Protein AF-A0A1Y5K3E8-F1 (afdb_monomer)

Structure (mmCIF, N/CA/C/O backbone):
data_AF-A0A1Y5K3E8-F1
#
_entry.id   AF-A0A1Y5K3E8-F1
#
loop_
_atom_site.group_PDB
_atom_site.id
_atom_site.type_symbol
_atom_site.label_atom_id
_atom_site.label_alt_id
_atom_site.label_comp_id
_atom_site.label_asym_id
_atom_site.label_entity_id
_atom_site.label_seq_id
_atom_site.pdbx_PDB_ins_code
_atom_site.Cartn_x
_atom_site.Cartn_y
_atom_site.Cartn_z
_atom_site.occupancy
_atom_site.B_iso_or_equiv
_atom_site.auth_seq_id
_atom_site.auth_comp_id
_atom_site.auth_asym_id
_atom_site.auth_atom_id
_atom_site.pdbx_PDB_model_num
ATOM 1 N N . MET A 1 1 ? -40.765 46.492 47.954 1.00 37.69 1 MET A N 1
ATOM 2 C CA . MET A 1 1 ? -40.757 45.145 48.561 1.00 37.69 1 MET A CA 1
ATOM 3 C C . MET A 1 1 ? -41.260 44.180 47.494 1.00 37.69 1 MET A C 1
ATOM 5 O O . MET A 1 1 ? -42.459 44.077 47.292 1.00 37.69 1 MET A O 1
ATOM 9 N N . VAL A 1 2 ? -40.356 43.614 46.690 1.00 34.16 2 VAL A N 1
ATOM 10 C CA . VAL A 1 2 ? -40.727 42.699 45.598 1.00 34.16 2 VAL A CA 1
ATOM 11 C C . VAL A 1 2 ? -40.592 41.285 46.138 1.00 34.16 2 VAL A C 1
ATOM 13 O O . VAL A 1 2 ? -39.485 40.794 46.350 1.00 34.16 2 VAL A O 1
ATOM 16 N N . VAL A 1 3 ? -41.734 40.668 46.421 1.00 37.94 3 VAL A N 1
ATOM 17 C CA . VAL A 1 3 ? -41.838 39.259 46.794 1.00 37.94 3 VAL A CA 1
ATOM 18 C C . VAL A 1 3 ? -41.462 38.435 45.562 1.00 37.94 3 VAL A C 1
ATOM 20 O O . VAL A 1 3 ? -42.241 38.327 44.619 1.00 37.94 3 VAL A O 1
ATOM 23 N N . LYS A 1 4 ? -40.246 37.876 45.537 1.00 36.44 4 LYS A N 1
ATOM 24 C CA . LYS A 1 4 ? -39.907 36.786 44.614 1.00 36.44 4 LYS A CA 1
ATOM 25 C C . LYS A 1 4 ? -40.567 35.519 45.148 1.00 36.44 4 LYS A C 1
ATOM 27 O O . LYS A 1 4 ? -40.094 34.930 46.116 1.00 36.44 4 LYS A O 1
ATOM 32 N N . VAL A 1 5 ? -41.667 35.134 44.514 1.00 37.00 5 VAL A N 1
ATOM 33 C CA . VAL A 1 5 ? -42.285 33.815 44.648 1.00 37.00 5 VAL A CA 1
ATOM 34 C C . VAL A 1 5 ? -41.225 32.772 44.272 1.00 37.00 5 VAL A C 1
ATOM 36 O O . VAL A 1 5 ? -40.807 32.704 43.117 1.00 37.00 5 VAL A O 1
ATOM 39 N N . LYS A 1 6 ? -40.732 31.998 45.248 1.00 40.69 6 LYS A N 1
ATOM 40 C CA . LYS A 1 6 ? -40.032 30.739 44.968 1.00 40.69 6 LYS A CA 1
ATOM 41 C C . LYS A 1 6 ? -41.089 29.783 44.424 1.00 40.69 6 LYS A C 1
ATOM 43 O O . LYS A 1 6 ? -42.036 29.464 45.131 1.00 40.69 6 LYS A O 1
ATOM 48 N N . SER A 1 7 ? -40.968 29.380 43.166 1.00 42.69 7 SER A N 1
ATOM 49 C CA . SER A 1 7 ? -41.754 28.271 42.642 1.00 42.69 7 SER A CA 1
ATOM 50 C C . SER A 1 7 ? -41.248 26.977 43.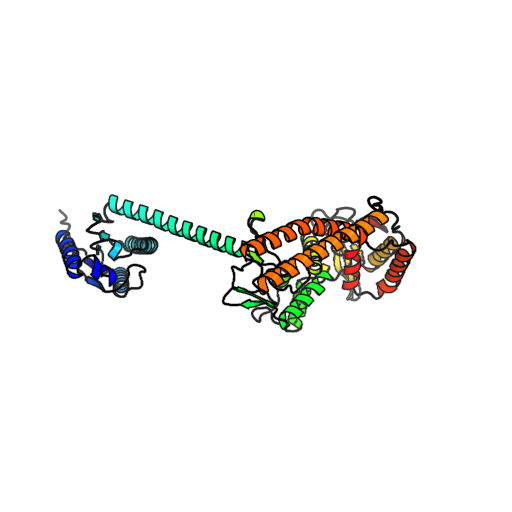282 1.00 42.69 7 SER A C 1
ATOM 52 O O . SER A 1 7 ? -40.109 26.585 43.018 1.00 42.69 7 SER A O 1
ATOM 54 N N . ASP A 1 8 ? -42.078 26.321 44.090 1.00 50.56 8 ASP A N 1
ATOM 55 C CA . ASP A 1 8 ? -41.865 24.965 44.619 1.00 50.56 8 ASP A CA 1
ATOM 56 C C . ASP A 1 8 ? -41.996 23.907 43.503 1.00 50.56 8 ASP A C 1
ATOM 58 O O . ASP A 1 8 ? -42.818 22.996 43.553 1.00 50.56 8 ASP A O 1
ATOM 62 N N . LEU A 1 9 ? -41.212 24.047 42.433 1.00 60.44 9 LEU A N 1
ATOM 63 C CA . LEU A 1 9 ? -41.118 23.048 41.373 1.00 60.44 9 LEU A CA 1
ATOM 64 C C . LEU A 1 9 ? -40.098 21.994 41.810 1.00 60.44 9 LEU A C 1
ATOM 66 O O . LEU A 1 9 ? -38.889 22.216 41.732 1.00 60.44 9 LEU A O 1
ATOM 70 N N . GLN A 1 10 ? -40.599 20.857 42.300 1.00 78.19 10 GLN A N 1
ATOM 71 C CA . GLN A 1 10 ? -39.777 19.676 42.561 1.00 78.19 10 GLN A CA 1
ATOM 72 C C . GLN A 1 10 ? -39.054 19.261 41.271 1.00 78.19 10 GLN A C 1
ATOM 74 O O . GLN A 1 10 ? -39.660 19.206 40.199 1.00 78.19 10 GLN A O 1
ATOM 79 N N . LEU A 1 11 ? -37.750 18.991 41.367 1.00 89.00 11 LEU A N 1
ATOM 80 C CA . LEU A 1 11 ? -36.952 18.542 40.225 1.00 89.00 11 LEU A CA 1
ATOM 81 C C . LEU A 1 11 ? -37.389 17.124 39.819 1.00 89.00 11 LEU A C 1
ATOM 83 O O . LEU A 1 11 ? -37.352 16.243 40.678 1.00 89.00 11 LEU A O 1
ATOM 87 N N . PRO A 1 12 ? -37.750 16.876 38.546 1.00 94.44 12 PRO A N 1
ATOM 88 C CA . PRO A 1 12 ? -38.147 15.548 38.100 1.00 94.44 12 PRO A CA 1
ATOM 89 C C . PRO A 1 12 ? -36.935 14.611 38.038 1.00 94.44 12 PRO A C 1
ATOM 91 O O . PRO A 1 12 ? -35.933 14.896 37.370 1.00 94.44 12 PRO A O 1
ATOM 94 N N . ALA A 1 13 ? -37.030 13.490 38.742 1.00 95.75 13 ALA A N 1
ATOM 95 C CA . ALA A 1 13 ? -35.973 12.513 38.935 1.00 95.75 13 ALA A CA 1
ATOM 96 C C . ALA A 1 13 ? -36.372 11.135 38.394 1.00 95.75 13 ALA A C 1
ATOM 98 O O . ALA A 1 13 ? -37.467 10.644 38.652 1.00 95.75 13 ALA A O 1
ATOM 99 N N . ALA A 1 14 ? -35.462 10.487 37.680 1.00 96.81 14 ALA A N 1
ATOM 100 C CA . ALA A 1 14 ? -35.585 9.108 37.241 1.00 96.81 14 ALA A CA 1
ATOM 101 C C . ALA A 1 14 ? -34.864 8.171 38.214 1.00 96.81 14 ALA A C 1
ATOM 103 O O . ALA A 1 14 ? -33.723 8.434 38.599 1.00 96.81 14 ALA A O 1
ATOM 104 N N . SER A 1 15 ? -35.501 7.054 38.564 1.00 96.19 15 SER A N 1
ATOM 105 C CA . SER A 1 15 ? -34.829 5.930 39.223 1.00 96.19 15 SER A CA 1
ATOM 106 C C . SER A 1 15 ? -34.422 4.913 38.167 1.00 96.19 15 SER A C 1
ATOM 108 O O . SER A 1 15 ? -35.266 4.503 37.377 1.00 96.19 15 SER A O 1
ATOM 110 N N . TYR A 1 16 ? -33.156 4.500 38.138 1.00 94.50 16 TYR A N 1
ATOM 111 C CA . TYR A 1 16 ? -32.702 3.460 37.215 1.00 94.50 16 TYR A CA 1
ATOM 112 C C . TYR A 1 16 ? -32.189 2.234 37.980 1.00 94.50 16 TYR A C 1
ATOM 114 O O . TYR A 1 16 ? -31.285 2.327 38.820 1.00 94.50 16 TYR A O 1
ATOM 122 N N . GLU A 1 17 ? -32.763 1.070 37.679 1.00 92.00 17 GLU A N 1
ATOM 123 C CA . GLU A 1 17 ? -32.473 -0.206 38.324 1.00 92.00 17 GLU A CA 1
ATOM 124 C C . GLU A 1 17 ? -32.063 -1.280 37.309 1.00 92.00 17 GLU A C 1
ATOM 126 O O . GLU A 1 17 ? -32.563 -1.365 36.184 1.00 92.00 17 GLU A O 1
ATOM 131 N N . ARG A 1 18 ? -31.134 -2.152 37.715 1.00 86.56 18 ARG A N 1
ATOM 132 C CA . ARG A 1 18 ? -30.652 -3.240 36.855 1.00 86.56 18 ARG A CA 1
ATOM 133 C C . ARG A 1 18 ? -30.214 -4.449 37.663 1.00 86.56 18 ARG A C 1
ATOM 135 O O . ARG A 1 18 ? -29.525 -4.319 38.677 1.00 86.56 18 ARG A O 1
ATOM 142 N N . VAL A 1 19 ? -30.498 -5.631 37.124 1.00 79.12 19 VAL A N 1
ATOM 143 C CA . VAL A 1 19 ? -29.889 -6.899 37.542 1.00 79.12 19 VAL A CA 1
ATOM 144 C C . VAL A 1 19 ? -29.551 -7.736 36.312 1.00 79.12 19 VAL A C 1
ATOM 146 O O . VAL A 1 19 ? -30.322 -7.784 35.358 1.00 79.12 19 VAL A O 1
ATOM 149 N N . SER A 1 20 ? -28.391 -8.390 36.307 1.00 68.00 20 SER A N 1
ATOM 150 C CA . SER A 1 20 ? -28.105 -9.477 35.360 1.00 68.00 20 SER A CA 1
ATOM 151 C C . SER A 1 20 ? -28.459 -10.830 35.977 1.00 68.00 20 SER A C 1
ATOM 153 O O . SER A 1 20 ? -28.486 -10.958 37.200 1.00 68.00 20 SER A O 1
ATOM 155 N N . SER A 1 21 ? -28.694 -11.843 35.144 1.00 62.44 21 SER A N 1
ATOM 156 C CA . SER A 1 21 ? -28.963 -13.221 35.583 1.00 62.44 21 SER A CA 1
ATOM 157 C C . SER A 1 21 ? -27.865 -13.780 36.505 1.00 62.44 21 SER A C 1
ATOM 159 O O . SER A 1 21 ? -28.167 -14.474 37.470 1.00 62.44 21 SER A O 1
ATOM 161 N N . ASP A 1 22 ? -26.603 -13.397 36.279 1.00 59.41 22 ASP A N 1
ATOM 162 C CA . ASP A 1 22 ? -25.467 -13.789 37.128 1.00 59.41 22 ASP A CA 1
ATOM 163 C C . ASP A 1 22 ? -25.396 -13.003 38.452 1.00 59.41 22 ASP A C 1
ATOM 165 O O . ASP A 1 22 ? -24.939 -13.531 39.465 1.00 59.41 22 ASP A O 1
ATOM 169 N N . GLU A 1 23 ? -25.836 -11.739 38.475 1.00 56.66 23 GLU A N 1
ATOM 170 C CA . GLU A 1 23 ? -25.902 -10.923 39.702 1.00 56.66 23 GLU A CA 1
ATOM 171 C C . GLU A 1 23 ? -27.074 -11.318 40.600 1.00 56.66 23 GLU A C 1
ATOM 173 O O . GLU A 1 23 ? -26.921 -11.288 41.820 1.00 56.66 23 GLU A O 1
ATOM 178 N N . GLN A 1 24 ? -28.208 -11.733 40.019 1.00 57.53 24 GLN A N 1
ATOM 179 C CA . GLN A 1 24 ? -29.341 -12.278 40.778 1.00 57.53 24 GLN A CA 1
ATOM 180 C C . GLN A 1 24 ? -28.921 -13.497 41.611 1.00 57.53 24 GLN A C 1
ATOM 182 O O . GLN A 1 24 ? -29.402 -13.662 42.728 1.00 57.53 24 GLN A O 1
ATOM 187 N N . ALA A 1 25 ? -27.984 -14.305 41.101 1.00 50.94 25 ALA A N 1
ATOM 188 C CA . ALA A 1 25 ? -27.457 -15.477 41.793 1.00 50.94 25 ALA A CA 1
ATOM 189 C C . ALA A 1 25 ? -26.379 -15.161 42.853 1.00 50.94 25 ALA A C 1
ATOM 191 O O . ALA A 1 25 ? -26.172 -15.973 43.751 1.00 50.94 25 ALA A O 1
ATOM 192 N N . ARG A 1 26 ? -25.672 -14.018 42.762 1.00 54.75 26 ARG A N 1
ATOM 193 C CA . ARG A 1 26 ? -24.516 -13.697 43.632 1.00 54.75 26 ARG A CA 1
ATOM 194 C C . ARG A 1 26 ? -24.771 -12.640 44.702 1.00 54.75 26 ARG A C 1
ATOM 196 O O . ARG A 1 26 ? -24.245 -12.780 45.798 1.00 54.75 26 ARG A O 1
ATOM 203 N N . GLU A 1 27 ? -25.488 -11.560 44.387 1.00 56.66 27 GLU A N 1
ATOM 204 C CA . GLU A 1 27 ? -25.507 -10.359 45.245 1.00 56.66 27 GLU A CA 1
ATOM 205 C C . GLU A 1 27 ? -26.792 -10.187 46.067 1.00 56.66 27 GLU A C 1
ATOM 207 O O . GLU A 1 27 ? -26.819 -9.342 46.958 1.00 56.66 27 GLU A O 1
ATOM 212 N N . GLY A 1 28 ? -27.856 -10.958 45.801 1.00 52.34 28 GLY A N 1
ATOM 213 C CA . GLY A 1 28 ? -29.088 -10.970 46.612 1.00 52.34 28 GLY A CA 1
ATOM 214 C C . GLY A 1 28 ? -29.852 -9.637 46.713 1.00 52.34 28 GLY A C 1
ATOM 215 O O . GLY A 1 28 ? -30.882 -9.571 47.376 1.00 52.34 28 GLY A O 1
ATOM 216 N N . PHE A 1 29 ? -29.379 -8.569 46.064 1.00 59.03 29 PHE A N 1
ATOM 217 C CA . PHE A 1 29 ? -30.013 -7.254 46.060 1.00 59.03 29 PHE A CA 1
ATOM 218 C C . PHE A 1 29 ? -31.051 -7.190 44.942 1.00 59.03 29 PHE A C 1
ATOM 220 O O . PHE A 1 29 ? -30.725 -6.954 43.774 1.00 59.03 29 PHE A O 1
ATOM 227 N N . SER A 1 30 ? -32.306 -7.438 45.305 1.00 75.25 30 SER A N 1
ATOM 228 C CA . SER A 1 30 ? -33.413 -7.430 44.356 1.00 75.25 30 SER A CA 1
ATOM 229 C C . SER A 1 30 ? -33.620 -6.033 43.746 1.00 75.25 30 SER A C 1
ATOM 231 O O . SER A 1 30 ? -33.169 -5.015 44.288 1.00 75.25 30 SER A O 1
ATOM 233 N N . LEU A 1 31 ? -34.274 -5.975 42.582 1.00 82.19 31 LEU A N 1
ATOM 234 C CA . LEU A 1 31 ? -34.606 -4.712 41.908 1.00 82.19 31 LEU A CA 1
ATOM 235 C C . LEU A 1 31 ? -35.443 -3.799 42.816 1.00 82.19 31 LEU A C 1
ATOM 237 O O . LEU A 1 31 ? -35.317 -2.579 42.756 1.00 82.19 31 LEU A O 1
ATOM 241 N N . GLU A 1 32 ? -36.251 -4.396 43.688 1.00 82.44 32 GLU A N 1
ATOM 242 C CA . GLU A 1 32 ? -37.104 -3.719 44.659 1.00 82.44 32 GLU A CA 1
ATOM 243 C C . GLU A 1 32 ? -36.273 -2.977 45.706 1.00 82.44 32 GLU A C 1
ATOM 245 O O . GLU A 1 32 ? -36.523 -1.801 45.946 1.00 82.44 32 GLU A O 1
ATOM 250 N N . VAL A 1 33 ? -35.219 -3.593 46.253 1.00 84.62 33 VAL A N 1
ATOM 251 C CA . VAL A 1 33 ? -34.357 -2.921 47.242 1.00 84.62 33 VAL A CA 1
ATOM 252 C C . VAL A 1 33 ? -33.579 -1.759 46.609 1.00 84.62 33 VAL A C 1
ATOM 254 O O . VAL A 1 33 ? -33.347 -0.732 47.251 1.00 84.62 33 VAL A O 1
ATOM 257 N N . GLN A 1 34 ? -33.171 -1.889 45.341 1.00 87.19 34 GLN A N 1
ATOM 258 C CA . GLN A 1 34 ? -32.552 -0.778 44.604 1.00 87.19 34 GLN A CA 1
ATOM 259 C C . GLN A 1 34 ? -33.539 0.383 44.438 1.00 87.19 34 GLN A C 1
ATOM 261 O O . GLN A 1 34 ? -33.197 1.526 44.740 1.00 87.19 34 GLN A O 1
ATOM 266 N N . ALA A 1 35 ? -34.765 0.074 44.015 1.00 89.38 35 ALA A N 1
ATOM 267 C CA . ALA A 1 35 ? -35.819 1.058 43.825 1.00 89.38 35 ALA A CA 1
ATOM 268 C C . ALA A 1 35 ? -36.191 1.761 45.133 1.00 89.38 35 ALA A C 1
ATOM 270 O O . ALA A 1 35 ? -36.260 2.984 45.165 1.00 89.38 35 ALA A O 1
ATOM 271 N N . GLU A 1 36 ? -36.361 1.020 46.230 1.00 90.81 36 GLU A N 1
ATOM 272 C CA . GLU A 1 36 ? -36.651 1.591 47.549 1.00 90.81 36 GLU A CA 1
ATOM 273 C C . GLU A 1 36 ? -35.586 2.603 47.972 1.00 90.81 36 GLU A C 1
ATOM 275 O O . GLU A 1 36 ? -35.917 3.704 48.410 1.00 90.81 36 GLU A O 1
ATOM 280 N N . LYS A 1 37 ? -34.301 2.270 47.794 1.00 91.56 37 LYS A N 1
ATOM 281 C CA . LYS A 1 37 ? -33.199 3.187 48.113 1.00 91.56 37 LYS A CA 1
ATOM 282 C C . LYS A 1 37 ? -33.200 4.424 47.219 1.00 91.56 37 LYS A C 1
ATOM 284 O O . LYS A 1 37 ? -33.048 5.530 47.735 1.00 91.56 37 LYS A O 1
ATOM 289 N N . ASN A 1 38 ? -33.376 4.246 45.910 1.00 93.56 38 ASN A N 1
ATOM 290 C CA . ASN A 1 38 ? -33.413 5.350 44.953 1.00 93.56 38 ASN A CA 1
ATOM 291 C C . ASN A 1 38 ? -34.582 6.298 45.240 1.00 93.56 38 ASN A C 1
ATOM 293 O O . ASN A 1 38 ? -34.377 7.500 45.376 1.00 93.56 38 ASN A O 1
ATOM 297 N N . ILE A 1 39 ? -35.791 5.758 45.391 1.00 93.44 39 ILE A N 1
ATOM 298 C CA . ILE A 1 39 ? -37.015 6.526 45.644 1.00 93.44 39 ILE A CA 1
ATOM 299 C C . ILE A 1 39 ? -36.940 7.223 47.001 1.00 93.44 39 ILE A C 1
ATOM 301 O O . ILE A 1 39 ? -37.286 8.398 47.101 1.00 93.44 39 ILE A O 1
ATOM 305 N N . LYS A 1 40 ? -36.436 6.542 48.038 1.00 93.88 40 LYS A N 1
ATOM 306 C CA . LYS A 1 40 ? -36.195 7.173 49.338 1.00 93.88 40 LYS A CA 1
ATOM 307 C C . LYS A 1 40 ? -35.255 8.368 49.199 1.00 93.88 40 LYS A C 1
ATOM 309 O O . LYS A 1 40 ? -35.580 9.440 49.689 1.00 93.88 40 LYS A O 1
ATOM 314 N N . HIS A 1 41 ? -34.140 8.213 48.485 1.00 92.94 41 HIS A N 1
ATOM 315 C CA . HIS A 1 41 ? -33.201 9.310 48.268 1.00 92.94 41 HIS A CA 1
ATOM 316 C C . HIS A 1 41 ? -33.824 10.472 47.474 1.00 92.94 41 HIS A C 1
ATOM 318 O O . HIS A 1 41 ? -33.635 11.625 47.843 1.00 92.94 41 HIS A O 1
ATOM 324 N N . ILE A 1 42 ? -34.606 10.181 46.426 1.00 93.38 42 ILE A N 1
ATOM 325 C CA . ILE A 1 42 ? -35.360 11.184 45.651 1.00 93.38 42 ILE A CA 1
ATOM 326 C C . ILE A 1 42 ? -36.278 11.997 46.576 1.00 93.38 42 ILE A C 1
ATOM 328 O O . ILE A 1 42 ? -36.249 13.228 46.544 1.00 93.38 42 ILE A O 1
ATOM 332 N N . ASN A 1 43 ? -37.031 11.315 47.442 1.00 92.00 43 ASN A N 1
ATOM 333 C CA . ASN A 1 43 ? -37.936 11.954 48.395 1.00 92.00 43 ASN A CA 1
ATOM 334 C C . ASN A 1 43 ? -37.180 12.776 49.451 1.00 92.00 43 ASN A C 1
ATOM 336 O O . ASN A 1 43 ? -37.559 13.914 49.720 1.00 92.00 43 ASN A O 1
ATOM 340 N N . ASP A 1 44 ? -36.091 12.236 50.009 1.00 91.44 44 ASP A N 1
ATOM 341 C CA . ASP A 1 44 ? -35.258 12.907 51.017 1.00 91.44 44 ASP A CA 1
ATOM 342 C C . ASP A 1 44 ? -34.629 14.207 50.471 1.00 91.44 44 ASP A C 1
ATOM 344 O O . ASP A 1 44 ? -34.392 15.150 51.225 1.00 91.44 44 ASP A O 1
ATOM 348 N N . GLN A 1 45 ? -34.384 14.285 49.156 1.00 90.50 45 GLN A N 1
ATOM 349 C CA . GLN A 1 45 ? -33.878 15.480 48.467 1.00 90.50 45 GLN A CA 1
ATOM 350 C C . GLN A 1 45 ? -34.983 16.453 48.008 1.00 90.50 45 GLN A C 1
ATOM 352 O O . GLN A 1 45 ? -34.680 17.508 47.442 1.00 90.50 45 GLN A O 1
ATOM 357 N N . GLY A 1 46 ? -36.261 16.127 48.236 1.00 91.06 46 GLY A N 1
ATOM 358 C CA . GLY A 1 46 ? -37.402 16.940 47.803 1.00 91.06 46 GLY A CA 1
ATOM 359 C C . GLY A 1 46 ? -37.617 16.957 46.284 1.00 91.06 46 GLY A C 1
ATOM 360 O O . GLY A 1 46 ? -38.153 17.928 45.747 1.00 91.06 46 GLY A O 1
ATOM 361 N N . TRP A 1 47 ? -37.163 15.922 45.575 1.00 94.75 47 TRP A N 1
ATOM 362 C CA . TRP A 1 47 ? -37.377 15.739 44.137 1.00 94.75 47 TRP A CA 1
ATOM 363 C C . TRP A 1 47 ? -38.666 14.952 43.868 1.00 94.75 47 TRP A C 1
ATOM 365 O O . TRP A 1 47 ? -39.164 14.247 44.744 1.00 94.75 47 TRP A O 1
ATOM 375 N N . SER A 1 48 ? -39.202 15.055 42.651 1.00 93.75 48 SER A N 1
ATOM 376 C CA . SER A 1 48 ? -40.381 14.298 42.219 1.00 93.75 48 SER A CA 1
ATOM 377 C C . SER A 1 48 ? -39.951 13.106 41.373 1.00 93.75 48 SER A C 1
ATOM 379 O O . SER A 1 48 ? -39.211 13.263 40.406 1.00 93.75 48 SER A O 1
ATOM 381 N N . LEU A 1 49 ? -40.404 11.897 41.706 1.00 95.75 49 LEU A N 1
ATOM 382 C CA . LEU A 1 49 ? -40.160 10.733 40.853 1.00 95.75 49 LEU A CA 1
ATOM 383 C C . LEU A 1 49 ? -40.939 10.897 39.536 1.00 95.75 49 LEU A C 1
ATOM 385 O O . LEU A 1 49 ? -42.167 10.928 39.553 1.00 95.75 49 LEU A O 1
ATOM 389 N N . TYR A 1 50 ? -40.224 10.992 38.414 1.00 95.88 50 TYR A N 1
ATOM 390 C CA . TYR A 1 50 ? -40.803 10.986 37.072 1.00 95.88 50 TYR A CA 1
ATOM 391 C C . TYR A 1 50 ? -41.218 9.569 36.679 1.00 95.88 50 TYR A C 1
ATOM 393 O O . TYR A 1 50 ? -42.391 9.315 36.428 1.00 95.88 50 TYR A O 1
ATOM 401 N N . ASP A 1 51 ? -40.253 8.645 36.664 1.00 96.06 51 ASP A N 1
ATOM 402 C CA . ASP A 1 51 ? -40.497 7.238 36.366 1.00 96.06 51 ASP A CA 1
ATOM 403 C C . ASP A 1 51 ? -39.340 6.346 36.857 1.00 96.06 51 ASP A C 1
ATOM 405 O O . ASP A 1 51 ? -38.261 6.823 37.239 1.00 96.06 51 ASP A O 1
ATOM 409 N N . ARG A 1 52 ? -39.579 5.035 36.841 1.00 95.06 52 ARG A N 1
ATOM 410 C CA . ARG A 1 52 ? -38.594 3.980 37.084 1.00 95.06 52 ARG A CA 1
ATOM 411 C C . ARG A 1 52 ? -38.192 3.329 35.769 1.00 95.06 52 ARG A C 1
ATOM 413 O O . ARG A 1 52 ? -39.041 3.056 34.926 1.00 95.06 52 ARG A O 1
ATOM 420 N N . TYR A 1 53 ? -36.907 3.038 35.623 1.00 94.38 53 TYR A N 1
ATOM 421 C CA . TYR A 1 53 ? -36.307 2.469 34.421 1.00 94.38 53 TYR A CA 1
ATOM 422 C C . TYR A 1 53 ? -35.595 1.172 34.787 1.00 94.38 53 TYR A C 1
ATOM 424 O O . TYR A 1 53 ? -34.581 1.188 35.484 1.00 94.38 53 TYR A O 1
ATOM 432 N N . ILE A 1 54 ? -36.132 0.048 34.321 1.00 91.44 54 ILE A N 1
ATOM 433 C CA . ILE A 1 54 ? -35.783 -1.287 34.794 1.00 91.44 54 ILE A CA 1
ATOM 434 C C . ILE A 1 54 ? -35.281 -2.142 33.631 1.00 91.44 54 ILE A C 1
ATOM 436 O O . ILE A 1 54 ? -36.039 -2.559 32.758 1.00 91.44 54 ILE A O 1
ATOM 440 N N . ASP A 1 55 ? -34.001 -2.510 33.677 1.00 87.50 55 ASP A N 1
ATOM 441 C CA . ASP A 1 55 ? -33.411 -3.480 32.750 1.00 87.50 55 ASP A CA 1
ATOM 442 C C . ASP A 1 55 ? -33.087 -4.802 33.480 1.00 87.50 55 ASP A C 1
ATOM 444 O O . ASP A 1 55 ? -31.994 -5.004 34.020 1.00 87.50 55 ASP A O 1
ATOM 448 N N . ALA A 1 56 ? -34.052 -5.730 33.500 1.00 78.69 56 ALA A N 1
ATOM 449 C CA . ALA A 1 56 ? -33.909 -7.055 34.113 1.00 78.69 56 ALA A CA 1
ATOM 450 C C . ALA A 1 56 ? -33.217 -8.070 33.177 1.00 78.69 56 ALA A C 1
ATOM 452 O O . ALA A 1 56 ? -33.505 -8.140 31.983 1.00 78.69 56 ALA A O 1
ATOM 453 N N . GLY A 1 57 ? -32.300 -8.877 33.719 1.00 65.62 57 GLY A N 1
ATOM 454 C CA . GLY A 1 57 ? -31.604 -9.948 32.994 1.00 65.62 57 GLY A CA 1
ATOM 455 C C . GLY A 1 57 ? -30.571 -9.471 31.964 1.00 65.62 57 GLY A C 1
ATOM 456 O O . GLY A 1 57 ? -30.069 -10.281 31.187 1.00 65.62 57 GLY A O 1
ATOM 457 N N . LYS A 1 58 ? -30.225 -8.175 31.933 1.00 63.62 58 LYS A N 1
ATOM 458 C CA . LYS A 1 58 ? -29.307 -7.593 30.936 1.00 63.62 58 LYS A CA 1
ATOM 459 C C . LYS A 1 58 ? -27.960 -7.199 31.535 1.00 63.62 58 LYS A C 1
ATOM 461 O O . LYS A 1 58 ? -27.860 -6.638 32.629 1.00 63.62 58 LYS A O 1
ATOM 466 N N . SER A 1 59 ? -26.897 -7.490 30.786 1.00 61.09 59 SER A N 1
ATOM 467 C CA . SER A 1 59 ? -25.523 -7.144 31.156 1.00 61.09 59 SER A CA 1
ATOM 468 C C . SER A 1 59 ? -25.247 -5.647 30.964 1.00 61.09 59 SER A C 1
ATOM 470 O O . SER A 1 59 ? -25.684 -5.057 29.981 1.00 61.09 59 SER A O 1
ATOM 472 N N . ALA A 1 60 ? -24.465 -5.040 31.861 1.00 59.03 60 ALA A N 1
ATOM 473 C CA . ALA A 1 60 ? -23.991 -3.650 31.778 1.00 59.03 60 ALA A CA 1
ATOM 474 C C . ALA A 1 60 ? -22.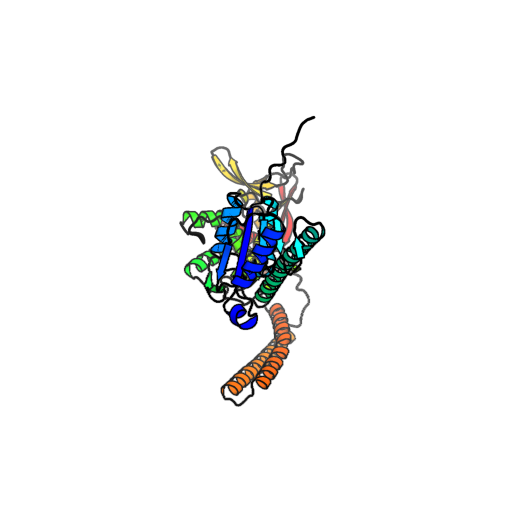773 -3.459 30.844 1.00 59.03 60 ALA A C 1
ATOM 476 O O . ALA A 1 60 ? -21.929 -2.604 31.099 1.00 59.03 60 ALA A O 1
ATOM 477 N N . LYS A 1 61 ? -22.635 -4.302 29.811 1.00 65.38 61 LYS A N 1
ATOM 478 C CA . LYS A 1 61 ? -21.504 -4.274 28.863 1.00 65.38 61 LYS A CA 1
ATOM 479 C C . LYS A 1 61 ? -21.678 -3.263 27.724 1.00 65.38 61 LYS A C 1
ATOM 481 O O . LYS A 1 61 ? -20.690 -2.955 27.069 1.00 65.38 61 LYS A O 1
ATOM 486 N N . ASN A 1 62 ? -22.911 -2.832 27.454 1.00 74.44 62 ASN A N 1
ATOM 487 C CA . ASN A 1 62 ? -23.233 -1.806 26.466 1.00 74.44 62 ASN A CA 1
ATOM 488 C C . ASN A 1 62 ? -24.506 -1.036 26.863 1.00 74.44 62 ASN A C 1
ATOM 490 O O . ASN A 1 62 ? -25.290 -1.485 27.707 1.00 74.44 62 ASN A O 1
ATOM 494 N N . LEU A 1 63 ? -24.736 0.108 26.217 1.00 80.88 63 LEU A N 1
ATOM 495 C CA . LEU A 1 63 ? -25.918 0.951 26.431 1.00 80.88 63 LEU A CA 1
ATOM 496 C C . LEU A 1 63 ? -27.172 0.491 25.661 1.00 80.88 63 LEU A C 1
ATOM 498 O O . LEU A 1 63 ? -28.239 1.074 25.838 1.00 80.88 63 LEU A O 1
ATOM 502 N N . ASN A 1 64 ? -27.089 -0.561 24.836 1.00 82.88 64 ASN A N 1
ATOM 503 C CA . ASN A 1 64 ? -28.176 -1.009 23.958 1.00 82.88 64 ASN A CA 1
ATOM 504 C C . ASN A 1 64 ? -29.249 -1.814 24.717 1.00 82.88 64 ASN A C 1
ATOM 506 O O . ASN A 1 64 ? -29.437 -3.013 24.497 1.00 82.88 64 ASN A O 1
ATOM 510 N N . ARG A 1 65 ? -29.957 -1.148 25.634 1.00 87.44 65 ARG A N 1
ATOM 511 C CA . ARG A 1 65 ? -30.984 -1.742 26.497 1.00 87.44 65 ARG A CA 1
ATOM 512 C C . ARG A 1 65 ? -32.293 -0.928 26.434 1.00 87.44 65 ARG A C 1
ATOM 514 O O . ARG A 1 65 ? -32.211 0.285 26.259 1.00 87.44 65 ARG A O 1
ATOM 521 N N . PRO A 1 66 ? -33.479 -1.566 26.499 1.00 89.19 66 PRO A N 1
ATOM 522 C CA . PRO A 1 66 ? -34.773 -0.908 26.313 1.00 89.19 66 PRO A CA 1
ATOM 523 C C . PRO A 1 66 ? -35.004 0.276 27.245 1.00 89.19 66 PRO A C 1
ATOM 525 O O . PRO A 1 66 ? -35.278 1.369 26.753 1.00 89.19 66 PRO A O 1
ATOM 528 N N . ASP A 1 67 ? -34.829 0.090 28.553 1.00 92.69 67 ASP A N 1
ATOM 529 C CA . ASP A 1 67 ? -35.148 1.143 29.516 1.00 92.69 67 ASP A CA 1
ATOM 530 C C . ASP A 1 67 ? -34.024 2.172 29.641 1.00 92.69 67 ASP A C 1
ATOM 532 O O . ASP A 1 67 ? -34.307 3.350 29.835 1.00 92.69 67 ASP A O 1
ATOM 536 N N . MET A 1 68 ? -32.769 1.799 29.364 1.00 92.38 68 MET A N 1
ATOM 537 C CA . MET A 1 68 ? -31.708 2.786 29.115 1.00 92.38 68 MET A CA 1
ATOM 538 C C . MET A 1 68 ? -32.026 3.701 27.919 1.00 92.38 68 MET A C 1
ATOM 540 O O . MET A 1 68 ? -31.843 4.914 27.995 1.00 92.38 68 MET A O 1
ATOM 544 N N . LYS A 1 69 ? -32.525 3.153 26.803 1.00 92.56 69 LYS A N 1
ATOM 545 C CA . LYS A 1 69 ? -32.924 3.967 25.642 1.00 92.56 69 LYS A CA 1
ATOM 546 C C . LYS A 1 69 ? -34.118 4.860 25.957 1.00 92.56 69 LYS A C 1
ATOM 548 O O . LYS A 1 69 ? -34.133 6.012 25.531 1.00 92.56 69 LYS A O 1
ATOM 553 N N . ARG A 1 70 ? -35.096 4.338 26.702 1.00 95.31 70 ARG A N 1
ATOM 554 C CA . ARG A 1 70 ? -36.257 5.106 27.161 1.00 95.31 70 ARG A CA 1
ATOM 555 C C . ARG A 1 70 ? -35.825 6.269 28.056 1.00 95.31 70 ARG A C 1
ATOM 557 O O . ARG A 1 70 ? -36.209 7.399 27.786 1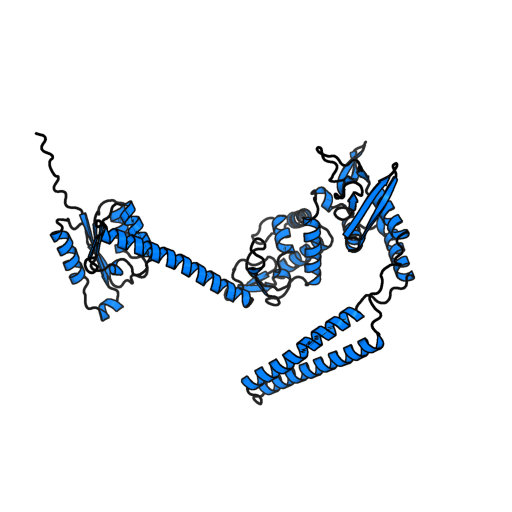.00 95.31 70 ARG A O 1
ATOM 564 N N . LEU A 1 71 ? -34.928 6.015 29.012 1.00 95.38 71 LEU A N 1
ATOM 565 C CA . LEU A 1 71 ? -34.342 7.040 29.879 1.00 95.38 71 LEU A CA 1
ATOM 566 C C . LEU A 1 71 ? -33.687 8.164 29.070 1.00 95.38 71 LEU A C 1
ATOM 568 O O . LEU A 1 71 ? -33.950 9.338 29.315 1.00 95.38 71 LEU A O 1
ATOM 572 N N . LEU A 1 72 ? -32.847 7.813 28.093 1.00 93.44 72 LEU A N 1
ATOM 573 C CA . LEU A 1 72 ? -32.178 8.800 27.244 1.00 93.44 72 LEU A CA 1
ATOM 574 C C . LEU A 1 72 ? -33.174 9.602 26.394 1.00 93.44 72 LEU A C 1
ATOM 576 O O . LEU A 1 72 ? -33.012 10.811 26.264 1.00 93.44 72 LEU A O 1
ATOM 580 N N . SER A 1 73 ? -34.227 8.960 25.883 1.00 94.44 73 SER A N 1
ATOM 581 C CA . SER A 1 73 ? -35.303 9.638 25.150 1.00 94.44 73 SER A CA 1
ATOM 582 C C . SER A 1 73 ? -36.068 10.635 26.029 1.00 94.44 73 SER A C 1
ATOM 584 O O . SER A 1 73 ? -36.365 11.743 25.585 1.00 94.44 73 SER A O 1
ATOM 586 N N . ASP A 1 74 ? -36.366 10.273 27.277 1.00 95.38 74 ASP A N 1
ATOM 587 C CA . ASP A 1 74 ? -37.081 11.145 28.218 1.00 95.38 74 ASP A CA 1
ATOM 588 C C . ASP A 1 74 ? -36.201 12.312 28.703 1.00 95.38 74 ASP A C 1
ATOM 590 O O . ASP A 1 74 ? -36.684 13.433 28.894 1.00 95.38 74 ASP A O 1
ATOM 594 N N . ILE A 1 75 ? -34.888 12.084 28.826 1.00 94.75 75 ILE A N 1
ATOM 595 C CA . ILE A 1 75 ? -33.885 13.139 29.030 1.00 94.75 75 ILE A CA 1
ATOM 596 C C . ILE A 1 75 ? -33.843 14.083 27.825 1.00 94.75 75 ILE A C 1
ATOM 598 O O . ILE A 1 75 ? -33.822 15.304 27.998 1.00 94.75 75 ILE A O 1
ATOM 602 N N . ASP A 1 76 ? -33.858 13.546 26.604 1.00 92.75 76 ASP A N 1
ATOM 603 C CA . ASP A 1 76 ? -33.844 14.348 25.382 1.00 92.75 76 ASP A CA 1
ATOM 604 C C . ASP A 1 76 ? -35.099 15.211 25.231 1.00 92.75 76 ASP A C 1
ATOM 606 O O . ASP A 1 76 ? -34.985 16.362 24.800 1.00 92.75 76 ASP A O 1
ATOM 610 N N . ALA A 1 77 ? -36.255 14.696 25.657 1.00 92.62 77 ALA A N 1
ATOM 611 C CA . ALA A 1 77 ? -37.520 15.425 25.732 1.00 92.62 77 ALA A CA 1
ATOM 612 C C . ALA A 1 77 ? -37.556 16.489 26.850 1.00 92.62 77 ALA A C 1
ATOM 614 O O . ALA A 1 77 ? -38.471 17.309 26.886 1.00 92.62 77 ALA A O 1
ATOM 615 N N . GLY A 1 78 ? -36.565 16.507 27.750 1.00 91.69 78 GLY A N 1
ATOM 616 C CA . GLY A 1 78 ? -36.471 17.463 28.857 1.00 91.69 78 GLY A CA 1
ATOM 617 C C . GLY A 1 78 ? -37.341 17.120 30.070 1.00 91.69 78 GLY A C 1
ATOM 618 O O . GLY A 1 78 ? -37.491 17.963 30.955 1.00 91.69 78 GLY A O 1
ATOM 619 N N . ASN A 1 79 ? -37.882 15.899 30.134 1.00 93.00 79 ASN A N 1
ATOM 620 C CA . ASN A 1 79 ? -38.788 15.452 31.196 1.00 93.00 79 ASN A CA 1
ATOM 621 C C . ASN A 1 79 ? -38.067 15.133 32.512 1.00 93.00 79 ASN A C 1
ATOM 623 O O . ASN A 1 79 ? -38.694 15.075 33.566 1.00 93.00 79 ASN A O 1
ATOM 627 N N . ILE A 1 80 ? -36.751 14.926 32.456 1.00 95.75 80 ILE A N 1
ATOM 628 C CA . ILE A 1 80 ? -35.919 14.505 33.585 1.00 95.75 80 ILE A CA 1
ATOM 629 C C . ILE A 1 80 ? -34.831 15.545 33.821 1.00 95.75 80 ILE A C 1
ATOM 631 O O . ILE A 1 80 ? -34.274 16.107 32.879 1.00 95.75 80 ILE A O 1
ATOM 635 N N . LYS A 1 81 ? -34.508 15.790 35.093 1.00 94.88 81 LYS A N 1
ATOM 636 C CA . LYS A 1 81 ? -33.393 16.645 35.528 1.00 94.88 81 LYS A CA 1
ATOM 637 C C . LYS A 1 81 ? -32.428 15.950 36.479 1.00 94.88 81 LYS A C 1
ATOM 639 O O . LYS A 1 81 ? -31.318 16.440 36.679 1.00 94.88 81 LYS A O 1
ATOM 644 N N . VAL A 1 82 ? -32.817 14.805 37.033 1.00 94.44 82 VAL A N 1
ATOM 645 C CA . VAL A 1 82 ? -31.969 14.001 37.913 1.00 94.44 82 VAL A CA 1
ATOM 646 C C . VAL A 1 82 ? -32.085 12.526 37.546 1.00 94.44 82 VAL A C 1
ATOM 648 O O . VAL A 1 82 ? -33.181 12.034 37.315 1.00 94.44 82 VAL A O 1
ATOM 651 N N . VAL A 1 83 ? -30.969 11.809 37.516 1.00 95.81 83 VAL A N 1
ATOM 652 C CA . VAL A 1 83 ? -30.922 10.351 37.383 1.00 95.81 83 VAL A CA 1
ATOM 653 C C . VAL A 1 83 ? -30.300 9.789 38.651 1.00 95.81 83 VAL A C 1
ATOM 655 O O . VAL A 1 83 ? -29.179 10.154 39.007 1.00 95.81 83 VAL A O 1
ATOM 658 N N . VAL A 1 84 ? -31.026 8.904 39.331 1.00 94.94 84 VAL A N 1
ATOM 659 C CA . VAL A 1 84 ? -30.605 8.274 40.584 1.00 94.94 84 VAL A CA 1
ATOM 660 C C . VAL A 1 84 ? -30.393 6.784 40.364 1.00 94.94 84 VAL A C 1
ATOM 662 O O . VAL A 1 84 ? -31.265 6.081 39.848 1.00 94.94 84 VAL A O 1
ATOM 665 N N . VAL A 1 85 ? -29.227 6.299 40.785 1.00 92.81 85 VAL A N 1
ATOM 666 C CA . VAL A 1 85 ? -28.872 4.879 40.777 1.00 92.81 85 VAL A CA 1
ATOM 667 C C . VAL A 1 85 ? -28.319 4.436 42.122 1.00 92.81 85 VAL A C 1
ATOM 669 O O . VAL A 1 85 ? -27.671 5.195 42.844 1.00 92.81 85 VAL A O 1
ATOM 672 N N . HIS A 1 86 ? -28.527 3.161 42.453 1.00 88.19 86 HIS A N 1
ATOM 673 C CA . HIS A 1 86 ? -28.005 2.620 43.703 1.00 88.19 86 HIS A CA 1
ATOM 674 C C . HIS A 1 86 ? -26.470 2.504 43.679 1.00 88.19 86 HIS A C 1
ATOM 676 O O . HIS A 1 86 ? -25.816 2.773 44.690 1.00 88.19 86 HIS A O 1
ATOM 682 N N . LYS A 1 87 ? -25.919 2.091 42.532 1.00 85.44 87 LYS A N 1
ATOM 683 C CA . LYS A 1 87 ? -24.486 1.965 42.233 1.00 85.44 87 LYS A CA 1
ATOM 684 C C . LYS A 1 87 ? -24.226 2.381 40.786 1.00 85.44 87 LYS A C 1
ATOM 686 O O . LYS A 1 87 ? -25.090 2.167 39.930 1.00 85.44 87 LYS A O 1
ATOM 691 N N . LEU A 1 88 ? -23.037 2.897 40.480 1.00 81.94 88 LEU A N 1
ATOM 692 C CA . LEU A 1 88 ? -22.703 3.347 39.119 1.00 81.94 88 LEU A CA 1
ATOM 693 C C . LEU A 1 88 ? -22.690 2.201 38.100 1.00 81.94 88 LEU A C 1
ATOM 695 O O . LEU A 1 88 ? -23.071 2.385 36.944 1.00 81.94 88 LEU A O 1
ATOM 699 N N . ASP A 1 89 ? -22.331 0.994 38.537 1.00 79.56 89 ASP A N 1
ATOM 700 C CA . ASP A 1 89 ? -22.294 -0.207 37.697 1.00 79.56 89 ASP A CA 1
ATOM 701 C C . ASP A 1 89 ? -23.686 -0.679 37.220 1.00 79.56 89 ASP A C 1
ATOM 703 O O . ASP A 1 89 ? -23.807 -1.580 36.375 1.00 79.56 89 ASP A O 1
ATOM 707 N N . ARG A 1 90 ? -24.759 -0.063 37.736 1.00 86.25 90 ARG A N 1
ATOM 708 C CA . ARG A 1 90 ? -26.121 -0.225 37.217 1.00 86.25 90 ARG A CA 1
ATOM 709 C C . ARG A 1 90 ? -26.264 0.472 35.872 1.00 86.25 90 ARG A C 1
ATOM 711 O O . ARG A 1 90 ? -26.793 -0.152 34.949 1.00 86.25 90 ARG A O 1
ATOM 718 N N . LEU A 1 91 ? -25.697 1.671 35.718 1.00 85.62 91 LEU A N 1
ATOM 719 C CA . LEU A 1 91 ? -25.652 2.373 34.435 1.00 85.62 91 LEU A CA 1
ATOM 720 C C . LEU A 1 91 ? -24.767 1.626 33.448 1.00 85.62 91 LEU A C 1
ATOM 722 O O . LEU A 1 91 ? -25.261 1.186 32.416 1.00 85.62 91 LEU A O 1
ATOM 726 N N . THR A 1 92 ? -23.488 1.427 33.751 1.00 83.31 92 THR A N 1
ATOM 727 C CA . THR A 1 92 ? -22.570 0.699 32.865 1.00 83.31 92 THR A CA 1
ATOM 728 C C . THR A 1 92 ? -21.306 0.276 33.608 1.00 83.31 92 THR A C 1
ATOM 730 O O . THR A 1 92 ? -20.902 0.909 34.580 1.00 83.31 92 THR A O 1
ATOM 733 N N . ARG A 1 93 ? -20.678 -0.812 33.151 1.00 75.38 93 ARG A N 1
ATOM 734 C CA . ARG A 1 93 ? -19.349 -1.259 33.608 1.00 75.38 93 ARG A CA 1
ATOM 735 C C . ARG A 1 93 ? -18.233 -0.863 32.638 1.00 75.38 93 ARG A C 1
ATOM 737 O O . ARG A 1 93 ? -17.063 -1.068 32.947 1.00 75.38 93 ARG A O 1
ATOM 744 N N . ASN A 1 94 ? -18.584 -0.335 31.465 1.00 76.56 94 ASN A N 1
ATOM 745 C CA . ASN A 1 94 ? -17.635 0.146 30.471 1.00 76.56 94 ASN A CA 1
ATOM 746 C C . ASN A 1 94 ? -17.348 1.635 30.721 1.00 76.56 94 ASN A C 1
ATOM 748 O O . ASN A 1 94 ? -18.260 2.459 30.745 1.00 76.56 94 ASN A O 1
ATOM 752 N N . VAL A 1 95 ? -16.073 1.976 30.904 1.00 72.69 95 VAL A N 1
ATOM 753 C CA . VAL A 1 95 ? -15.634 3.350 31.198 1.00 72.69 95 VAL A CA 1
ATOM 754 C C . VAL A 1 95 ? -15.934 4.306 30.029 1.00 72.69 95 VAL A C 1
ATOM 756 O O . VAL A 1 95 ? -16.281 5.462 30.258 1.00 72.69 95 VAL A O 1
ATOM 759 N N . GLY A 1 96 ? -15.860 3.826 28.784 1.00 72.19 96 GLY A N 1
ATOM 760 C CA . GLY A 1 96 ? -16.216 4.589 27.586 1.00 72.19 96 GLY A CA 1
ATOM 761 C C . GLY A 1 96 ? -17.706 4.925 27.522 1.00 72.19 96 GLY A C 1
ATOM 762 O O . GLY A 1 96 ? -18.054 6.089 27.346 1.00 72.19 96 GLY A O 1
ATOM 763 N N . ASP A 1 97 ? -18.573 3.937 27.757 1.00 81.06 97 ASP A N 1
ATOM 764 C CA . ASP A 1 97 ? -20.027 4.148 27.836 1.00 81.06 97 ASP A CA 1
ATOM 765 C C . ASP A 1 97 ? -20.393 5.116 28.973 1.00 81.06 97 ASP A C 1
ATOM 767 O O . ASP A 1 97 ? -21.299 5.937 28.838 1.00 81.06 97 ASP A O 1
ATOM 771 N N . LEU A 1 98 ? -19.697 5.020 30.114 1.00 81.25 98 LEU A N 1
ATOM 772 C CA . LEU A 1 98 ? -19.938 5.900 31.258 1.00 81.25 98 LEU A CA 1
ATOM 773 C C . LEU A 1 98 ? -19.587 7.343 30.904 1.00 81.25 98 LEU A C 1
ATOM 775 O O . LEU A 1 98 ? -20.345 8.255 31.221 1.00 81.25 98 LEU A O 1
ATOM 779 N N . HIS A 1 99 ? -18.461 7.544 30.220 1.00 77.44 99 HIS A N 1
ATOM 780 C CA . HIS A 1 99 ? -18.063 8.851 29.718 1.00 77.44 99 HIS A CA 1
ATOM 781 C C . HIS A 1 99 ? -19.092 9.420 28.732 1.00 77.44 99 HIS A C 1
ATOM 783 O O . HIS A 1 99 ? -19.479 10.576 28.874 1.00 77.44 99 HIS A O 1
ATOM 789 N N . GLU A 1 100 ? -19.588 8.613 27.791 1.00 82.25 100 GLU A N 1
ATOM 790 C CA . GLU A 1 100 ? -20.616 9.044 26.837 1.00 82.25 100 GLU A CA 1
ATOM 791 C C . GLU A 1 100 ? -21.907 9.486 27.547 1.00 82.25 100 GLU A C 1
ATOM 793 O O . GLU A 1 100 ? -22.418 10.576 27.277 1.00 82.25 100 GLU A O 1
ATOM 798 N N . LEU A 1 101 ? -22.390 8.694 28.513 1.00 86.62 101 LEU A N 1
ATOM 799 C CA . LEU A 1 101 ? -23.546 9.053 29.341 1.00 86.62 101 LEU A CA 1
ATOM 800 C C . LEU A 1 101 ? -23.319 10.364 30.099 1.00 86.62 101 LEU A C 1
ATOM 802 O O . LEU A 1 101 ? -24.183 11.237 30.090 1.00 86.62 101 LEU A O 1
ATOM 806 N N . LEU A 1 102 ? -22.150 10.528 30.721 1.00 83.88 102 LEU A N 1
ATOM 807 C CA . LEU A 1 102 ? -21.807 11.739 31.466 1.00 83.88 102 LEU A CA 1
ATOM 808 C C . LEU A 1 102 ? -21.745 12.971 30.555 1.00 83.88 102 LEU A C 1
ATOM 810 O O . LEU A 1 102 ? -22.251 14.021 30.939 1.00 83.88 102 LEU A O 1
ATOM 814 N N . SER A 1 103 ? -21.223 12.847 29.331 1.00 82.56 103 SER A N 1
ATOM 815 C CA . SER A 1 103 ? -21.238 13.931 28.338 1.00 82.56 103 SER A CA 1
ATOM 816 C C . SER A 1 103 ? -22.649 14.281 27.853 1.00 82.56 103 SER A C 1
ATOM 818 O O . SER A 1 103 ? -22.934 15.441 27.547 1.00 82.56 103 SER A O 1
ATOM 820 N N . VAL A 1 104 ? -23.557 13.305 27.753 1.00 87.81 104 VAL A N 1
ATOM 821 C CA . VAL A 1 104 ? -24.979 13.576 27.477 1.00 87.81 104 VAL A CA 1
ATOM 822 C C . VAL A 1 104 ? -25.611 14.311 28.656 1.00 87.81 104 VAL A C 1
ATOM 824 O O . VAL A 1 104 ? -26.255 15.339 28.452 1.00 87.81 104 VAL A O 1
ATOM 827 N N . PHE A 1 105 ? -25.389 13.825 29.876 1.00 90.12 105 PHE A N 1
ATOM 828 C CA . PHE A 1 105 ? -25.945 14.413 31.090 1.00 90.12 105 PHE A CA 1
ATOM 829 C C . PHE A 1 105 ? -25.450 15.841 31.311 1.00 90.12 105 PHE A C 1
ATOM 831 O O . PHE A 1 105 ? -26.261 16.714 31.589 1.00 90.12 105 PHE A O 1
ATOM 838 N N . GLU A 1 106 ? -24.167 16.118 31.093 1.00 83.75 106 GLU A N 1
ATOM 839 C CA . GLU A 1 106 ? -23.610 17.469 31.189 1.00 83.75 106 GLU A CA 1
ATOM 840 C C . GLU A 1 106 ? -24.244 18.423 30.165 1.00 83.75 106 GLU A C 1
ATOM 842 O O . GLU A 1 106 ? -24.752 19.476 30.544 1.00 83.75 106 GLU A O 1
ATOM 847 N N . ARG A 1 107 ? -24.316 18.031 28.883 1.00 87.25 107 ARG A N 1
ATOM 848 C CA . ARG A 1 107 ? -24.941 18.854 27.825 1.00 87.25 107 ARG A CA 1
ATOM 849 C C . ARG A 1 107 ? -26.424 19.136 28.065 1.00 87.25 107 ARG A C 1
ATOM 851 O O . ARG A 1 107 ? -26.932 20.148 27.589 1.00 87.25 107 ARG A O 1
ATOM 858 N N . LYS A 1 108 ? -27.124 18.221 28.735 1.00 90.69 108 LYS A N 1
ATOM 859 C CA . LYS A 1 108 ? -28.561 18.311 29.038 1.00 90.69 108 LYS A CA 1
ATOM 860 C C . LYS A 1 108 ? -28.846 18.822 30.455 1.00 90.69 108 LYS A C 1
ATOM 862 O O . LYS A 1 108 ? -30.012 18.884 30.848 1.00 90.69 108 LYS A O 1
ATOM 867 N N . GLU A 1 109 ? -27.801 19.191 31.198 1.00 89.06 109 GLU A N 1
ATOM 868 C CA . GLU A 1 109 ? -27.863 19.659 32.587 1.00 89.06 109 GLU A CA 1
ATOM 869 C C . GLU A 1 109 ? -28.573 18.669 33.534 1.00 89.06 109 GLU A C 1
ATOM 871 O O . GLU A 1 109 ? -29.318 19.052 34.439 1.00 89.06 109 GLU A O 1
ATOM 876 N N . ILE A 1 110 ? -28.351 17.372 33.315 1.00 93.12 110 ILE A N 1
ATOM 877 C CA . ILE A 1 110 ? -28.864 16.278 34.140 1.00 93.12 110 ILE A CA 1
ATOM 878 C C . ILE A 1 110 ? -27.907 16.021 35.301 1.00 93.12 110 ILE A C 1
ATOM 880 O O . ILE A 1 110 ? -26.707 15.805 35.112 1.00 93.12 110 ILE A O 1
ATOM 884 N N . LYS A 1 111 ? -28.444 15.986 36.521 1.00 90.25 111 LYS A N 1
ATOM 885 C CA . LYS A 1 111 ? -27.692 15.569 37.709 1.00 90.25 111 LYS A CA 1
ATOM 886 C C . LYS A 1 111 ? -27.648 14.048 37.781 1.00 90.25 111 LYS A C 1
ATOM 888 O O . LYS A 1 111 ? -28.695 13.410 37.724 1.00 90.25 111 LYS A O 1
ATOM 893 N N . LEU A 1 112 ? -26.462 13.474 37.950 1.00 91.00 112 LEU A N 1
ATOM 894 C CA . LEU A 1 112 ? -26.302 12.048 38.218 1.00 91.00 112 LEU A CA 1
ATOM 895 C C . LEU A 1 112 ? -25.985 11.846 39.697 1.00 91.00 112 LEU A C 1
ATOM 897 O O . LEU A 1 112 ? -25.038 12.441 40.219 1.00 91.00 112 LEU A O 1
ATOM 901 N N . VAL A 1 113 ? -26.757 10.969 40.334 1.00 90.06 113 VAL A N 1
ATOM 902 C CA . VAL A 1 113 ? -26.588 10.580 41.731 1.00 90.06 113 VAL A CA 1
ATOM 903 C C . VAL A 1 113 ? -26.365 9.078 41.829 1.00 90.06 113 VAL A C 1
ATOM 905 O O . VAL A 1 113 ? -27.201 8.292 41.383 1.00 90.06 113 VAL A O 1
ATOM 908 N N . SER A 1 114 ? -25.256 8.688 42.456 1.00 89.12 114 SER A N 1
ATOM 909 C CA . SER A 1 114 ? -24.992 7.304 42.847 1.00 89.12 114 SER A CA 1
ATOM 910 C C . SER A 1 114 ? -24.931 7.181 44.362 1.00 89.12 114 SER A C 1
ATOM 912 O O . SER A 1 114 ? -24.061 7.772 45.004 1.00 89.12 114 SER A O 1
ATOM 914 N N . ILE A 1 115 ? -25.857 6.408 44.932 1.00 87.38 115 ILE A N 1
ATOM 915 C CA . ILE A 1 115 ? -26.067 6.356 46.386 1.00 87.38 115 ILE A CA 1
ATOM 916 C C . ILE A 1 115 ? -24.899 5.673 47.103 1.00 87.38 115 ILE A C 1
ATOM 918 O O . ILE A 1 115 ? -24.417 6.183 48.108 1.00 87.38 115 ILE A O 1
ATOM 922 N N . SER A 1 116 ? -24.439 4.514 46.623 1.00 82.50 116 SER A N 1
ATOM 923 C CA . SER A 1 116 ? -23.422 3.730 47.347 1.00 82.50 116 SER A CA 1
ATOM 924 C C . SER A 1 116 ? -22.045 4.388 47.327 1.00 82.50 116 SER A C 1
ATOM 926 O O . SER A 1 116 ? -21.309 4.313 48.306 1.00 82.50 116 SER A O 1
ATOM 928 N N . GLU A 1 117 ? -21.691 5.020 46.212 1.00 76.25 117 GLU A N 1
ATOM 929 C CA . GLU A 1 117 ? -20.418 5.707 46.014 1.00 76.25 117 GLU A CA 1
ATOM 930 C C . GLU A 1 117 ? -20.454 7.164 46.519 1.00 76.25 117 GLU A C 1
ATOM 932 O O . GLU A 1 117 ? -19.430 7.840 46.465 1.00 76.25 117 GLU A O 1
ATOM 937 N N . ASN A 1 118 ? -21.603 7.650 47.020 1.00 77.50 118 ASN A N 1
ATOM 938 C CA . ASN A 1 118 ? -21.838 9.049 47.411 1.00 77.50 118 ASN A CA 1
ATOM 939 C C . ASN A 1 118 ? -21.435 10.055 46.319 1.00 77.50 118 ASN A C 1
ATOM 941 O O . ASN A 1 118 ? -20.851 11.106 46.593 1.00 77.50 118 ASN A O 1
ATOM 945 N N . ILE A 1 119 ? -21.727 9.722 45.062 1.00 77.12 119 ILE A N 1
ATOM 946 C CA . ILE A 1 119 ? -21.392 10.574 43.922 1.00 77.12 119 ILE A CA 1
ATOM 947 C C . ILE A 1 119 ? -22.595 11.442 43.599 1.00 77.12 119 ILE A C 1
ATOM 949 O O . ILE A 1 119 ? -23.650 10.933 43.236 1.00 77.12 119 ILE A O 1
ATOM 953 N N . ASP A 1 120 ? -22.394 12.752 43.672 1.00 78.00 120 ASP A N 1
ATOM 954 C CA . ASP A 1 120 ? -23.325 13.764 43.183 1.00 78.00 120 ASP A CA 1
ATOM 955 C C . ASP A 1 120 ? -22.565 14.695 42.236 1.00 78.00 120 ASP A C 1
ATOM 957 O O . ASP A 1 120 ? -21.679 15.444 42.667 1.00 78.00 120 ASP A O 1
ATOM 961 N N . THR A 1 121 ? -22.896 14.661 40.943 1.00 75.12 121 THR A N 1
ATOM 962 C CA . THR A 1 121 ? -22.221 15.476 39.917 1.00 75.12 121 THR A CA 1
ATOM 963 C C . THR A 1 121 ? -22.487 16.981 40.048 1.00 75.12 121 THR A C 1
ATOM 965 O O . THR A 1 121 ? -21.812 17.788 39.408 1.00 75.12 121 THR A O 1
ATOM 968 N N . SER A 1 122 ? -23.400 17.401 40.927 1.00 73.19 122 SER A N 1
ATOM 969 C CA . SER A 1 122 ? -23.575 18.806 41.303 1.00 73.19 122 SER A CA 1
ATOM 970 C C . SER A 1 122 ? -22.585 19.277 42.383 1.00 73.19 122 SER A C 1
ATOM 972 O O . SER A 1 122 ? -22.371 20.484 42.544 1.00 73.19 122 SER A O 1
ATOM 974 N N . SER A 1 123 ? -21.880 18.354 43.044 1.00 75.56 123 SER A N 1
ATOM 975 C CA . SER A 1 123 ? -20.803 18.648 43.997 1.00 75.56 123 SER A CA 1
ATOM 976 C C . SER A 1 123 ? -19.431 18.783 43.316 1.00 75.56 123 SER A C 1
ATOM 978 O O . SER A 1 123 ? -19.187 18.240 42.238 1.00 75.56 123 SER A O 1
ATOM 980 N N . ALA A 1 124 ? -18.492 19.493 43.952 1.00 68.62 124 ALA A N 1
ATOM 981 C CA . ALA A 1 124 ? -17.124 19.618 43.437 1.00 68.62 124 ALA A CA 1
ATOM 982 C C . ALA A 1 124 ? -16.387 18.264 43.381 1.00 68.62 124 ALA A C 1
ATOM 984 O O . ALA A 1 124 ? -15.715 17.980 42.391 1.00 68.62 124 ALA A O 1
ATOM 985 N N . MET A 1 125 ? -16.561 17.409 44.398 1.00 67.06 125 MET A N 1
ATOM 986 C CA . MET A 1 125 ? -15.958 16.069 44.426 1.00 67.06 125 MET A CA 1
ATOM 987 C C . MET A 1 125 ? -16.563 15.135 43.373 1.00 67.06 125 MET A C 1
ATOM 989 O O . MET A 1 125 ? -15.824 14.418 42.704 1.00 67.06 125 MET A O 1
ATOM 993 N N . GLY A 1 126 ? -17.882 15.178 43.160 1.00 67.62 126 GLY A N 1
ATOM 994 C CA . GLY A 1 126 ? -18.523 14.381 42.112 1.00 67.62 126 GLY A CA 1
ATOM 995 C C . GLY A 1 126 ? -18.091 14.798 40.706 1.00 67.62 126 GLY A C 1
ATOM 996 O O . GLY A 1 126 ? -17.811 13.933 39.879 1.00 67.62 126 GLY A O 1
ATOM 997 N N . ARG A 1 127 ? -17.927 16.105 40.445 1.00 68.50 127 ARG A N 1
ATOM 998 C CA . ARG A 1 127 ? -17.332 16.583 39.181 1.00 68.50 127 ARG A CA 1
ATOM 999 C C . ARG A 1 127 ? -15.885 16.118 39.004 1.00 68.50 127 ARG A C 1
ATOM 1001 O O . ARG A 1 127 ? -15.529 15.667 37.922 1.00 68.50 127 ARG A O 1
ATOM 1008 N N . MET A 1 128 ? -15.062 16.177 40.055 1.00 68.38 128 MET A N 1
ATOM 1009 C CA . MET A 1 128 ? -13.680 15.675 40.015 1.00 68.38 128 MET A CA 1
ATOM 1010 C C . MET A 1 128 ? -13.620 14.178 39.674 1.00 68.38 128 MET A C 1
ATOM 1012 O O . MET A 1 128 ? -12.825 13.775 38.826 1.00 68.38 128 MET A O 1
ATOM 1016 N N . PHE A 1 129 ? -14.484 13.364 40.284 1.00 70.44 129 PHE A N 1
ATOM 1017 C CA . PHE A 1 129 ? -14.572 11.931 40.002 1.00 70.44 129 PHE A CA 1
ATOM 1018 C C . PHE A 1 129 ? -14.947 11.647 38.537 1.00 70.44 129 PHE A C 1
ATOM 1020 O O . PHE A 1 129 ? -14.336 10.797 37.889 1.00 70.44 129 PHE A O 1
ATOM 1027 N N . VAL A 1 130 ? -15.895 12.409 37.982 1.00 66.31 130 VAL A N 1
ATOM 1028 C CA . VAL A 1 130 ? -16.269 12.342 36.559 1.00 66.31 130 VAL A CA 1
ATOM 1029 C C . VAL A 1 130 ? -15.094 12.698 35.642 1.00 66.31 130 VAL A C 1
ATOM 1031 O O . VAL A 1 130 ? -14.833 11.969 34.684 1.00 66.31 130 VAL A O 1
ATOM 1034 N N . TYR A 1 131 ? -14.341 13.761 35.943 1.00 66.19 131 TYR A N 1
ATOM 1035 C CA . TYR A 1 131 ? -13.159 14.126 35.154 1.00 66.19 131 TYR A CA 1
ATOM 1036 C C . TYR A 1 131 ? -12.079 13.042 35.184 1.00 66.19 131 TYR A C 1
ATOM 1038 O O . TYR A 1 131 ? -11.530 12.697 34.138 1.00 66.19 131 TYR A O 1
ATOM 1046 N N . MET A 1 132 ? -11.811 12.452 36.352 1.00 65.75 132 MET A N 1
ATOM 1047 C CA . MET A 1 132 ? -10.879 11.328 36.476 1.00 65.75 132 MET A CA 1
ATOM 1048 C C . MET A 1 132 ? -11.309 10.129 35.625 1.00 65.75 132 MET A C 1
ATOM 1050 O O . MET A 1 132 ? -10.486 9.555 34.916 1.00 65.75 132 MET A O 1
ATOM 1054 N N . LEU A 1 133 ? -12.596 9.771 35.642 1.00 64.44 133 LEU A N 1
ATOM 1055 C CA . LEU A 1 133 ? -13.122 8.709 34.782 1.00 64.44 133 LEU A CA 1
ATOM 1056 C C . LEU A 1 133 ? -12.957 9.031 33.295 1.00 64.44 133 LEU A C 1
ATOM 1058 O O . LEU A 1 133 ? -12.602 8.143 32.527 1.00 64.44 133 LEU A O 1
ATOM 1062 N N . GLY A 1 134 ? -13.161 10.288 32.893 1.00 61.94 134 GLY A N 1
ATOM 1063 C CA . GLY A 1 134 ? -12.900 10.741 31.526 1.00 61.94 134 GLY A CA 1
ATOM 1064 C C . GLY A 1 134 ? -11.439 10.545 31.106 1.00 61.94 134 GLY A C 1
ATOM 1065 O O . GLY A 1 134 ? -11.182 10.050 30.010 1.00 61.94 134 GLY A O 1
ATOM 1066 N N . ILE A 1 135 ? -10.489 10.850 31.997 1.00 67.00 135 ILE A N 1
ATOM 1067 C CA . ILE A 1 135 ? -9.053 10.621 31.769 1.00 67.00 135 ILE A CA 1
ATOM 1068 C C . ILE A 1 135 ? -8.764 9.123 31.603 1.00 67.00 135 ILE A C 1
ATOM 1070 O O . ILE A 1 135 ? -8.100 8.734 30.645 1.00 67.00 135 ILE A O 1
ATOM 1074 N N . PHE A 1 136 ? -9.304 8.264 32.474 1.00 62.25 136 PHE A N 1
ATOM 1075 C CA . PHE A 1 136 ? -9.130 6.812 32.348 1.00 62.25 136 PHE A CA 1
ATOM 1076 C C . PHE A 1 136 ? -9.795 6.240 31.089 1.00 62.25 136 PHE A C 1
ATOM 1078 O O . PHE A 1 136 ? -9.243 5.331 30.470 1.00 62.25 136 PHE A O 1
ATOM 1085 N N . ALA A 1 137 ? -10.950 6.777 30.677 1.00 58.91 137 ALA A N 1
ATOM 1086 C CA . ALA A 1 137 ? -11.621 6.399 29.432 1.00 58.91 137 ALA A CA 1
ATOM 1087 C C . ALA A 1 137 ? -10.742 6.711 28.217 1.00 58.91 137 ALA A C 1
ATOM 1089 O O . ALA A 1 137 ? -10.587 5.880 27.321 1.00 58.91 137 ALA A O 1
ATOM 1090 N N . GLN A 1 138 ? -10.172 7.917 2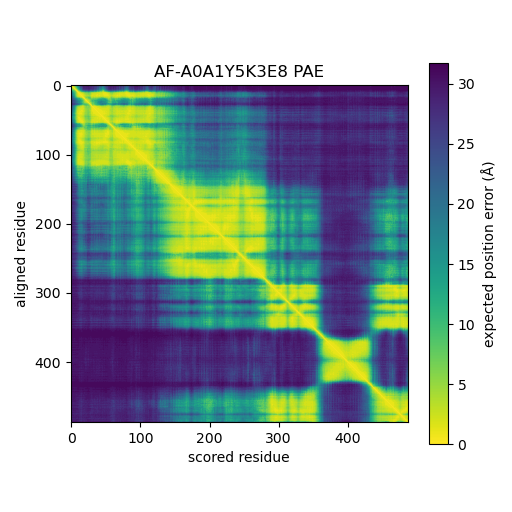8.198 1.00 65.31 138 GLN A N 1
ATOM 1091 C CA . GLN A 1 138 ? -9.282 8.372 27.140 1.00 65.31 138 GLN A CA 1
ATOM 1092 C C . GLN A 1 138 ? -8.020 7.511 27.081 1.00 65.31 138 GLN A C 1
ATOM 1094 O O . GLN A 1 138 ? -7.708 6.970 26.023 1.00 65.31 138 GLN A O 1
ATOM 1099 N N . TRP A 1 139 ? -7.378 7.294 28.230 1.00 74.50 139 TRP A N 1
ATOM 1100 C CA . TRP A 1 139 ? -6.217 6.419 28.346 1.00 74.50 139 TRP A CA 1
ATOM 1101 C C . TRP A 1 139 ? -6.513 4.997 27.849 1.00 74.50 139 TRP A C 1
ATOM 1103 O O . TRP A 1 139 ? -5.732 4.427 27.094 1.00 74.50 139 TRP A O 1
ATOM 1113 N N . TYR A 1 140 ? -7.669 4.425 28.202 1.00 65.88 140 TYR A N 1
ATOM 1114 C CA . TYR A 1 140 ? -8.050 3.090 27.739 1.00 65.88 140 TYR A CA 1
ATOM 1115 C C . TYR A 1 140 ? -8.230 3.025 26.214 1.00 65.88 140 TYR A C 1
ATOM 1117 O O . TYR A 1 140 ? -7.824 2.043 25.593 1.00 65.88 140 TYR A O 1
ATOM 1125 N N . ARG A 1 141 ? -8.810 4.064 25.592 1.00 68.19 141 ARG A N 1
ATOM 1126 C CA . ARG A 1 141 ? -8.934 4.155 24.124 1.00 68.19 141 ARG A CA 1
ATOM 1127 C C . ARG A 1 141 ? -7.570 4.217 23.442 1.00 68.19 141 ARG A C 1
ATOM 1129 O O . ARG A 1 141 ? -7.362 3.527 22.446 1.00 68.19 141 ARG A O 1
ATOM 1136 N N . GLU A 1 142 ? -6.657 5.014 23.986 1.00 75.06 142 GLU A N 1
ATOM 1137 C CA . GLU A 1 142 ? -5.286 5.138 23.485 1.00 75.06 142 GLU A CA 1
ATOM 1138 C C . GLU A 1 142 ? -4.540 3.805 23.614 1.00 75.06 142 GLU A C 1
ATOM 1140 O O . GLU A 1 142 ? -4.039 3.283 22.619 1.00 75.06 142 GLU A O 1
ATOM 1145 N N . ASN A 1 143 ? -4.593 3.174 24.788 1.00 77.25 143 ASN A N 1
ATOM 1146 C CA . ASN A 1 143 ? -3.965 1.878 25.031 1.00 77.25 143 ASN A CA 1
ATOM 1147 C C . ASN A 1 143 ? -4.552 0.764 24.142 1.00 77.25 143 ASN A C 1
ATOM 1149 O O . ASN A 1 143 ? -3.819 -0.080 23.634 1.00 77.25 143 ASN A O 1
ATOM 1153 N N . LEU A 1 144 ? -5.869 0.756 23.900 1.00 73.12 144 LEU A N 1
ATOM 1154 C CA . LEU A 1 144 ? -6.488 -0.191 22.967 1.00 73.12 144 LEU A CA 1
ATOM 1155 C C . LEU A 1 144 ? -5.985 0.019 21.533 1.00 73.12 144 LEU A C 1
ATOM 1157 O O . LEU A 1 144 ? -5.705 -0.956 20.837 1.00 73.12 144 LEU A O 1
ATOM 1161 N N . SER A 1 145 ? -5.851 1.273 21.092 1.00 75.50 145 SER A N 1
ATOM 1162 C CA . SER A 1 145 ? -5.281 1.591 19.781 1.00 75.50 145 SER A CA 1
ATOM 1163 C C . SER A 1 145 ? -3.840 1.088 19.665 1.00 75.50 145 SER A C 1
ATOM 1165 O O . SER A 1 145 ? -3.482 0.482 18.655 1.00 75.50 145 SER A O 1
ATOM 1167 N N . GLU A 1 146 ? -3.024 1.278 20.703 1.00 81.44 146 GLU A N 1
ATOM 1168 C CA . GLU A 1 146 ? -1.651 0.764 20.744 1.00 81.44 146 GLU A CA 1
ATOM 1169 C C . GLU A 1 146 ? -1.601 -0.764 20.653 1.00 81.44 146 GLU A C 1
ATOM 1171 O O . GLU A 1 146 ? -0.838 -1.306 19.855 1.00 81.44 146 GLU A O 1
ATOM 1176 N N . GLU A 1 147 ? -2.436 -1.474 21.412 1.00 81.94 147 GLU A N 1
ATOM 1177 C CA . GLU A 1 147 ? -2.504 -2.939 21.371 1.00 81.94 147 GLU A CA 1
ATOM 1178 C C . GLU A 1 147 ? -2.968 -3.462 20.004 1.00 81.94 147 GLU A C 1
ATOM 1180 O O . GLU A 1 147 ? -2.418 -4.436 19.486 1.00 81.94 147 GLU A O 1
ATOM 1185 N N . VAL A 1 148 ? -3.921 -2.781 19.359 1.00 83.19 148 VAL A N 1
ATOM 1186 C CA . VAL A 1 148 ? -4.345 -3.107 17.989 1.00 83.19 148 VAL A CA 1
ATOM 1187 C C . VAL A 1 148 ? -3.191 -2.916 17.002 1.00 83.19 148 VAL A C 1
ATOM 1189 O O . VAL A 1 148 ? -2.965 -3.786 16.159 1.00 83.19 148 VAL A O 1
ATOM 1192 N N . ILE A 1 149 ? -2.430 -1.822 17.109 1.00 85.56 149 ILE A N 1
ATOM 1193 C CA . ILE A 1 149 ? -1.261 -1.568 16.255 1.00 85.56 149 ILE A CA 1
ATOM 1194 C C . ILE A 1 149 ? -0.171 -2.619 16.499 1.00 85.56 149 ILE A C 1
ATOM 1196 O O . ILE A 1 149 ? 0.377 -3.147 15.532 1.00 85.56 149 ILE A O 1
ATOM 1200 N N . LYS A 1 150 ? 0.109 -2.988 17.757 1.00 86.25 150 LYS A N 1
ATOM 1201 C CA . LYS A 1 150 ? 1.049 -4.074 18.097 1.00 86.25 150 LYS A CA 1
ATOM 1202 C C . LYS A 1 150 ? 0.604 -5.408 17.495 1.00 86.25 150 LYS A C 1
ATOM 1204 O O . LYS A 1 150 ? 1.422 -6.124 16.919 1.00 86.25 150 LYS A O 1
ATOM 1209 N N . GLY A 1 151 ? -0.688 -5.725 17.578 1.00 88.94 151 GLY A N 1
ATOM 1210 C CA . GLY A 1 151 ? -1.267 -6.924 16.974 1.00 88.94 151 GLY A CA 1
ATOM 1211 C C . GLY A 1 151 ? -1.122 -6.943 15.451 1.00 88.94 151 GLY A C 1
ATOM 1212 O O . GLY A 1 151 ? -0.672 -7.941 14.887 1.00 88.94 151 GLY A O 1
ATOM 1213 N N . GLN A 1 152 ? -1.433 -5.825 14.787 1.00 89.81 152 GLN A N 1
ATOM 1214 C CA . GLN A 1 152 ? -1.232 -5.664 13.344 1.00 89.81 152 GLN A CA 1
ATOM 1215 C C . GLN A 1 152 ? 0.243 -5.803 12.958 1.00 89.81 152 GLN A C 1
ATOM 1217 O O . GLN A 1 152 ? 0.558 -6.507 11.999 1.00 89.81 152 GLN A O 1
ATOM 1222 N N . ARG A 1 153 ? 1.149 -5.181 13.716 1.00 89.81 153 ARG A N 1
ATOM 1223 C CA . ARG A 1 153 ? 2.592 -5.271 13.488 1.00 89.81 153 ARG A CA 1
ATOM 1224 C C . ARG A 1 153 ? 3.071 -6.719 13.543 1.00 89.81 153 ARG A C 1
ATOM 1226 O O . ARG A 1 153 ? 3.642 -7.197 12.571 1.00 89.81 153 ARG A O 1
ATOM 1233 N N . LYS A 1 154 ? 2.750 -7.441 14.620 1.00 90.38 154 LYS A N 1
ATOM 1234 C CA . LYS A 1 154 ? 3.127 -8.853 14.792 1.00 90.38 154 LYS A CA 1
ATOM 1235 C C . LYS A 1 154 ? 2.589 -9.736 13.664 1.00 90.38 154 LYS A C 1
ATOM 1237 O O . LYS A 1 154 ? 3.278 -10.634 13.192 1.00 90.38 154 LYS A O 1
ATOM 1242 N N . ARG A 1 155 ? 1.357 -9.471 13.220 1.00 91.19 155 ARG A N 1
ATOM 1243 C CA . ARG A 1 155 ? 0.732 -10.175 12.095 1.00 91.19 155 ARG A CA 1
ATOM 1244 C C . ARG A 1 155 ? 1.460 -9.886 10.772 1.00 91.19 155 ARG A C 1
ATOM 1246 O O . ARG A 1 155 ? 1.707 -10.810 10.006 1.00 91.19 155 ARG A O 1
ATOM 1253 N N . ALA A 1 156 ? 1.858 -8.638 10.526 1.00 90.94 156 ALA A N 1
ATOM 1254 C CA . ALA A 1 156 ? 2.653 -8.277 9.353 1.00 90.94 156 ALA A CA 1
ATOM 1255 C C . ALA A 1 156 ? 4.056 -8.906 9.380 1.00 90.94 156 ALA A C 1
ATOM 1257 O O . ALA A 1 156 ? 4.502 -9.427 8.363 1.00 90.94 156 ALA A O 1
ATOM 1258 N N . GLU A 1 157 ? 4.723 -8.909 10.539 1.00 90.12 157 GLU A N 1
ATOM 1259 C CA . GLU A 1 157 ? 6.036 -9.546 10.747 1.00 90.12 157 GLU A CA 1
ATOM 1260 C C . GLU A 1 157 ? 5.989 -11.061 10.499 1.00 90.12 157 GLU A C 1
ATOM 1262 O O . GLU A 1 157 ? 6.960 -11.632 10.013 1.00 90.12 157 GLU A O 1
ATOM 1267 N N . SER A 1 158 ? 4.848 -11.714 10.752 1.00 90.38 158 SER A N 1
ATOM 1268 C CA . SER A 1 158 ? 4.634 -13.128 10.417 1.00 90.38 158 SER A CA 1
ATOM 1269 C C . SER A 1 158 ? 4.187 -13.363 8.965 1.00 90.38 158 SER A C 1
ATOM 1271 O O . SER A 1 158 ? 3.685 -14.440 8.652 1.00 90.38 158 SER A O 1
ATOM 1273 N N . GLY A 1 159 ? 4.275 -12.357 8.088 1.00 89.56 159 GLY A N 1
ATOM 1274 C CA . GLY A 1 159 ? 3.899 -12.455 6.673 1.00 89.56 159 GLY A CA 1
ATOM 1275 C C . GLY A 1 159 ? 2.393 -12.432 6.387 1.00 89.56 159 GLY A C 1
ATOM 1276 O O . GLY A 1 159 ? 1.984 -12.563 5.231 1.00 89.56 159 GLY A O 1
ATOM 1277 N N . LEU A 1 160 ? 1.553 -12.231 7.409 1.00 90.12 160 LEU A N 1
ATOM 1278 C CA . LEU A 1 160 ? 0.098 -12.206 7.280 1.00 90.12 160 LEU A CA 1
ATOM 1279 C C . LEU A 1 160 ? -0.413 -10.788 6.998 1.00 90.12 160 LEU A C 1
ATOM 1281 O O . LEU A 1 160 ? 0.068 -9.788 7.529 1.00 90.12 160 LEU A O 1
ATOM 1285 N N . ARG A 1 161 ? -1.460 -10.691 6.176 1.00 91.12 161 ARG A N 1
ATOM 1286 C CA . ARG A 1 161 ? -2.005 -9.403 5.725 1.00 91.12 161 ARG A CA 1
ATOM 1287 C C . ARG A 1 161 ? -2.971 -8.809 6.744 1.00 91.12 161 ARG A C 1
ATOM 1289 O O . ARG A 1 161 ? -3.813 -9.519 7.286 1.00 91.12 161 ARG A O 1
ATOM 1296 N N . ASN A 1 162 ? -2.909 -7.495 6.951 1.00 89.44 162 ASN A N 1
ATOM 1297 C CA . ASN A 1 162 ? -3.830 -6.757 7.833 1.00 89.44 162 ASN A CA 1
ATOM 1298 C C . ASN A 1 162 ? -5.039 -6.151 7.101 1.00 89.44 162 ASN A C 1
ATOM 1300 O O . ASN A 1 162 ? -5.881 -5.517 7.729 1.00 89.44 162 ASN A O 1
ATOM 1304 N N . SER A 1 163 ? -5.125 -6.312 5.776 1.00 85.19 163 SER A N 1
ATOM 1305 C CA . SER A 1 163 ? -6.159 -5.689 4.948 1.00 85.19 163 SER A CA 1
ATOM 1306 C C . SER A 1 163 ? -6.859 -6.705 4.054 1.00 85.19 163 SER A C 1
ATOM 1308 O O . SER A 1 163 ? -6.218 -7.512 3.379 1.00 85.19 163 SER A O 1
ATOM 1310 N N . SER A 1 164 ? -8.187 -6.616 4.007 1.00 84.62 164 SER A N 1
ATOM 1311 C CA . SER A 1 164 ? -9.031 -7.378 3.085 1.00 84.62 164 SER A CA 1
ATOM 1312 C C . SER A 1 164 ? -8.983 -6.843 1.652 1.00 84.62 164 SER A C 1
ATOM 1314 O O . SER A 1 164 ? -9.338 -7.559 0.718 1.00 84.62 164 SER A O 1
ATOM 1316 N N . LYS A 1 165 ? -8.512 -5.605 1.443 1.00 87.12 165 LYS A N 1
ATOM 1317 C CA . LYS A 1 165 ? -8.344 -5.035 0.102 1.00 87.12 165 LYS A CA 1
ATOM 1318 C C . LYS A 1 165 ? -7.238 -5.795 -0.626 1.00 87.12 165 LYS A C 1
ATOM 1320 O O . LYS A 1 165 ? -6.085 -5.742 -0.207 1.00 87.12 165 LYS A O 1
ATOM 1325 N N . ARG A 1 166 ? -7.577 -6.520 -1.690 1.00 91.31 166 ARG A N 1
ATOM 1326 C CA . ARG A 1 166 ? -6.620 -7.273 -2.520 1.00 91.31 166 ARG A CA 1
ATOM 1327 C C . ARG A 1 166 ? -5.895 -6.349 -3.511 1.00 91.31 166 ARG A C 1
ATOM 1329 O O . ARG A 1 166 ? -6.491 -5.347 -3.898 1.00 91.31 166 ARG A O 1
ATOM 1336 N N . PRO A 1 167 ? -4.655 -6.641 -3.933 1.00 93.88 167 PRO A N 1
ATOM 1337 C CA . PRO A 1 167 ? -4.077 -6.068 -5.149 1.00 93.88 167 PRO A CA 1
ATOM 1338 C C . PRO A 1 167 ? -4.765 -6.638 -6.404 1.00 93.88 167 PRO A C 1
ATOM 1340 O O . PRO A 1 167 ? -5.324 -7.734 -6.367 1.00 93.88 167 PRO A O 1
ATOM 1343 N N . TYR A 1 168 ? -4.754 -5.893 -7.512 1.00 95.94 168 TYR A N 1
ATOM 1344 C CA . TYR A 1 168 ? -5.296 -6.378 -8.791 1.00 95.94 168 TYR A CA 1
ATOM 1345 C C . TYR A 1 168 ? -4.449 -7.564 -9.271 1.00 95.94 168 TYR A C 1
ATOM 1347 O O . TYR A 1 168 ? -3.255 -7.567 -9.016 1.00 95.94 168 TYR A O 1
ATOM 1355 N N . GLY A 1 169 ? -5.017 -8.584 -9.908 1.00 96.31 169 GLY A N 1
ATOM 1356 C CA . GLY A 1 169 ? -4.281 -9.817 -10.235 1.00 96.31 169 GLY A CA 1
ATOM 1357 C C . GLY A 1 169 ? -4.327 -10.893 -9.150 1.00 96.31 169 GLY A C 1
ATOM 1358 O O . GLY A 1 169 ? -3.990 -12.040 -9.425 1.00 96.31 169 GLY A O 1
ATOM 1359 N N . TYR A 1 170 ? -4.789 -10.563 -7.942 1.00 96.56 170 TYR A N 1
ATOM 1360 C CA . TYR A 1 170 ? -4.918 -11.512 -6.836 1.00 96.56 170 TYR A CA 1
ATOM 1361 C C . TYR A 1 170 ? -6.333 -11.552 -6.294 1.00 96.56 170 TYR A C 1
ATOM 1363 O O . TYR A 1 170 ? -6.941 -10.506 -6.102 1.00 96.56 170 TYR A O 1
ATOM 1371 N N . ASN A 1 171 ? -6.817 -12.731 -5.932 1.00 94.88 171 ASN A N 1
ATOM 1372 C CA . ASN A 1 171 ? -7.958 -12.904 -5.044 1.00 94.88 171 ASN A CA 1
ATOM 1373 C C . ASN A 1 171 ? -7.500 -12.987 -3.580 1.00 94.88 171 ASN A C 1
ATOM 1375 O O . ASN A 1 171 ? -6.321 -13.188 -3.298 1.00 94.88 171 ASN A O 1
ATOM 1379 N N . VAL A 1 172 ? -8.437 -12.806 -2.645 1.00 94.75 172 VAL A N 1
ATOM 1380 C CA . VAL A 1 172 ? -8.172 -12.875 -1.200 1.00 94.75 172 VAL A CA 1
ATOM 1381 C C . VAL A 1 172 ? -9.015 -13.969 -0.556 1.00 94.75 172 VAL A C 1
ATOM 1383 O O . VAL A 1 172 ? -10.222 -14.051 -0.797 1.00 94.75 172 VAL A O 1
ATOM 1386 N N . ASN A 1 173 ? -8.393 -14.805 0.270 1.00 91.69 173 ASN A N 1
ATOM 1387 C CA . ASN A 1 173 ? -9.110 -15.742 1.124 1.00 91.69 173 ASN A CA 1
ATOM 1388 C C . ASN A 1 173 ? -9.728 -14.981 2.313 1.00 91.69 173 ASN A C 1
ATOM 1390 O O . ASN A 1 173 ? -9.064 -14.188 2.976 1.00 91.69 173 ASN A O 1
ATOM 1394 N N . LYS A 1 174 ? -11.024 -15.179 2.571 1.00 88.88 174 LYS A N 1
ATOM 1395 C CA . LYS A 1 174 ? -11.760 -14.434 3.606 1.00 88.88 174 LYS A CA 1
ATOM 1396 C C . LYS A 1 174 ? -11.403 -14.855 5.031 1.00 88.88 174 LYS A C 1
ATOM 1398 O O . LYS A 1 174 ? -11.650 -14.074 5.945 1.00 88.88 174 LYS A O 1
ATOM 1403 N N . GLU A 1 175 ? -10.859 -16.054 5.218 1.00 86.56 175 GLU A N 1
ATOM 1404 C CA . GLU A 1 175 ? -10.549 -16.591 6.546 1.00 86.56 175 GLU A CA 1
ATOM 1405 C C . GLU A 1 175 ? -9.208 -16.070 7.071 1.00 86.56 175 GLU A C 1
ATOM 1407 O O . GLU A 1 175 ? -9.128 -15.576 8.194 1.00 86.56 175 GLU A O 1
ATOM 1412 N N . ASP A 1 176 ? -8.162 -16.125 6.245 1.00 86.94 176 ASP A N 1
ATOM 1413 C CA . ASP A 1 176 ? -6.788 -15.801 6.650 1.00 86.94 176 ASP A CA 1
ATOM 1414 C C . ASP A 1 176 ? -6.210 -14.547 5.968 1.00 86.94 176 ASP A C 1
ATOM 1416 O O . ASP A 1 176 ? -5.161 -14.048 6.388 1.00 86.94 176 ASP A O 1
ATOM 1420 N N . LEU A 1 177 ? -6.921 -13.976 4.988 1.00 91.31 177 LEU A N 1
ATOM 1421 C CA . LEU A 1 177 ? -6.508 -12.844 4.147 1.00 91.31 177 LEU A CA 1
ATOM 1422 C C . LEU A 1 177 ? -5.319 -13.128 3.216 1.00 91.31 177 LEU A C 1
ATOM 1424 O O . LEU A 1 177 ? -4.751 -12.175 2.664 1.00 91.31 177 LEU A O 1
ATOM 1428 N N . SER A 1 178 ? -4.961 -14.401 3.014 1.00 91.44 178 SER A N 1
ATOM 1429 C CA . SER A 1 178 ? -3.937 -14.827 2.055 1.00 91.44 178 SER A CA 1
ATOM 1430 C C . SER A 1 178 ? -4.333 -14.479 0.618 1.00 91.44 178 SER A C 1
ATOM 1432 O O . SER A 1 178 ? -5.518 -14.351 0.287 1.00 91.44 178 SER A O 1
ATOM 1434 N N . LEU A 1 179 ? -3.325 -14.266 -0.230 1.00 95.56 179 LEU A N 1
ATOM 1435 C CA . LEU A 1 179 ? -3.508 -13.952 -1.644 1.00 95.56 179 LEU A CA 1
ATOM 1436 C C . LEU A 1 179 ? -3.266 -15.192 -2.498 1.00 95.56 179 LEU A C 1
ATOM 1438 O O . LEU A 1 179 ? -2.326 -15.943 -2.256 1.00 95.56 179 LEU A O 1
ATOM 1442 N N . TYR A 1 180 ? -4.086 -15.361 -3.529 1.00 95.69 180 TYR A N 1
ATOM 1443 C CA . TYR A 1 180 ? -3.885 -16.361 -4.576 1.00 95.69 180 TYR A CA 1
ATOM 1444 C C . TYR A 1 180 ? -4.150 -15.734 -5.941 1.00 95.69 180 TYR A C 1
ATOM 1446 O O . TYR A 1 180 ? -4.931 -14.784 -6.049 1.00 95.69 180 TYR A O 1
ATOM 1454 N N . ILE A 1 181 ? -3.463 -16.213 -6.975 1.00 97.81 181 ILE A N 1
ATOM 1455 C CA . ILE A 1 181 ? -3.483 -15.576 -8.292 1.00 97.81 181 ILE A CA 1
ATOM 1456 C C . ILE A 1 181 ? -4.879 -15.676 -8.919 1.00 97.81 181 ILE A C 1
ATOM 1458 O O . ILE A 1 181 ? -5.526 -16.723 -8.910 1.00 97.81 181 ILE A O 1
ATOM 1462 N N . ASN A 1 182 ? -5.345 -14.557 -9.469 1.00 96.94 182 ASN A N 1
ATOM 1463 C CA . ASN A 1 182 ? -6.431 -14.522 -10.435 1.00 96.94 182 ASN A CA 1
ATOM 1464 C C . ASN A 1 182 ? -5.803 -14.433 -11.828 1.00 96.94 182 ASN A C 1
ATOM 1466 O O . ASN A 1 182 ? -5.329 -13.366 -12.211 1.00 96.94 182 ASN A O 1
ATOM 1470 N N . GLU A 1 183 ? -5.790 -15.537 -12.577 1.00 96.38 183 GLU A N 1
ATOM 1471 C CA . GLU A 1 183 ? -5.052 -15.608 -13.843 1.00 96.38 183 GLU A CA 1
ATOM 1472 C C . GLU A 1 183 ? -5.526 -14.606 -14.901 1.00 96.38 183 GLU A C 1
ATOM 1474 O O . GLU A 1 183 ? -4.698 -14.034 -15.610 1.00 96.38 183 GLU A O 1
ATOM 1479 N N . GLU A 1 184 ? -6.830 -14.327 -14.975 1.00 94.62 184 GLU A N 1
ATOM 1480 C CA . GLU A 1 184 ? -7.379 -13.364 -15.939 1.00 94.62 184 GLU A CA 1
ATOM 1481 C C . GLU A 1 184 ? -6.817 -11.957 -15.694 1.00 94.62 184 GLU A C 1
ATOM 1483 O O . GLU A 1 184 ? -6.333 -11.291 -16.611 1.00 94.62 184 GLU A O 1
ATOM 1488 N N . GLU A 1 185 ? -6.808 -11.522 -14.433 1.00 96.56 185 GLU A N 1
ATOM 1489 C CA . GLU A 1 185 ? -6.248 -10.227 -14.047 1.00 96.56 185 GLU A CA 1
ATOM 1490 C C . GLU A 1 185 ? -4.706 -10.241 -14.057 1.00 96.56 185 GLU A C 1
ATOM 1492 O O . GLU A 1 185 ? -4.073 -9.237 -14.395 1.00 96.56 185 GLU A O 1
ATOM 1497 N N . ALA A 1 186 ? -4.073 -11.368 -13.721 1.00 97.31 186 ALA A N 1
ATOM 1498 C CA . ALA A 1 186 ? -2.619 -11.499 -13.653 1.00 97.31 186 ALA A CA 1
ATOM 1499 C C . ALA A 1 186 ? -1.950 -11.361 -15.025 1.00 97.31 186 ALA A C 1
ATOM 1501 O O . ALA A 1 186 ? -0.855 -10.803 -15.120 1.00 97.31 186 ALA A O 1
ATOM 1502 N N . VAL A 1 187 ? -2.611 -11.788 -16.108 1.00 97.56 187 VAL A N 1
ATOM 1503 C CA . VAL A 1 187 ? -2.154 -11.509 -17.481 1.00 97.56 187 VAL A CA 1
ATOM 1504 C C . VAL A 1 187 ? -2.031 -10.002 -17.723 1.00 97.56 187 VAL A C 1
ATOM 1506 O O . VAL A 1 187 ? -1.032 -9.545 -18.283 1.00 97.56 187 VAL A O 1
ATOM 1509 N N . ILE A 1 188 ? -2.995 -9.213 -17.244 1.00 97.69 188 ILE A N 1
ATOM 1510 C CA . ILE A 1 188 ? -2.973 -7.752 -17.376 1.00 97.69 188 ILE A CA 1
ATOM 1511 C C . ILE A 1 188 ? -1.867 -7.143 -16.513 1.00 97.69 188 ILE A C 1
ATOM 1513 O O . ILE A 1 188 ? -1.159 -6.252 -16.976 1.00 97.69 188 ILE A O 1
ATOM 1517 N N . VAL A 1 189 ? -1.653 -7.651 -15.296 1.00 97.88 189 VAL A N 1
ATOM 1518 C CA . VAL A 1 189 ? -0.526 -7.231 -14.447 1.00 97.88 189 VAL A CA 1
ATOM 1519 C C . VAL A 1 189 ? 0.807 -7.466 -15.160 1.00 97.88 189 VAL A C 1
ATOM 1521 O O . VAL A 1 189 ? 1.600 -6.533 -15.281 1.00 97.88 189 VAL A O 1
ATOM 1524 N N . ARG A 1 190 ? 1.046 -8.675 -15.684 1.00 97.94 190 ARG A N 1
ATOM 1525 C CA . ARG A 1 190 ? 2.276 -9.011 -16.423 1.00 97.94 190 ARG A CA 1
ATOM 1526 C C . ARG A 1 190 ? 2.481 -8.079 -17.619 1.00 97.94 190 ARG A C 1
ATOM 1528 O O . ARG A 1 190 ? 3.572 -7.541 -17.792 1.00 97.94 190 ARG A O 1
ATOM 1535 N N . ARG A 1 191 ? 1.414 -7.804 -18.377 1.00 97.06 191 ARG A N 1
ATOM 1536 C CA . ARG A 1 191 ? 1.424 -6.837 -19.486 1.00 97.06 191 ARG A CA 1
ATOM 1537 C C . ARG A 1 191 ? 1.763 -5.417 -19.027 1.00 97.06 191 ARG A C 1
ATOM 1539 O O . ARG A 1 191 ? 2.551 -4.747 -19.686 1.00 97.06 191 ARG A O 1
ATOM 1546 N N . ILE A 1 192 ? 1.191 -4.947 -17.917 1.00 96.94 192 ILE A N 1
ATOM 1547 C CA . ILE A 1 192 ? 1.478 -3.614 -17.363 1.00 96.94 192 ILE A CA 1
ATOM 1548 C C . ILE A 1 192 ? 2.961 -3.495 -17.012 1.00 96.94 192 ILE A C 1
ATOM 1550 O O . ILE A 1 192 ? 3.585 -2.494 -17.366 1.00 96.94 192 ILE A O 1
ATOM 1554 N N . PHE A 1 193 ? 3.525 -4.497 -16.332 1.00 97.00 193 PHE A N 1
ATOM 1555 C CA . PHE A 1 193 ? 4.942 -4.495 -15.971 1.00 97.00 193 PHE A CA 1
ATOM 1556 C C . PHE A 1 193 ? 5.837 -4.498 -17.215 1.00 97.00 193 PHE A C 1
ATOM 1558 O O . PHE A 1 193 ? 6.716 -3.646 -17.302 1.00 97.00 193 PHE A O 1
ATOM 1565 N N . ASP A 1 194 ? 5.563 -5.356 -18.201 1.00 94.00 194 ASP A N 1
ATOM 1566 C CA . ASP A 1 194 ? 6.303 -5.408 -19.471 1.00 94.00 194 ASP A CA 1
ATOM 1567 C C . ASP A 1 194 ? 6.250 -4.078 -20.251 1.00 94.00 194 ASP A C 1
ATOM 1569 O O . ASP A 1 194 ? 7.275 -3.501 -20.621 1.00 94.00 194 ASP A O 1
ATOM 1573 N N . GLN A 1 195 ? 5.061 -3.498 -20.430 1.00 90.00 195 GLN A N 1
ATOM 1574 C CA . GLN A 1 195 ? 4.918 -2.194 -21.086 1.00 90.00 195 GLN A CA 1
ATOM 1575 C C . GLN A 1 195 ? 5.659 -1.090 -20.317 1.00 90.00 195 GLN A C 1
ATOM 1577 O O . GLN A 1 195 ? 6.279 -0.193 -20.900 1.00 90.00 195 GLN A O 1
ATOM 1582 N N . TYR A 1 196 ? 5.607 -1.132 -18.985 1.00 89.75 196 TYR A N 1
ATOM 1583 C CA . TYR A 1 196 ? 6.257 -0.134 -18.149 1.00 89.75 196 TYR A CA 1
ATOM 1584 C C . TYR A 1 196 ? 7.787 -0.203 -18.239 1.00 89.75 196 TYR A C 1
ATOM 1586 O O . TYR A 1 196 ? 8.422 0.848 -18.412 1.00 89.75 196 TYR A O 1
ATOM 1594 N N . THR A 1 197 ? 8.368 -1.406 -18.164 1.00 86.06 197 THR A N 1
ATOM 1595 C CA . THR A 1 197 ? 9.821 -1.644 -18.254 1.00 86.06 197 THR A CA 1
ATOM 1596 C C . THR A 1 197 ? 10.360 -1.398 -19.663 1.00 86.06 197 THR A C 1
ATOM 1598 O O . THR A 1 197 ? 11.448 -0.849 -19.810 1.00 86.06 197 THR A O 1
ATOM 1601 N N . THR A 1 198 ? 9.564 -1.642 -20.707 1.00 80.12 198 THR A N 1
ATOM 1602 C CA . THR A 1 198 ? 9.892 -1.270 -22.101 1.00 80.12 198 THR A CA 1
ATOM 1603 C C . THR A 1 198 ? 9.757 0.234 -22.389 1.00 80.12 198 THR A C 1
ATOM 1605 O O . THR A 1 198 ? 10.022 0.702 -23.498 1.00 80.12 198 THR A O 1
ATOM 1608 N N . GLY A 1 199 ? 9.389 1.039 -21.386 1.00 72.25 199 GLY A N 1
ATOM 1609 C CA . GLY A 1 199 ? 9.498 2.496 -21.432 1.00 72.25 199 GLY A CA 1
ATOM 1610 C C . GLY A 1 199 ? 8.183 3.252 -21.634 1.00 72.25 199 GLY A C 1
ATOM 1611 O O . GLY A 1 199 ? 8.222 4.490 -21.746 1.00 72.25 199 GLY A O 1
ATOM 1612 N N . TRP A 1 200 ? 7.030 2.570 -21.624 1.00 81.44 200 TRP A N 1
ATOM 1613 C CA . TRP A 1 200 ? 5.718 3.219 -21.716 1.00 81.44 200 TRP A CA 1
ATOM 1614 C C . TRP A 1 200 ? 5.396 4.037 -20.460 1.00 81.44 200 TRP A C 1
ATOM 1616 O O . TRP A 1 200 ? 5.718 3.675 -19.325 1.00 81.44 200 TRP A O 1
ATOM 1626 N N . GLY A 1 201 ? 4.753 5.188 -20.661 1.00 75.94 201 GLY A N 1
ATOM 1627 C CA . GLY A 1 201 ? 4.280 6.052 -19.578 1.00 75.94 201 GLY A CA 1
ATOM 1628 C C . GLY A 1 201 ? 3.032 5.500 -18.888 1.00 75.94 201 GLY A C 1
ATOM 1629 O O . GLY A 1 201 ? 2.196 4.888 -19.543 1.00 75.94 201 GLY A O 1
ATOM 1630 N N . LYS A 1 202 ? 2.850 5.807 -17.594 1.00 87.25 202 LYS A N 1
ATOM 1631 C CA . LYS A 1 202 ? 1.665 5.398 -16.805 1.00 87.25 202 LYS A CA 1
ATOM 1632 C C . LYS A 1 202 ? 0.341 5.803 -17.475 1.00 87.25 202 LYS A C 1
ATOM 1634 O O . LYS A 1 202 ? -0.594 5.019 -17.501 1.00 87.25 202 LYS A O 1
ATOM 1639 N N . ILE A 1 203 ? 0.308 7.002 -18.068 1.00 81.50 203 ILE A N 1
ATOM 1640 C CA . ILE A 1 203 ? -0.846 7.547 -18.808 1.00 81.50 203 ILE A CA 1
ATOM 1641 C C . ILE A 1 203 ? -1.132 6.742 -20.077 1.00 81.50 203 ILE A C 1
ATOM 1643 O O . ILE A 1 203 ? -2.283 6.488 -20.399 1.00 81.50 203 ILE A O 1
ATOM 1647 N N . LYS A 1 204 ? -0.083 6.362 -20.813 1.00 82.88 204 LYS A N 1
ATOM 1648 C CA . LYS A 1 204 ? -0.233 5.604 -22.057 1.00 82.88 204 LYS A CA 1
ATOM 1649 C C . LYS A 1 204 ? -0.803 4.220 -21.761 1.00 82.88 204 LYS A C 1
ATOM 1651 O O . LYS A 1 204 ? -1.748 3.808 -22.414 1.00 82.88 204 LYS A O 1
ATOM 1656 N N . ILE A 1 205 ? -0.264 3.556 -20.737 1.00 90.50 205 ILE A N 1
ATOM 1657 C CA . ILE A 1 205 ? -0.741 2.248 -20.277 1.00 90.50 205 ILE A CA 1
ATOM 1658 C C . ILE A 1 205 ? -2.210 2.339 -19.843 1.00 90.50 205 ILE A C 1
ATOM 1660 O O . ILE A 1 205 ? -3.026 1.549 -20.300 1.00 90.50 205 ILE A O 1
ATOM 1664 N N . SER A 1 206 ? -2.579 3.328 -19.018 1.00 91.19 206 SER A N 1
ATOM 1665 C CA . SER A 1 206 ? -3.968 3.460 -18.564 1.00 91.19 206 SER A CA 1
ATOM 1666 C C . SER A 1 206 ? -4.943 3.774 -19.703 1.00 91.19 206 SER A C 1
ATOM 1668 O O . SER A 1 206 ? -6.033 3.214 -19.742 1.00 91.19 206 SER A O 1
ATOM 1670 N N . GLN A 1 207 ? -4.560 4.636 -20.650 1.00 85.06 207 GLN A N 1
ATOM 1671 C CA . GLN A 1 207 ? -5.370 4.930 -21.836 1.00 85.06 207 GLN A CA 1
ATOM 1672 C C . GLN A 1 207 ? -5.562 3.701 -22.721 1.00 85.06 207 GLN A C 1
ATOM 1674 O O . GLN A 1 207 ? -6.678 3.469 -23.168 1.00 85.06 207 GLN A O 1
ATOM 1679 N N . GLU A 1 208 ? -4.508 2.915 -22.936 1.00 92.19 208 GLU A N 1
ATOM 1680 C CA . GLU A 1 208 ? -4.581 1.692 -23.736 1.00 92.19 208 GLU A CA 1
ATOM 1681 C C . GLU A 1 208 ? -5.572 0.693 -23.133 1.00 92.19 208 GLU A C 1
ATOM 1683 O O . GLU A 1 208 ? -6.509 0.271 -23.806 1.00 92.19 208 GLU A O 1
ATOM 1688 N N . LEU A 1 209 ? -5.442 0.400 -21.834 1.00 94.25 209 LEU A N 1
ATOM 1689 C CA . LEU A 1 209 ? -6.351 -0.513 -21.132 1.00 94.25 209 LEU A CA 1
ATOM 1690 C C . LEU A 1 209 ? -7.809 -0.029 -21.185 1.00 94.25 209 LEU A C 1
ATOM 1692 O O . LEU A 1 209 ? -8.723 -0.826 -21.382 1.00 94.25 209 LEU A O 1
ATOM 1696 N N . ASN A 1 210 ? -8.033 1.283 -21.056 1.00 92.12 210 ASN A N 1
ATOM 1697 C CA . ASN A 1 210 ? -9.368 1.875 -21.159 1.00 92.12 210 ASN A CA 1
ATOM 1698 C C . ASN A 1 210 ? -9.944 1.800 -22.579 1.00 92.12 210 ASN A C 1
ATOM 1700 O O . ASN A 1 210 ? -11.135 1.542 -22.733 1.00 92.12 210 ASN A O 1
ATOM 1704 N N . ASN A 1 211 ? -9.122 2.023 -23.608 1.00 90.56 211 ASN A N 1
ATOM 1705 C CA . ASN A 1 211 ? -9.545 1.941 -25.008 1.00 90.56 211 ASN A CA 1
ATOM 1706 C C . ASN A 1 211 ? -9.946 0.513 -25.396 1.00 90.56 211 ASN A C 1
ATOM 1708 O O . ASN A 1 211 ? -10.850 0.325 -26.204 1.00 90.56 211 ASN A O 1
ATOM 1712 N N . GLU A 1 212 ? -9.297 -0.483 -24.796 1.00 93.50 212 GLU A N 1
ATOM 1713 C CA . GLU A 1 212 ? -9.631 -1.901 -24.953 1.00 93.50 212 GLU A CA 1
ATOM 1714 C C . GLU A 1 212 ? -10.839 -2.338 -24.109 1.00 93.50 212 GLU A C 1
ATOM 1716 O O . GLU A 1 212 ? -11.290 -3.476 -24.219 1.00 93.50 212 GLU A O 1
ATOM 1721 N N . GLY A 1 213 ? -11.378 -1.452 -23.267 1.00 91.38 213 GLY A N 1
ATOM 1722 C CA . GLY A 1 213 ? -12.511 -1.755 -22.395 1.00 91.38 213 GLY A CA 1
ATOM 1723 C C . GLY A 1 213 ? -12.168 -2.681 -21.225 1.00 91.38 213 GLY A C 1
ATOM 1724 O O . GLY A 1 213 ? -13.071 -3.297 -20.663 1.00 91.38 213 GLY A O 1
ATOM 1725 N N . ILE A 1 214 ? -10.889 -2.788 -20.842 1.00 93.38 214 ILE A N 1
ATOM 1726 C CA . ILE A 1 214 ? -10.453 -3.622 -19.717 1.00 93.38 214 ILE A CA 1
ATOM 1727 C C . ILE A 1 214 ? -10.796 -2.905 -18.402 1.00 93.38 214 ILE A C 1
ATOM 1729 O O . ILE A 1 214 ? -10.241 -1.834 -18.134 1.00 93.38 214 ILE A O 1
ATOM 1733 N N . PRO A 1 215 ? -11.660 -3.472 -17.542 1.00 90.81 215 PRO A N 1
ATOM 1734 C CA . PRO A 1 215 ? -12.040 -2.829 -16.292 1.00 90.81 215 PRO A CA 1
ATOM 1735 C C . PRO A 1 215 ? -10.908 -2.877 -15.257 1.00 90.81 215 PRO A C 1
ATOM 1737 O O . PRO A 1 215 ? -10.192 -3.873 -15.122 1.00 90.81 215 PRO A O 1
ATOM 1740 N N . SER A 1 216 ? -10.774 -1.804 -14.477 1.00 90.38 216 SER A N 1
ATOM 1741 C CA . SER A 1 216 ? -9.953 -1.801 -13.262 1.00 90.38 216 SER A CA 1
ATOM 1742 C C . SER A 1 216 ? -10.646 -2.575 -12.128 1.00 90.38 216 SER A C 1
ATOM 1744 O O . SER A 1 216 ? -11.791 -3.003 -12.261 1.00 90.38 216 SER A O 1
ATOM 1746 N N . MET A 1 217 ? -9.973 -2.749 -10.983 1.00 83.94 217 MET A N 1
ATOM 1747 C CA . MET A 1 217 ? -10.415 -3.603 -9.861 1.00 83.94 217 MET A CA 1
ATOM 1748 C C . MET A 1 217 ? -11.893 -3.476 -9.450 1.00 83.94 217 MET A C 1
ATOM 1750 O O . MET A 1 217 ? -12.502 -4.466 -9.058 1.00 83.94 217 MET A O 1
ATOM 1754 N N . LEU A 1 218 ? -12.461 -2.267 -9.485 1.00 79.50 218 LEU A N 1
ATOM 1755 C CA . LEU A 1 218 ? -13.844 -2.001 -9.065 1.00 79.50 218 LEU A CA 1
ATOM 1756 C C . LEU A 1 218 ? -14.812 -1.849 -10.251 1.00 79.50 218 LEU A C 1
ATOM 1758 O O . LEU A 1 218 ? -15.885 -1.274 -10.093 1.00 79.50 218 LEU A O 1
ATOM 1762 N N . GLY A 1 219 ? -14.434 -2.318 -11.444 1.00 78.62 219 GLY A N 1
ATOM 1763 C CA . GLY A 1 219 ? -15.244 -2.194 -12.660 1.00 78.62 219 GLY A CA 1
ATOM 1764 C C . GLY A 1 219 ? -15.175 -0.818 -13.333 1.00 78.62 219 GLY A C 1
ATOM 1765 O O . GLY A 1 219 ? -15.997 -0.523 -14.195 1.00 78.62 219 GLY A O 1
ATOM 1766 N N . GLY A 1 220 ? -14.233 0.042 -12.929 1.00 86.19 220 GLY A N 1
ATOM 1767 C CA . GLY A 1 220 ? -14.073 1.404 -13.447 1.00 86.19 220 GLY A CA 1
ATOM 1768 C C . GLY A 1 220 ? -12.935 1.553 -14.461 1.00 86.19 220 GLY A C 1
ATOM 1769 O O . GLY A 1 220 ? -12.322 0.576 -14.887 1.00 86.19 220 GLY A O 1
ATOM 1770 N N . LEU A 1 221 ? -12.609 2.802 -14.804 1.00 90.69 221 LEU A N 1
ATOM 1771 C CA . LEU A 1 221 ? -11.471 3.131 -15.667 1.00 90.69 221 LEU A CA 1
ATOM 1772 C C . LEU A 1 221 ? -10.129 2.988 -14.931 1.00 90.69 221 LEU A C 1
ATOM 1774 O O . LEU A 1 221 ? -10.041 3.080 -13.703 1.00 90.69 221 LEU A O 1
ATOM 1778 N N . TRP A 1 222 ? -9.068 2.801 -15.707 1.00 92.81 222 TRP A N 1
ATOM 1779 C CA . TRP A 1 222 ? -7.678 2.884 -15.287 1.00 92.81 222 TRP A CA 1
ATOM 1780 C C . TRP A 1 222 ? -7.212 4.338 -15.213 1.00 92.81 222 TRP A C 1
ATOM 1782 O O . TRP A 1 222 ? -7.341 5.096 -16.177 1.00 92.81 222 TRP A O 1
ATOM 1792 N N . TYR A 1 223 ? -6.595 4.703 -14.090 1.00 88.62 223 TYR A N 1
ATOM 1793 C CA . TYR A 1 223 ? -5.937 5.996 -13.884 1.00 88.62 223 TYR A CA 1
ATOM 1794 C C . TYR A 1 223 ? -4.419 5.817 -13.796 1.00 88.62 223 TYR A C 1
ATOM 1796 O O . TYR A 1 223 ? -3.931 4.766 -13.375 1.00 88.62 223 TYR A O 1
ATOM 1804 N N . GLU A 1 224 ? -3.644 6.844 -14.157 1.00 85.25 224 GLU A N 1
ATOM 1805 C CA . GLU A 1 224 ? -2.179 6.764 -14.121 1.00 85.25 224 GLU A CA 1
ATOM 1806 C C . GLU A 1 224 ? -1.614 6.569 -12.706 1.00 85.25 224 GLU A C 1
ATOM 1808 O O . GLU A 1 224 ? -0.523 6.013 -12.556 1.00 85.25 224 GLU A O 1
ATOM 1813 N N . SER A 1 225 ? -2.348 7.012 -11.679 1.00 87.50 225 SER A N 1
ATOM 1814 C CA . SER A 1 225 ? -2.015 6.789 -10.270 1.00 87.50 225 SER A CA 1
ATOM 1815 C C . SER A 1 225 ? -2.040 5.302 -9.934 1.00 87.50 225 SER A C 1
ATOM 1817 O O . SER A 1 225 ? -1.064 4.799 -9.394 1.00 87.50 225 SER A O 1
ATOM 1819 N N . VAL A 1 226 ? -3.077 4.581 -10.375 1.00 91.75 226 VAL A N 1
ATOM 1820 C CA . VAL A 1 226 ? -3.230 3.135 -10.148 1.00 91.75 226 VAL A CA 1
ATOM 1821 C C . VAL A 1 226 ? -2.064 2.363 -10.759 1.00 91.75 226 VAL A C 1
ATOM 1823 O O . VAL A 1 226 ? -1.443 1.554 -10.078 1.00 91.75 226 VAL A O 1
ATOM 1826 N N . ILE A 1 227 ? -1.696 2.663 -12.010 1.00 93.94 227 ILE A N 1
ATOM 1827 C CA . ILE A 1 227 ? -0.510 2.058 -12.642 1.00 93.94 227 ILE A CA 1
ATOM 1828 C C . ILE A 1 227 ? 0.753 2.387 -11.839 1.00 93.94 227 ILE A C 1
ATOM 1830 O O . ILE A 1 227 ? 1.630 1.546 -11.665 1.00 93.94 227 ILE A O 1
ATOM 1834 N N . GLY A 1 228 ? 0.849 3.619 -11.335 1.00 90.62 228 GLY A N 1
ATOM 1835 C CA . GLY A 1 228 ? 1.956 4.066 -10.504 1.00 90.62 228 GLY A CA 1
ATOM 1836 C C . GLY A 1 228 ? 2.101 3.316 -9.188 1.00 90.62 228 GLY A C 1
ATOM 1837 O O . GLY A 1 228 ? 3.233 3.000 -8.831 1.00 90.62 228 G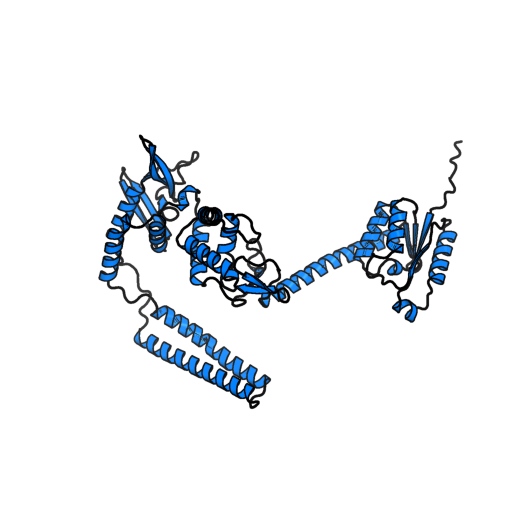LY A O 1
ATOM 1838 N N . ASP A 1 229 ? 0.990 3.032 -8.520 1.00 91.25 229 ASP A N 1
ATOM 1839 C CA . ASP A 1 229 ? 0.951 2.282 -7.268 1.00 91.25 229 ASP A CA 1
ATOM 1840 C C . ASP A 1 229 ? 1.243 0.800 -7.514 1.00 91.25 229 ASP A C 1
ATOM 1842 O O . ASP A 1 229 ? 1.940 0.165 -6.728 1.00 91.25 229 ASP A O 1
ATOM 1846 N N . MET A 1 230 ? 0.776 0.249 -8.640 1.00 94.88 230 MET A N 1
ATOM 1847 C CA . MET A 1 230 ? 1.012 -1.152 -8.985 1.00 94.88 230 MET A CA 1
ATOM 1848 C C . MET A 1 230 ? 2.490 -1.468 -9.195 1.00 94.88 230 MET A C 1
ATOM 1850 O O . MET A 1 230 ? 3.001 -2.408 -8.595 1.00 94.88 230 MET A O 1
ATOM 1854 N N . VAL A 1 231 ? 3.196 -0.673 -10.005 1.00 94.12 231 VAL A N 1
ATOM 1855 C CA . VAL A 1 231 ? 4.595 -0.968 -10.374 1.00 94.12 231 VAL A CA 1
ATOM 1856 C C . VAL A 1 231 ? 5.580 -0.853 -9.210 1.00 94.12 231 VAL A C 1
ATOM 1858 O O . VAL A 1 231 ? 6.725 -1.262 -9.350 1.00 94.12 231 VAL A O 1
ATOM 1861 N N . ILE A 1 232 ? 5.171 -0.288 -8.071 1.00 91.50 232 ILE A N 1
ATOM 1862 C CA . ILE A 1 232 ? 5.986 -0.203 -6.847 1.00 91.50 232 ILE A CA 1
ATOM 1863 C C . ILE A 1 232 ? 5.489 -1.131 -5.735 1.00 91.50 232 ILE A C 1
ATOM 1865 O O . ILE A 1 232 ? 6.119 -1.201 -4.684 1.00 91.50 232 ILE A O 1
ATOM 1869 N N . ASN A 1 233 ? 4.362 -1.816 -5.933 1.00 93.19 233 ASN A N 1
ATOM 1870 C CA . ASN A 1 233 ? 3.768 -2.659 -4.908 1.00 93.19 233 ASN A CA 1
ATOM 1871 C C . ASN A 1 233 ? 4.537 -3.995 -4.816 1.00 93.19 233 ASN A C 1
ATOM 1873 O O . ASN A 1 233 ? 4.574 -4.735 -5.803 1.00 93.19 233 ASN A O 1
ATOM 1877 N N . PRO A 1 234 ? 5.135 -4.328 -3.658 1.00 93.25 234 PRO A N 1
ATOM 1878 C CA . PRO A 1 234 ? 5.903 -5.558 -3.486 1.00 93.25 234 PRO A CA 1
ATOM 1879 C C . PRO A 1 234 ? 5.028 -6.826 -3.454 1.00 93.25 234 PRO A C 1
ATOM 1881 O O . PRO A 1 234 ? 5.546 -7.926 -3.602 1.00 93.25 234 PRO A O 1
ATOM 1884 N N . SER A 1 235 ? 3.698 -6.724 -3.353 1.00 95.19 235 SER A N 1
ATOM 1885 C CA . SER A 1 235 ? 2.828 -7.905 -3.476 1.00 95.19 235 SER A CA 1
ATOM 1886 C C . SER A 1 235 ? 2.960 -8.606 -4.825 1.00 95.19 235 SER A C 1
ATOM 1888 O O . SER A 1 235 ? 2.835 -9.817 -4.889 1.00 95.19 235 SER A O 1
ATOM 1890 N N . TYR A 1 236 ? 3.320 -7.904 -5.900 1.00 97.19 236 TYR A N 1
ATOM 1891 C CA . TYR A 1 236 ? 3.499 -8.562 -7.198 1.00 97.19 236 TYR A CA 1
ATOM 1892 C C . TYR A 1 236 ? 4.704 -9.511 -7.263 1.00 97.19 236 TYR A C 1
ATOM 1894 O O . TYR A 1 236 ? 4.710 -10.393 -8.120 1.00 97.19 236 TYR A O 1
ATOM 1902 N N . ILE A 1 237 ? 5.667 -9.374 -6.342 1.00 96.75 237 ILE A N 1
ATOM 1903 C CA . ILE A 1 237 ? 6.813 -10.284 -6.166 1.00 96.75 237 ILE A CA 1
ATOM 1904 C C . ILE A 1 237 ? 6.606 -11.269 -5.000 1.00 96.75 237 ILE A C 1
ATOM 1906 O O . ILE A 1 237 ? 7.573 -11.784 -4.447 1.00 96.75 237 ILE A O 1
ATOM 1910 N N . GLY A 1 238 ? 5.357 -11.508 -4.581 1.00 95.12 238 GLY A N 1
ATOM 1911 C CA . GLY A 1 238 ? 5.036 -12.476 -3.526 1.00 95.12 238 GLY A CA 1
ATOM 1912 C C . GLY A 1 238 ? 5.291 -11.979 -2.098 1.00 95.12 238 GLY A C 1
ATOM 1913 O O . GLY A 1 238 ? 5.345 -12.779 -1.159 1.00 95.12 238 GLY A O 1
ATOM 1914 N N . ALA A 1 239 ? 5.442 -10.665 -1.899 1.00 93.81 239 ALA A N 1
ATOM 1915 C CA . ALA A 1 239 ? 5.734 -10.087 -0.590 1.00 93.81 239 ALA A CA 1
ATOM 1916 C C . ALA A 1 239 ? 4.526 -9.381 0.052 1.00 93.81 239 ALA A C 1
ATOM 1918 O O . ALA A 1 239 ? 3.840 -8.553 -0.558 1.00 93.81 239 ALA A O 1
ATOM 1919 N N . THR A 1 240 ? 4.277 -9.666 1.328 1.00 91.69 240 THR A N 1
ATOM 1920 C CA . THR A 1 240 ? 3.326 -8.904 2.143 1.00 91.69 240 THR A CA 1
ATOM 1921 C C . THR A 1 240 ? 4.020 -7.647 2.641 1.00 91.69 240 THR A C 1
ATOM 1923 O O . THR A 1 240 ? 5.155 -7.709 3.109 1.00 91.69 240 THR A O 1
ATOM 1926 N N . HIS A 1 241 ? 3.326 -6.511 2.580 1.00 90.31 241 HIS A N 1
ATOM 1927 C CA . HIS A 1 241 ? 3.801 -5.272 3.180 1.00 90.31 241 HIS A CA 1
ATOM 1928 C C . HIS A 1 241 ? 2.768 -4.669 4.137 1.00 90.31 241 HIS A C 1
ATOM 1930 O O . HIS A 1 241 ? 1.557 -4.823 3.952 1.00 90.31 241 HIS A O 1
ATOM 1936 N N . TRP A 1 242 ? 3.247 -3.957 5.153 1.00 88.25 242 TRP A N 1
ATOM 1937 C CA . TRP A 1 242 ? 2.429 -3.159 6.064 1.00 88.25 242 TRP A CA 1
ATOM 1938 C C . TRP A 1 242 ? 3.064 -1.785 6.256 1.00 88.25 242 TRP A C 1
ATOM 1940 O O . TRP A 1 242 ? 4.291 -1.675 6.238 1.00 88.25 242 TRP A O 1
ATOM 1950 N N . LYS A 1 243 ? 2.199 -0.775 6.437 1.00 81.12 243 LYS A N 1
ATOM 1951 C CA . LYS A 1 243 ? 2.489 0.663 6.310 1.00 81.12 243 LYS A CA 1
ATOM 1952 C C . LYS A 1 243 ? 2.702 1.126 4.864 1.00 81.12 243 LYS A C 1
ATOM 1954 O O . LYS A 1 243 ? 3.011 0.339 3.964 1.00 81.12 243 LYS A O 1
ATOM 1959 N N . GLU A 1 244 ? 2.409 2.397 4.625 1.00 70.81 244 GLU A N 1
ATOM 1960 C CA . GLU A 1 244 ? 2.520 3.040 3.321 1.00 70.81 244 GLU A CA 1
ATOM 1961 C C . GLU A 1 244 ? 3.959 3.473 3.033 1.00 70.81 244 GLU A C 1
ATOM 1963 O O . GLU A 1 244 ? 4.797 3.630 3.918 1.00 70.81 244 GLU A O 1
ATOM 1968 N N . LYS A 1 245 ? 4.248 3.761 1.760 1.00 66.00 245 LYS A N 1
ATOM 1969 C CA . LYS A 1 245 ? 5.524 4.372 1.363 1.00 66.00 245 LYS A CA 1
ATOM 1970 C C . LYS A 1 245 ? 5.691 5.813 1.890 1.00 66.00 245 LYS A C 1
ATOM 1972 O O . LYS A 1 245 ? 6.748 6.411 1.714 1.00 66.00 245 LYS A O 1
ATOM 1977 N N . SER A 1 246 ? 4.657 6.411 2.463 1.00 70.69 246 SER A N 1
ATOM 1978 C CA . SER A 1 246 ? 4.717 7.714 3.134 1.00 70.69 246 SER A CA 1
ATOM 1979 C C . SER A 1 246 ? 5.196 7.596 4.586 1.00 70.69 246 SER A C 1
ATOM 1981 O O . SER A 1 246 ? 5.770 8.554 5.095 1.00 70.69 246 SER A O 1
ATOM 1983 N N . ASP A 1 247 ? 5.012 6.431 5.217 1.00 78.00 247 ASP A N 1
ATOM 1984 C CA . ASP A 1 247 ? 5.401 6.166 6.605 1.00 78.00 247 ASP A CA 1
ATOM 1985 C C . ASP A 1 247 ? 6.922 6.027 6.755 1.00 78.00 247 ASP A C 1
ATOM 1987 O O . ASP A 1 247 ? 7.629 5.781 5.774 1.00 78.00 247 ASP A O 1
ATOM 1991 N N . ASP A 1 248 ? 7.440 6.156 7.976 1.00 75.62 248 ASP A N 1
ATOM 1992 C CA . ASP A 1 248 ? 8.872 6.014 8.254 1.00 75.62 248 ASP A CA 1
ATOM 1993 C C . ASP A 1 248 ? 9.405 4.642 7.806 1.00 75.62 248 ASP A C 1
ATOM 1995 O O . ASP A 1 248 ? 8.757 3.613 7.996 1.00 75.62 248 ASP A O 1
ATOM 1999 N N . GLU A 1 249 ? 10.587 4.616 7.185 1.00 73.94 249 GLU A N 1
ATOM 2000 C CA . GLU A 1 249 ? 11.170 3.387 6.636 1.00 73.94 249 GLU A CA 1
ATOM 2001 C C . GLU A 1 249 ? 11.418 2.323 7.714 1.00 73.94 249 GLU A C 1
ATOM 2003 O O . GLU A 1 249 ? 11.237 1.139 7.441 1.00 73.94 249 GLU A O 1
ATOM 2008 N N . SER A 1 250 ? 11.730 2.730 8.950 1.00 75.81 250 SER A N 1
ATOM 2009 C CA . SER A 1 250 ? 11.926 1.817 10.086 1.00 75.81 250 SER A CA 1
ATOM 2010 C C . SER A 1 250 ? 10.633 1.156 10.585 1.00 75.81 250 SER A C 1
ATOM 2012 O O . SER A 1 250 ? 10.681 0.144 11.289 1.00 75.81 250 SER A O 1
ATOM 2014 N N . GLU A 1 251 ? 9.471 1.697 10.210 1.00 77.00 251 GLU A N 1
ATOM 2015 C CA . GLU A 1 251 ? 8.162 1.128 10.541 1.00 77.00 251 GLU A CA 1
ATOM 2016 C C . GLU A 1 251 ? 7.596 0.230 9.440 1.00 77.00 251 GLU A C 1
ATOM 2018 O O . GLU A 1 251 ? 6.629 -0.503 9.678 1.00 77.00 251 GLU A O 1
ATOM 2023 N N . ARG A 1 252 ? 8.174 0.271 8.236 1.00 84.56 252 ARG A N 1
ATOM 2024 C CA . ARG A 1 252 ? 7.705 -0.542 7.117 1.00 84.56 252 ARG A CA 1
ATOM 2025 C C . ARG A 1 252 ? 8.164 -1.972 7.289 1.00 84.56 252 ARG A C 1
ATOM 2027 O O . ARG A 1 252 ? 9.342 -2.262 7.470 1.00 84.56 252 ARG A O 1
ATOM 2034 N N . ILE A 1 253 ? 7.209 -2.877 7.158 1.00 87.69 253 ILE A N 1
ATOM 2035 C CA . ILE A 1 253 ? 7.467 -4.310 7.204 1.00 87.69 253 ILE A CA 1
ATOM 2036 C C . ILE A 1 253 ? 7.194 -4.855 5.816 1.00 87.69 253 ILE A C 1
ATOM 2038 O O . ILE A 1 253 ? 6.095 -4.673 5.296 1.00 87.69 253 ILE A O 1
ATOM 2042 N N . ILE A 1 254 ? 8.197 -5.503 5.229 1.00 90.62 254 ILE A N 1
ATOM 2043 C CA . ILE A 1 254 ? 8.086 -6.256 3.982 1.00 90.62 254 ILE A CA 1
ATOM 2044 C C . ILE A 1 254 ? 8.584 -7.666 4.278 1.00 90.62 254 ILE A C 1
ATOM 2046 O O . ILE A 1 254 ? 9.726 -7.848 4.695 1.00 90.62 254 ILE A O 1
ATOM 2050 N N . VAL A 1 255 ? 7.718 -8.654 4.078 1.00 92.31 255 VAL A N 1
ATOM 2051 C CA . VAL A 1 255 ? 8.035 -10.073 4.258 1.00 92.31 255 VAL A CA 1
ATOM 2052 C C . VAL A 1 255 ? 7.861 -10.759 2.912 1.00 92.31 255 VAL A C 1
ATOM 2054 O O . VAL A 1 255 ? 6.784 -10.689 2.321 1.00 92.31 255 VAL A O 1
ATOM 2057 N N . HIS A 1 256 ? 8.932 -11.377 2.419 1.00 92.56 256 HIS A N 1
ATOM 2058 C CA . HIS A 1 256 ? 8.960 -12.095 1.144 1.00 92.56 256 HIS A CA 1
ATOM 2059 C C . HIS A 1 256 ? 8.368 -13.505 1.270 1.00 92.56 256 HIS A C 1
ATOM 2061 O O . HIS A 1 256 ? 8.133 -13.986 2.377 1.00 92.56 256 HIS A O 1
ATOM 2067 N N . ASP A 1 257 ? 8.113 -14.146 0.126 1.00 93.62 257 ASP A N 1
ATOM 2068 C CA . ASP A 1 257 ? 7.664 -15.544 0.026 1.00 93.62 257 ASP A CA 1
ATOM 2069 C C . ASP A 1 257 ? 6.367 -15.849 0.797 1.00 93.62 257 ASP A C 1
ATOM 2071 O O . ASP A 1 257 ? 6.174 -16.923 1.363 1.00 93.62 257 ASP A O 1
ATOM 2075 N N . THR A 1 258 ? 5.449 -14.882 0.815 1.00 92.81 258 THR A N 1
ATOM 2076 C CA . THR A 1 258 ? 4.164 -14.984 1.535 1.00 92.81 258 THR A CA 1
ATOM 2077 C C . THR A 1 258 ? 3.019 -15.493 0.665 1.00 92.81 258 THR A C 1
ATOM 2079 O O . THR A 1 258 ? 2.007 -15.960 1.184 1.00 92.81 258 THR A O 1
ATOM 2082 N N . HIS A 1 259 ? 3.148 -15.360 -0.653 1.00 94.81 259 HIS A N 1
ATOM 2083 C CA . HIS A 1 259 ? 2.192 -15.826 -1.653 1.00 94.81 259 HIS A CA 1
ATOM 2084 C C . HIS A 1 259 ? 2.879 -15.926 -3.018 1.00 94.81 259 HIS A C 1
ATOM 2086 O O . HIS A 1 259 ? 3.998 -15.446 -3.200 1.00 94.81 259 HIS A O 1
ATOM 2092 N N . GLU A 1 260 ? 2.209 -16.546 -3.986 1.00 96.31 260 GLU A N 1
ATOM 2093 C CA . GLU A 1 260 ? 2.752 -16.722 -5.332 1.00 96.31 260 GLU A CA 1
ATOM 2094 C C . GLU A 1 260 ? 2.944 -15.374 -6.048 1.00 96.31 260 GLU A C 1
ATOM 2096 O O . GLU A 1 260 ? 2.061 -14.511 -6.052 1.00 96.31 260 GLU A O 1
ATOM 2101 N N . ALA A 1 261 ? 4.116 -15.177 -6.650 1.00 97.31 261 ALA A N 1
ATOM 2102 C CA . ALA A 1 261 ? 4.460 -13.954 -7.361 1.00 97.31 261 ALA A CA 1
ATOM 2103 C C . ALA A 1 261 ? 3.857 -13.938 -8.777 1.00 97.31 261 ALA A C 1
ATOM 2105 O O . ALA A 1 261 ? 3.963 -14.914 -9.515 1.00 97.31 261 ALA A O 1
ATOM 2106 N N . ILE A 1 262 ? 3.273 -12.808 -9.190 1.00 98.06 262 ILE A N 1
ATOM 2107 C CA . ILE A 1 262 ? 2.811 -12.609 -10.577 1.00 98.06 262 ILE A CA 1
ATOM 2108 C C . ILE A 1 262 ? 3.964 -12.167 -11.489 1.00 98.06 262 ILE A C 1
ATOM 2110 O O . ILE A 1 262 ? 3.966 -12.491 -12.680 1.00 98.06 262 ILE A O 1
ATOM 2114 N N . VAL A 1 263 ? 4.926 -11.415 -10.946 1.00 96.56 263 VAL A N 1
ATOM 2115 C CA . VAL A 1 263 ? 6.120 -10.950 -11.665 1.00 96.56 263 VAL A CA 1
ATOM 2116 C C . VAL A 1 263 ? 7.380 -11.406 -10.948 1.00 96.56 263 VAL A C 1
ATOM 2118 O O . VAL A 1 263 ? 7.399 -11.548 -9.727 1.00 96.56 263 VAL A O 1
ATOM 2121 N N . THR A 1 264 ? 8.448 -11.621 -11.709 1.00 95.81 264 THR A N 1
ATOM 2122 C CA . THR A 1 264 ? 9.734 -12.005 -11.129 1.00 95.81 264 THR A CA 1
ATOM 2123 C C . THR A 1 264 ? 10.416 -10.807 -10.467 1.00 95.81 264 THR A C 1
ATOM 2125 O O . THR A 1 264 ? 10.111 -9.646 -10.775 1.00 95.81 264 THR A O 1
ATOM 2128 N N . MET A 1 265 ? 11.363 -11.088 -9.569 1.00 92.62 265 MET A N 1
ATOM 2129 C CA . MET A 1 265 ? 12.145 -10.051 -8.894 1.00 92.62 265 MET A CA 1
ATOM 2130 C C . MET A 1 265 ? 12.871 -9.153 -9.905 1.00 92.62 265 MET A C 1
ATOM 2132 O O . MET A 1 265 ? 12.859 -7.934 -9.766 1.00 92.62 265 MET A O 1
ATOM 2136 N N . GLU A 1 266 ? 13.408 -9.728 -10.982 1.00 92.25 266 GLU A N 1
ATOM 2137 C CA . GLU A 1 266 ? 14.160 -9.002 -12.010 1.00 92.25 266 GLU A CA 1
ATOM 2138 C C . GLU A 1 266 ? 13.287 -7.971 -12.743 1.00 92.25 266 GLU A C 1
ATOM 2140 O O . GLU A 1 266 ? 13.699 -6.827 -12.946 1.00 92.25 266 GLU A O 1
ATOM 2145 N N . ILE A 1 267 ? 12.056 -8.347 -13.111 1.00 92.94 267 ILE A N 1
ATOM 2146 C CA . ILE A 1 267 ? 11.104 -7.436 -13.767 1.00 92.94 267 ILE A CA 1
ATOM 2147 C C . ILE A 1 267 ? 10.716 -6.298 -12.818 1.00 92.94 267 ILE A C 1
ATOM 2149 O O . ILE A 1 267 ? 10.610 -5.138 -13.230 1.00 92.94 267 ILE A O 1
ATOM 2153 N N . TRP A 1 268 ? 10.501 -6.616 -11.543 1.00 94.81 268 TRP A N 1
ATOM 2154 C CA . TRP A 1 268 ? 10.124 -5.627 -10.542 1.00 94.81 268 TRP A CA 1
ATOM 2155 C C . TRP A 1 268 ? 11.256 -4.640 -10.240 1.00 94.81 268 TRP A C 1
ATOM 2157 O O . TRP A 1 268 ? 11.007 -3.435 -10.155 1.00 94.81 268 TRP A O 1
ATOM 2167 N N . GLU A 1 269 ? 12.497 -5.116 -10.139 1.00 91.44 269 GLU A N 1
ATOM 2168 C CA . GLU A 1 269 ? 13.685 -4.274 -9.981 1.00 91.44 269 GLU A CA 1
ATOM 2169 C C . GLU A 1 269 ? 13.875 -3.336 -11.175 1.00 91.44 269 GLU A C 1
ATOM 2171 O O . GLU A 1 269 ? 14.136 -2.143 -10.992 1.00 91.44 269 GLU A O 1
ATOM 2176 N N . GLU A 1 270 ? 13.676 -3.828 -12.400 1.00 87.56 270 GLU A N 1
ATOM 2177 C CA . GLU A 1 270 ? 13.714 -2.986 -13.596 1.00 87.56 270 GLU A CA 1
ATOM 2178 C C . GLU A 1 270 ? 12.614 -1.912 -13.553 1.00 87.56 270 GLU A C 1
ATOM 2180 O O . GLU A 1 270 ? 12.864 -0.731 -13.818 1.00 87.56 270 GLU A O 1
ATOM 2185 N N . ALA A 1 271 ? 11.406 -2.272 -13.109 1.00 90.50 271 ALA A N 1
ATOM 2186 C CA . ALA A 1 271 ? 10.337 -1.306 -12.888 1.00 90.50 271 ALA A CA 1
ATOM 2187 C C . ALA A 1 271 ? 10.709 -0.262 -11.813 1.00 90.50 271 ALA A C 1
ATOM 2189 O O . ALA A 1 271 ? 10.414 0.927 -11.998 1.00 90.50 271 ALA A O 1
ATOM 2190 N N . GLN A 1 272 ? 11.414 -0.646 -10.737 1.00 89.88 272 GLN A N 1
ATOM 2191 C CA . GLN A 1 272 ? 11.914 0.296 -9.726 1.00 89.88 272 GLN A CA 1
ATOM 2192 C C . GLN A 1 272 ? 12.948 1.263 -10.310 1.00 89.88 272 GLN A C 1
ATOM 2194 O O . GLN A 1 272 ? 12.851 2.471 -10.066 1.00 89.88 272 GLN A O 1
ATOM 2199 N N . LYS A 1 273 ? 13.890 0.779 -11.132 1.00 85.25 273 LYS A N 1
ATOM 2200 C CA . LYS A 1 273 ? 14.874 1.630 -11.830 1.00 85.25 273 LYS A CA 1
ATOM 2201 C C . LYS A 1 273 ? 14.180 2.649 -12.728 1.00 85.25 273 LYS A C 1
ATOM 2203 O O . LYS A 1 273 ? 14.454 3.850 -12.637 1.00 85.25 273 LYS A O 1
ATOM 2208 N N . VAL A 1 274 ? 13.219 2.200 -13.538 1.00 82.69 274 VAL A N 1
ATOM 2209 C CA . VAL A 1 274 ? 12.413 3.076 -14.401 1.00 82.69 274 VAL A CA 1
ATOM 2210 C C . VAL A 1 274 ? 11.627 4.095 -13.569 1.00 82.69 274 VAL A C 1
ATOM 2212 O O . VAL A 1 274 ? 11.572 5.273 -13.930 1.00 82.69 274 VAL A O 1
ATOM 2215 N N . SER A 1 275 ? 11.040 3.681 -12.443 1.00 84.25 275 SER A N 1
ATOM 2216 C CA . SER A 1 275 ? 10.299 4.558 -11.527 1.00 84.25 275 SER A CA 1
ATOM 2217 C C . SER A 1 275 ? 11.192 5.643 -10.912 1.00 84.25 275 SER A C 1
ATOM 2219 O O . SER A 1 275 ? 10.859 6.828 -10.990 1.00 84.25 275 SER A O 1
ATOM 2221 N N . LYS A 1 276 ? 12.367 5.266 -10.391 1.00 80.00 276 LYS A N 1
ATOM 2222 C CA . LYS A 1 276 ? 13.357 6.189 -9.816 1.00 80.00 276 LYS A CA 1
ATOM 2223 C C . LYS A 1 276 ? 13.856 7.199 -10.851 1.00 80.00 276 LYS A C 1
ATOM 2225 O O . LYS A 1 276 ? 13.792 8.404 -10.614 1.00 80.00 276 LYS A O 1
ATOM 2230 N N . ARG A 1 277 ? 14.231 6.728 -12.046 1.00 72.62 277 ARG A N 1
ATOM 2231 C CA . ARG A 1 277 ? 14.662 7.587 -13.164 1.00 72.62 277 ARG A CA 1
ATOM 2232 C C . ARG A 1 277 ? 13.582 8.602 -13.562 1.00 72.62 277 ARG A C 1
ATOM 2234 O O . ARG A 1 277 ? 13.893 9.742 -13.905 1.00 72.62 277 ARG A O 1
ATOM 2241 N N . ARG A 1 278 ? 12.304 8.205 -13.517 1.00 73.38 278 ARG A N 1
ATOM 2242 C CA . ARG A 1 278 ? 11.166 9.096 -13.802 1.00 73.38 278 ARG A CA 1
ATOM 2243 C C . ARG A 1 278 ? 10.908 10.116 -12.689 1.00 73.38 278 ARG A C 1
ATOM 2245 O O . ARG A 1 278 ? 10.463 11.209 -13.016 1.00 73.38 278 ARG A O 1
ATOM 2252 N N . LEU A 1 279 ? 11.187 9.790 -11.424 1.00 70.12 279 LEU A N 1
ATOM 2253 C CA . LEU A 1 279 ? 11.058 10.713 -10.286 1.00 70.12 279 LEU A CA 1
ATOM 2254 C C . LEU A 1 279 ? 12.121 11.825 -10.333 1.00 70.12 279 LEU A C 1
ATOM 2256 O O . LEU A 1 279 ? 11.819 12.991 -10.098 1.00 70.12 279 LEU A O 1
ATOM 2260 N N . GLU A 1 280 ? 13.358 11.468 -10.681 1.00 66.62 280 GLU A N 1
ATOM 2261 C CA . GLU A 1 280 ? 14.500 12.392 -10.752 1.00 66.62 280 GLU A CA 1
ATOM 2262 C C . GLU A 1 280 ? 14.465 13.299 -12.006 1.00 66.62 280 GLU A C 1
ATOM 2264 O O . GLU A 1 280 ? 15.215 14.275 -12.117 1.00 66.62 280 GLU A O 1
ATOM 2269 N N . GLY A 1 281 ? 13.591 13.001 -12.976 1.00 56.19 281 GLY A N 1
ATOM 2270 C CA . GLY A 1 281 ? 13.445 13.739 -14.231 1.00 56.19 281 GLY A CA 1
ATOM 2271 C C . GLY A 1 281 ? 12.186 14.610 -14.289 1.00 56.19 281 GLY A C 1
ATOM 2272 O O . GLY A 1 281 ? 11.074 14.137 -14.096 1.00 56.19 281 GLY A O 1
ATOM 2273 N N . TYR A 1 282 ? 12.323 15.884 -14.677 1.00 49.88 282 TYR A N 1
ATOM 2274 C CA . TYR A 1 282 ? 11.166 16.712 -15.049 1.00 49.88 282 TYR A CA 1
ATOM 2275 C C . TYR A 1 282 ? 10.595 16.206 -16.388 1.00 49.88 282 TYR A C 1
ATOM 2277 O O . TYR A 1 282 ? 11.154 16.491 -17.453 1.00 49.88 282 TYR A O 1
ATOM 2285 N N . LEU A 1 283 ? 9.514 15.422 -16.343 1.00 54.06 283 LEU A N 1
ATOM 2286 C CA . LEU A 1 283 ? 8.900 14.796 -17.518 1.00 54.06 283 LEU A CA 1
ATOM 2287 C C . LEU A 1 283 ? 7.580 15.473 -17.900 1.00 54.06 283 LEU A C 1
ATOM 2289 O O . LEU A 1 283 ? 6.608 15.448 -17.153 1.00 54.06 283 LEU A O 1
ATOM 2293 N N . SER A 1 284 ? 7.514 16.036 -19.108 1.00 48.47 284 SER A N 1
ATOM 2294 C CA . SER A 1 284 ? 6.240 16.399 -19.740 1.00 48.47 284 SER A CA 1
ATOM 2295 C C . SER A 1 284 ? 5.535 15.151 -20.290 1.00 48.47 284 SER A C 1
ATOM 2297 O O . SER A 1 284 ? 6.197 14.198 -20.700 1.00 48.47 284 SER A O 1
ATOM 2299 N N . LYS A 1 285 ? 4.193 15.170 -20.388 1.00 45.91 285 LYS A N 1
ATOM 2300 C CA . LYS A 1 285 ? 3.407 14.091 -21.035 1.00 45.91 285 LYS A CA 1
ATOM 2301 C C . LYS A 1 285 ? 3.893 13.778 -22.456 1.00 45.91 285 LYS A C 1
ATOM 2303 O O . LYS A 1 285 ? 3.848 12.635 -22.886 1.00 45.91 285 LYS A O 1
ATOM 2308 N N . SER A 1 286 ? 4.413 14.778 -23.167 1.00 55.59 286 SER A N 1
ATOM 2309 C CA . SER A 1 286 ? 4.993 14.585 -24.494 1.00 55.59 286 SER A CA 1
ATOM 2310 C C . SER A 1 286 ? 6.262 13.737 -24.484 1.00 55.59 286 SER A C 1
ATOM 2312 O O . SER A 1 286 ? 6.519 13.096 -25.483 1.00 55.59 286 SER A O 1
ATOM 2314 N N . SER A 1 287 ? 7.038 13.682 -23.398 1.00 53.59 287 SER A N 1
ATOM 2315 C CA . SER A 1 287 ? 8.327 12.972 -23.347 1.00 53.59 287 SER A CA 1
ATOM 2316 C C . SER A 1 287 ? 8.224 11.445 -23.325 1.00 53.59 287 SER A C 1
ATOM 2318 O O . SER A 1 287 ? 9.248 10.773 -23.441 1.00 53.59 287 SER A O 1
ATOM 2320 N N . TYR A 1 288 ? 7.029 10.872 -23.161 1.00 56.78 288 TYR A N 1
ATOM 2321 C CA . TYR A 1 288 ? 6.881 9.420 -23.047 1.00 56.78 288 TYR A CA 1
ATOM 2322 C C . TYR A 1 288 ? 7.203 8.677 -24.352 1.00 56.78 288 TYR A C 1
ATOM 2324 O O . TYR A 1 288 ? 7.818 7.616 -24.273 1.00 56.78 288 TYR A O 1
ATOM 2332 N N . ASP A 1 289 ? 6.930 9.269 -25.519 1.00 68.50 289 ASP A N 1
ATOM 2333 C CA . ASP A 1 289 ? 7.196 8.663 -26.836 1.00 68.50 289 ASP A CA 1
ATOM 2334 C C . ASP A 1 289 ? 8.524 9.116 -27.473 1.00 68.50 289 ASP A C 1
ATOM 2336 O O . ASP A 1 289 ? 8.700 9.002 -28.682 1.00 68.50 289 ASP A O 1
ATOM 2340 N N . PHE A 1 290 ? 9.453 9.682 -26.696 1.00 83.94 290 PHE A N 1
ATOM 2341 C CA . PHE A 1 290 ? 10.709 10.246 -27.203 1.00 83.94 290 PHE A CA 1
ATOM 2342 C C . PHE A 1 290 ? 11.911 9.409 -26.726 1.00 83.94 290 PHE A C 1
ATOM 2344 O O . PHE A 1 290 ? 12.204 9.437 -25.527 1.00 83.94 290 PHE A O 1
ATOM 2351 N N . PRO A 1 291 ? 12.616 8.693 -27.631 1.00 86.06 291 PRO A N 1
ATOM 2352 C CA . PRO A 1 291 ? 13.714 7.781 -27.297 1.00 86.06 291 PRO A CA 1
ATOM 2353 C C . PRO A 1 291 ? 14.803 8.344 -26.380 1.00 86.06 291 PRO A C 1
ATOM 2355 O O . PRO A 1 291 ? 15.282 7.651 -25.490 1.00 86.06 291 PRO A O 1
ATOM 2358 N N . TYR A 1 292 ? 15.165 9.615 -26.556 1.00 89.38 292 TYR A N 1
ATOM 2359 C CA . TYR A 1 292 ? 16.270 10.245 -25.826 1.00 89.38 292 TYR A CA 1
ATOM 2360 C C . TYR A 1 292 ? 15.837 10.965 -24.541 1.00 89.38 292 TYR A C 1
ATOM 2362 O O . TYR A 1 292 ? 16.674 11.486 -23.797 1.00 89.38 292 TYR A O 1
ATOM 2370 N N . ALA A 1 293 ? 14.529 11.039 -24.272 1.00 80.25 293 ALA A N 1
ATOM 2371 C CA . ALA A 1 293 ? 14.025 11.698 -23.074 1.00 80.25 293 ALA A CA 1
ATOM 2372 C C . ALA A 1 293 ? 14.485 10.928 -21.828 1.00 80.25 293 ALA A C 1
ATOM 2374 O O . ALA A 1 293 ? 14.619 9.710 -21.869 1.00 80.25 293 ALA A O 1
ATOM 2375 N N . THR A 1 294 ? 14.706 11.626 -20.711 1.00 72.44 294 THR A N 1
ATOM 2376 C CA . THR A 1 294 ? 15.285 11.116 -19.439 1.00 72.44 294 THR A CA 1
ATOM 2377 C C . THR A 1 294 ? 16.777 10.782 -19.458 1.00 72.44 294 THR A C 1
ATOM 2379 O O . THR A 1 294 ? 17.412 10.964 -18.423 1.00 72.44 294 THR A O 1
ATOM 2382 N N . VAL A 1 295 ? 17.342 10.397 -20.606 1.00 85.44 295 VAL A N 1
ATOM 2383 C CA . VAL A 1 295 ? 18.768 10.044 -20.734 1.00 85.44 295 VAL A CA 1
ATOM 2384 C C . VAL A 1 295 ? 19.609 11.258 -21.132 1.00 85.44 295 VAL A C 1
ATOM 2386 O O . VAL A 1 295 ? 20.660 11.511 -20.544 1.00 85.44 295 VAL A O 1
ATOM 2389 N N . VAL A 1 296 ? 19.139 12.065 -22.089 1.00 91.50 296 VAL A N 1
ATOM 2390 C CA . VAL A 1 296 ? 19.918 13.206 -22.586 1.00 91.50 296 VAL A CA 1
ATOM 2391 C C . VAL A 1 296 ? 19.866 14.408 -21.633 1.00 91.50 296 VAL A C 1
ATOM 2393 O O . VAL A 1 296 ? 18.794 14.920 -21.286 1.00 91.50 296 VAL A O 1
ATOM 2396 N N . LYS A 1 297 ? 21.044 14.902 -21.245 1.00 91.88 297 LYS A N 1
ATOM 2397 C CA . LYS A 1 297 ? 21.272 16.075 -20.391 1.00 91.88 297 LYS A CA 1
ATOM 2398 C C . LYS A 1 297 ? 21.990 17.181 -21.162 1.00 91.88 297 LYS A C 1
ATOM 2400 O O . LYS A 1 297 ? 22.747 16.937 -22.098 1.00 91.88 297 LYS A O 1
ATOM 2405 N N . CYS A 1 298 ? 21.751 18.418 -20.749 1.00 92.25 298 CYS A N 1
ATOM 2406 C CA . CYS A 1 298 ? 22.370 19.602 -21.322 1.00 92.25 298 CYS A CA 1
ATOM 2407 C C . CYS A 1 298 ? 23.760 19.843 -20.732 1.00 92.25 298 CYS A C 1
ATOM 2409 O O . CYS A 1 298 ? 23.876 20.085 -19.536 1.00 92.25 298 CYS A O 1
ATOM 2411 N N . GLY A 1 299 ? 24.794 19.877 -21.572 1.00 92.00 299 GLY A N 1
ATOM 2412 C CA . GLY A 1 299 ? 26.173 20.175 -21.169 1.00 92.00 299 GLY A CA 1
ATOM 2413 C C . GLY A 1 299 ? 26.423 21.624 -20.735 1.00 92.00 299 GLY A C 1
ATOM 2414 O O . GLY A 1 299 ? 27.493 21.916 -20.219 1.00 92.00 299 GLY A O 1
ATOM 2415 N N . GLU A 1 300 ? 25.461 22.532 -20.934 1.00 89.62 300 GLU A N 1
ATOM 2416 C CA . GLU A 1 300 ? 25.528 23.912 -20.419 1.00 89.62 300 GLU A CA 1
ATOM 2417 C C . GLU A 1 300 ? 24.938 24.068 -19.010 1.00 89.62 300 GLU A C 1
ATOM 2419 O O . GLU A 1 300 ? 25.592 24.613 -18.132 1.00 89.62 300 GLU A O 1
ATOM 2424 N N . CYS A 1 301 ? 23.702 23.607 -18.778 1.00 87.50 301 CYS A N 1
ATOM 2425 C CA . CYS A 1 301 ? 22.985 23.842 -17.515 1.00 87.50 301 CYS A CA 1
ATOM 2426 C C . CYS A 1 301 ? 22.721 22.575 -16.684 1.00 87.50 301 CYS A C 1
ATOM 2428 O O . CYS A 1 301 ? 22.025 22.642 -15.674 1.00 87.50 301 CYS A O 1
ATOM 2430 N N . GLY A 1 302 ? 23.160 21.399 -17.143 1.00 87.44 302 GLY A N 1
ATOM 2431 C CA . GLY A 1 302 ? 22.952 20.102 -16.483 1.00 87.44 302 GLY A CA 1
ATOM 2432 C C . GLY A 1 302 ? 21.513 19.561 -16.512 1.00 87.44 302 GLY A C 1
ATOM 2433 O O . GLY A 1 302 ? 21.284 18.385 -16.231 1.00 87.44 302 GLY A O 1
ATOM 2434 N N . ARG A 1 303 ? 20.517 20.381 -16.875 1.00 86.62 303 ARG A N 1
ATOM 2435 C CA . ARG A 1 303 ? 19.098 19.982 -16.919 1.00 86.62 303 ARG A CA 1
ATOM 2436 C C . ARG A 1 303 ? 18.822 19.018 -18.084 1.00 86.62 303 ARG A C 1
ATOM 2438 O O . ARG A 1 303 ? 19.550 18.970 -19.071 1.00 86.62 303 ARG A O 1
ATOM 2445 N N . SER A 1 304 ? 17.737 18.251 -17.977 1.00 87.75 304 SER A N 1
ATOM 2446 C CA . SER A 1 304 ? 17.366 17.238 -18.981 1.00 87.75 304 SER A CA 1
ATOM 2447 C C . SER A 1 304 ? 16.796 17.858 -20.259 1.00 87.75 304 SER A C 1
ATOM 2449 O O . SER A 1 304 ? 16.173 18.920 -20.207 1.00 87.75 304 SER A O 1
ATOM 2451 N N . TYR A 1 305 ? 16.944 17.167 -21.387 1.00 88.62 305 TYR A N 1
ATOM 2452 C CA . TYR A 1 305 ? 16.169 17.440 -22.596 1.00 88.62 305 TYR A CA 1
ATOM 2453 C C . TYR A 1 305 ? 14.827 16.693 -22.552 1.00 88.62 305 TYR A C 1
ATOM 2455 O O . TYR A 1 305 ? 14.775 15.508 -22.222 1.00 88.62 305 TYR A O 1
ATOM 2463 N N . HIS A 1 306 ? 13.735 17.381 -22.891 1.00 83.56 306 HIS A N 1
ATOM 2464 C CA . HIS A 1 306 ? 12.391 16.805 -22.990 1.00 83.56 306 HIS A CA 1
ATOM 2465 C C . HIS A 1 306 ? 11.889 16.826 -24.435 1.00 83.56 306 HIS A C 1
ATOM 2467 O O . HIS A 1 306 ? 12.238 17.707 -25.224 1.00 83.56 306 HIS A O 1
ATOM 2473 N N . GLY A 1 307 ? 11.059 15.844 -24.779 1.00 85.75 307 GLY A N 1
ATOM 2474 C CA . GLY A 1 307 ? 10.510 15.685 -26.118 1.00 85.75 307 GLY A CA 1
ATOM 2475 C C . GLY A 1 307 ? 9.351 16.636 -26.397 1.00 85.75 307 GLY A C 1
ATOM 2476 O O . GLY A 1 307 ? 8.473 16.830 -25.553 1.00 85.75 307 GLY A O 1
ATOM 2477 N N . LYS A 1 308 ? 9.313 17.216 -27.595 1.00 83.88 308 LYS A N 1
ATOM 2478 C CA . LYS A 1 308 ? 8.227 18.071 -28.080 1.00 83.88 308 LYS A CA 1
ATOM 2479 C C . LYS A 1 308 ? 8.000 17.865 -29.577 1.00 83.88 308 LYS A C 1
ATOM 2481 O O . LYS A 1 308 ? 8.928 17.967 -30.377 1.00 83.88 308 LYS A O 1
ATOM 2486 N N . MET A 1 309 ? 6.745 17.658 -29.974 1.00 83.88 309 MET A N 1
ATOM 2487 C CA . MET A 1 309 ? 6.351 17.736 -31.384 1.00 83.88 309 MET A CA 1
ATOM 2488 C C . MET A 1 309 ? 6.261 19.208 -31.795 1.00 83.88 309 MET A C 1
ATOM 2490 O O . MET A 1 309 ? 5.580 19.997 -31.139 1.00 83.88 309 MET A O 1
ATOM 2494 N N . THR A 1 310 ? 6.971 19.585 -32.854 1.00 80.12 310 THR A N 1
ATOM 2495 C CA . THR A 1 310 ? 6.975 20.951 -33.391 1.00 80.12 310 THR A CA 1
ATOM 2496 C C . THR A 1 310 ? 6.396 20.933 -34.799 1.00 80.12 310 THR A C 1
ATOM 2498 O O . THR A 1 310 ? 6.795 20.098 -35.606 1.00 80.12 310 THR A O 1
ATOM 2501 N N . THR A 1 311 ? 5.453 21.829 -35.083 1.00 80.25 311 THR A N 1
ATOM 2502 C CA . THR A 1 311 ? 4.882 22.004 -36.424 1.00 80.25 311 THR A CA 1
ATOM 2503 C C . THR A 1 311 ? 5.813 22.882 -37.259 1.00 80.25 311 THR A C 1
ATOM 2505 O O . THR A 1 311 ? 6.174 23.977 -36.828 1.00 80.25 311 THR A O 1
ATOM 2508 N N . GLU A 1 312 ? 6.224 22.398 -38.429 1.00 71.94 312 GLU A N 1
ATOM 2509 C CA . GLU A 1 312 ? 6.934 23.195 -39.438 1.00 71.94 312 GLU A CA 1
ATOM 2510 C C . GLU A 1 312 ? 5.951 23.778 -40.467 1.00 71.94 312 GLU A C 1
ATOM 2512 O O . GLU A 1 312 ? 4.762 23.454 -40.468 1.00 71.94 312 GLU A O 1
ATOM 2517 N N . LYS A 1 313 ? 6.434 24.670 -41.344 1.00 63.44 313 LYS A N 1
ATOM 2518 C CA . LYS A 1 313 ? 5.624 25.223 -42.441 1.00 63.44 313 LYS A CA 1
ATOM 2519 C C . LYS A 1 313 ? 5.037 24.070 -43.276 1.00 63.44 313 LYS A C 1
ATOM 2521 O O . LYS A 1 313 ? 5.794 23.238 -43.763 1.00 63.44 313 LYS A O 1
ATOM 2526 N N . GLY A 1 314 ? 3.710 24.035 -43.429 1.00 63.16 314 GLY A N 1
ATOM 2527 C CA . GLY A 1 314 ? 2.997 22.966 -44.149 1.00 63.16 314 GLY A CA 1
ATOM 2528 C C . GLY A 1 314 ? 2.426 21.849 -43.264 1.00 63.16 314 GLY A C 1
ATOM 2529 O O . GLY A 1 314 ? 2.310 20.718 -43.719 1.00 63.16 314 GLY A O 1
ATOM 2530 N N . ASP A 1 315 ? 2.120 22.144 -41.995 1.00 69.50 315 ASP A N 1
ATOM 2531 C CA . ASP A 1 315 ? 1.405 21.271 -41.040 1.00 69.50 315 ASP A CA 1
ATOM 2532 C C . ASP A 1 315 ? 2.096 19.938 -4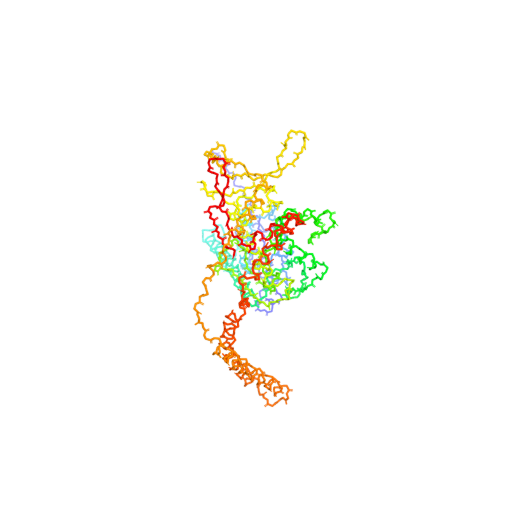0.682 1.00 69.50 315 ASP A C 1
ATOM 2534 O O . ASP A 1 315 ? 1.571 19.082 -39.967 1.00 69.50 315 ASP A O 1
ATOM 2538 N N . THR A 1 316 ? 3.343 19.771 -41.119 1.00 72.88 316 THR A N 1
ATOM 2539 C CA . THR A 1 316 ? 4.134 18.580 -40.823 1.00 72.88 316 THR A CA 1
ATOM 2540 C C . THR A 1 316 ? 4.717 18.680 -39.415 1.00 72.88 316 THR A C 1
ATOM 2542 O O . THR A 1 316 ? 5.529 19.561 -39.116 1.00 72.88 316 THR A O 1
ATOM 2545 N N . LYS A 1 317 ? 4.330 17.756 -38.529 1.00 79.31 317 LYS A N 1
ATOM 2546 C CA . LYS A 1 317 ? 4.872 17.668 -37.165 1.00 79.31 317 LYS A CA 1
ATOM 2547 C C . LYS A 1 317 ? 6.184 16.882 -37.155 1.00 79.31 317 LYS A C 1
ATOM 2549 O O . LYS A 1 317 ? 6.260 15.769 -37.676 1.00 79.31 317 LYS A O 1
ATOM 2554 N N . ARG A 1 318 ? 7.219 17.434 -36.519 1.00 83.69 318 ARG A N 1
ATOM 2555 C CA . ARG A 1 318 ? 8.530 16.790 -36.339 1.00 83.69 318 ARG A CA 1
ATOM 2556 C C . ARG A 1 318 ? 8.904 16.687 -34.854 1.00 83.69 318 ARG A C 1
ATOM 2558 O O . ARG A 1 318 ? 8.700 17.653 -34.112 1.00 83.69 318 ARG A O 1
ATOM 2565 N N . PRO A 1 319 ? 9.463 15.550 -34.403 1.00 88.12 319 PRO A N 1
ATOM 2566 C CA . PRO A 1 319 ? 9.946 15.405 -33.036 1.00 88.12 319 PRO A CA 1
ATOM 2567 C C . PRO A 1 319 ? 11.243 16.197 -32.823 1.00 88.12 319 PRO A C 1
ATOM 2569 O O . PRO A 1 319 ? 12.223 16.046 -33.560 1.00 88.12 319 PRO A O 1
ATOM 2572 N N . ARG A 1 320 ? 11.254 17.042 -31.790 1.00 90.31 320 ARG A N 1
ATOM 2573 C CA . ARG A 1 320 ? 12.441 17.754 -31.303 1.00 90.31 320 ARG A CA 1
ATOM 2574 C C . ARG A 1 320 ? 12.608 17.574 -29.801 1.00 90.31 320 ARG A C 1
ATOM 2576 O O . ARG A 1 320 ? 11.656 17.261 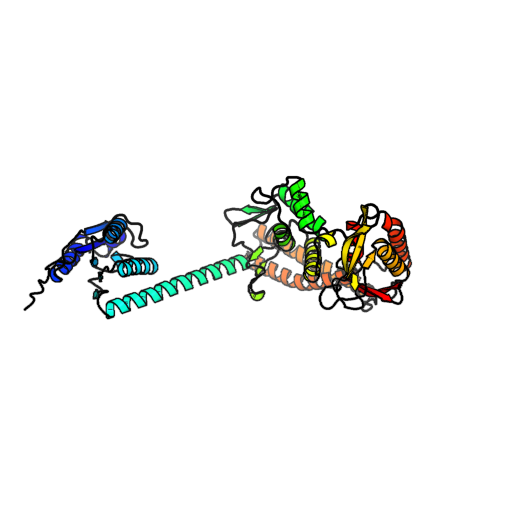-29.092 1.00 90.31 320 ARG A O 1
ATOM 2583 N N . TYR A 1 321 ? 13.817 17.824 -29.333 1.00 90.75 321 TYR A N 1
ATOM 2584 C CA . TYR A 1 321 ? 14.206 17.796 -27.938 1.00 90.75 321 TYR A CA 1
ATOM 2585 C C . TYR A 1 321 ? 14.599 19.200 -27.516 1.00 90.75 321 TYR A C 1
ATOM 2587 O O . TYR A 1 321 ? 15.412 19.852 -28.173 1.00 90.75 321 TYR A O 1
ATOM 2595 N N . ARG A 1 322 ? 14.016 19.655 -26.412 1.00 88.69 322 ARG A N 1
ATOM 2596 C CA . ARG A 1 322 ? 14.235 20.982 -25.845 1.00 88.69 322 ARG A CA 1
ATOM 2597 C C . ARG A 1 322 ? 14.851 20.866 -24.463 1.00 88.69 322 ARG A C 1
ATOM 2599 O O . ARG A 1 322 ? 14.378 20.083 -23.642 1.00 88.69 322 ARG A O 1
ATOM 2606 N N . CYS A 1 323 ? 15.856 21.687 -24.183 1.00 88.94 323 CYS A N 1
ATOM 2607 C CA . CYS A 1 323 ? 16.415 21.793 -22.842 1.00 88.94 323 CYS A CA 1
ATOM 2608 C C . CYS A 1 323 ? 15.339 22.272 -21.850 1.00 88.94 323 CYS A C 1
ATOM 2610 O O . CYS A 1 323 ? 14.739 23.332 -22.036 1.00 88.94 323 CYS A O 1
ATOM 2612 N N . SER A 1 324 ? 15.116 21.539 -20.755 1.00 84.75 324 SER A N 1
ATOM 2613 C CA . SER A 1 324 ? 14.187 21.939 -19.680 1.00 84.75 324 SER A CA 1
ATOM 2614 C C . SER A 1 324 ? 14.639 23.187 -18.911 1.00 84.75 324 SER A C 1
ATOM 2616 O O . SER A 1 324 ? 13.874 23.734 -18.112 1.00 84.75 324 SER A O 1
ATOM 2618 N N . GLY A 1 325 ? 15.878 23.631 -19.136 1.00 82.75 325 GLY A N 1
ATOM 2619 C CA . GLY A 1 325 ? 16.394 24.912 -18.675 1.00 82.75 325 GLY A CA 1
ATOM 2620 C C . GLY A 1 325 ? 15.996 26.104 -19.540 1.00 82.75 325 GLY A C 1
ATOM 2621 O O . GLY A 1 325 ? 16.176 27.225 -19.088 1.00 82.75 325 GLY A O 1
ATOM 2622 N N . ASN A 1 326 ? 15.438 25.900 -20.736 1.00 82.56 326 ASN A N 1
ATOM 2623 C CA . ASN A 1 326 ? 14.910 26.977 -21.577 1.00 82.56 326 ASN A CA 1
ATOM 2624 C C . ASN A 1 326 ? 13.548 27.451 -21.025 1.00 82.56 326 ASN A C 1
ATOM 2626 O O . ASN A 1 326 ? 12.480 27.107 -21.541 1.00 82.56 326 ASN A O 1
ATOM 2630 N N . ARG A 1 327 ? 13.603 28.146 -19.883 1.00 78.50 327 ARG A N 1
ATOM 2631 C CA . ARG A 1 327 ? 12.467 28.684 -19.123 1.00 78.50 327 ARG A CA 1
ATOM 2632 C C . ARG A 1 327 ? 12.373 30.196 -19.320 1.00 78.50 327 ARG A C 1
ATOM 2634 O O . ARG A 1 327 ? 13.328 30.832 -19.736 1.00 78.50 327 ARG A O 1
ATOM 2641 N N . ARG A 1 328 ? 11.219 30.785 -18.984 1.00 73.56 328 ARG A N 1
ATOM 2642 C CA . ARG A 1 328 ? 11.021 32.248 -19.055 1.00 73.56 328 ARG A CA 1
ATOM 2643 C C . ARG A 1 328 ? 11.925 33.028 -18.091 1.00 73.56 328 ARG A C 1
ATOM 2645 O O . ARG A 1 328 ? 12.260 34.166 -18.381 1.00 73.56 328 ARG A O 1
ATOM 2652 N N . VAL A 1 329 ? 12.289 32.418 -16.964 1.00 66.25 329 VAL A N 1
ATOM 2653 C CA . VAL A 1 329 ? 13.167 32.989 -15.935 1.00 66.25 329 VAL A CA 1
ATOM 2654 C C . VAL A 1 329 ? 14.434 32.136 -15.901 1.00 66.25 329 VAL A C 1
ATOM 2656 O O . VAL A 1 329 ? 14.314 30.918 -15.756 1.00 66.25 329 VAL A O 1
ATOM 2659 N N . ASP A 1 330 ? 15.600 32.765 -16.076 1.00 75.25 330 ASP A N 1
ATOM 2660 C CA . ASP A 1 330 ? 16.917 32.113 -16.216 1.00 75.25 330 ASP A CA 1
ATOM 2661 C C . ASP A 1 330 ? 16.986 31.074 -17.370 1.00 75.25 330 ASP A C 1
ATOM 2663 O O . ASP A 1 330 ? 17.068 29.858 -17.140 1.00 75.25 330 ASP A O 1
ATOM 2667 N N . PRO A 1 331 ? 16.862 31.528 -18.639 1.00 84.62 331 PRO A N 1
ATOM 2668 C CA . PRO A 1 331 ? 16.870 30.650 -19.804 1.00 84.62 331 PRO A CA 1
ATOM 2669 C C . PRO A 1 331 ? 18.261 30.075 -20.093 1.00 84.62 331 PRO A C 1
ATOM 2671 O O . PRO A 1 331 ? 19.236 30.793 -20.288 1.00 84.62 331 PRO A O 1
ATOM 2674 N N . CYS A 1 332 ? 18.325 28.756 -20.249 1.00 86.56 332 CYS A N 1
ATOM 2675 C CA . CYS A 1 332 ? 19.444 28.095 -20.914 1.00 86.56 332 CYS A CA 1
ATOM 2676 C C . CYS A 1 332 ? 19.326 28.247 -22.440 1.00 86.56 332 CYS A C 1
ATOM 2678 O O . CYS A 1 332 ? 18.281 27.932 -23.020 1.00 86.56 332 CYS A O 1
ATOM 2680 N N . TYR A 1 333 ? 20.418 28.673 -23.083 1.00 87.06 333 TYR A N 1
ATOM 2681 C CA . TYR A 1 333 ? 20.477 29.002 -24.511 1.00 87.06 333 TYR A CA 1
ATOM 2682 C C . TYR A 1 333 ? 21.001 27.875 -25.416 1.00 87.06 333 TYR A C 1
ATOM 2684 O O . TYR A 1 333 ? 21.061 28.064 -26.631 1.00 87.06 333 TYR A O 1
ATOM 2692 N N . ALA A 1 334 ? 21.276 26.684 -24.870 1.00 86.00 334 ALA A N 1
ATOM 2693 C CA . ALA A 1 334 ? 21.733 25.509 -25.625 1.00 86.00 334 ALA A CA 1
ATOM 2694 C C . ALA A 1 334 ? 20.871 25.174 -26.864 1.00 86.00 334 ALA A C 1
ATOM 2696 O O . ALA A 1 334 ? 21.367 24.655 -27.866 1.00 86.00 334 ALA A O 1
ATOM 2697 N N . GLY A 1 335 ? 19.578 25.516 -26.829 1.00 86.81 335 GLY A N 1
ATOM 2698 C CA . GLY A 1 335 ? 18.661 25.412 -27.964 1.00 86.81 335 GLY A CA 1
ATOM 2699 C C . GLY A 1 335 ? 17.918 24.076 -28.068 1.00 86.81 335 GLY A C 1
ATOM 2700 O O . GLY A 1 335 ? 17.916 23.261 -27.148 1.00 86.81 335 GLY A O 1
ATOM 2701 N N . ASP A 1 336 ? 17.228 23.887 -29.197 1.00 89.81 336 ASP A N 1
ATOM 2702 C CA . ASP A 1 336 ? 16.485 22.663 -29.520 1.00 89.81 336 ASP A CA 1
ATOM 2703 C C . ASP A 1 336 ? 17.291 21.806 -30.521 1.00 89.81 336 ASP A C 1
ATOM 2705 O O . ASP A 1 336 ? 17.910 22.341 -31.447 1.00 89.81 336 ASP A O 1
ATOM 2709 N N . ILE A 1 337 ? 17.208 20.478 -30.408 1.00 91.94 337 ILE A N 1
ATOM 2710 C CA . ILE A 1 337 ? 17.788 19.521 -31.366 1.00 91.94 337 ILE A CA 1
ATOM 2711 C C . ILE A 1 337 ? 16.705 18.592 -31.936 1.00 91.94 337 ILE A C 1
ATOM 2713 O O . ILE A 1 337 ? 15.787 18.179 -31.233 1.00 91.94 337 ILE A O 1
ATOM 2717 N N . GLY A 1 338 ? 16.752 18.294 -33.237 1.00 91.75 338 GLY A N 1
ATOM 2718 C CA . GLY A 1 338 ? 15.805 17.371 -33.879 1.00 91.75 338 GLY A CA 1
ATOM 2719 C C . GLY A 1 338 ? 16.151 15.905 -33.610 1.00 91.75 338 GLY A C 1
ATOM 2720 O O . GLY A 1 338 ? 17.329 15.571 -33.539 1.00 91.75 338 GLY A O 1
ATOM 2721 N N . GLU A 1 339 ? 15.147 15.026 -33.530 1.00 91.38 339 GLU A N 1
ATOM 2722 C CA . GLU A 1 339 ? 15.365 13.591 -33.261 1.00 91.38 339 GLU A CA 1
ATOM 2723 C C . GLU A 1 339 ? 16.308 12.937 -34.274 1.00 91.38 339 GLU A C 1
ATOM 2725 O O . GLU A 1 339 ? 17.261 12.293 -33.870 1.00 91.38 339 GLU A O 1
ATOM 2730 N N . LYS A 1 340 ? 16.145 13.217 -35.574 1.00 90.12 340 LYS A N 1
ATOM 2731 C CA . LYS A 1 340 ? 17.051 12.698 -36.615 1.00 90.12 340 LYS A CA 1
ATOM 2732 C C . LYS A 1 340 ? 18.511 13.107 -36.404 1.00 90.12 340 LYS A C 1
ATOM 2734 O O . LYS A 1 340 ? 19.409 12.348 -36.733 1.00 90.12 340 LYS A O 1
ATOM 2739 N N . LYS A 1 341 ? 18.757 14.316 -35.881 1.00 91.81 341 LYS A N 1
ATOM 2740 C CA . LYS A 1 341 ? 20.122 14.760 -35.564 1.00 91.81 341 LYS A CA 1
ATOM 2741 C C . LYS A 1 341 ? 20.659 14.034 -34.333 1.00 91.81 341 LYS A C 1
ATOM 2743 O O . LYS A 1 341 ? 21.837 13.721 -34.309 1.00 91.81 341 LYS A O 1
ATOM 2748 N N . LEU A 1 342 ? 19.811 13.755 -33.341 1.00 92.81 342 LEU A N 1
ATOM 2749 C CA . LEU A 1 342 ? 20.185 12.928 -32.193 1.00 92.81 342 LEU A CA 1
ATOM 2750 C C . LEU A 1 342 ? 20.447 11.471 -32.578 1.00 92.81 342 LEU A C 1
ATOM 2752 O O . LEU A 1 342 ? 21.406 10.917 -32.065 1.00 92.81 342 LEU A O 1
ATOM 2756 N N . ASP A 1 343 ? 19.661 10.890 -33.490 1.00 91.62 343 ASP A N 1
ATOM 2757 C CA . ASP A 1 343 ? 19.907 9.551 -34.043 1.00 91.62 343 ASP A CA 1
ATOM 2758 C C . ASP A 1 343 ? 21.312 9.475 -34.651 1.00 91.62 343 ASP A C 1
ATOM 2760 O O . ASP A 1 343 ? 22.087 8.593 -34.297 1.00 91.62 343 ASP A O 1
ATOM 2764 N N . VAL A 1 344 ? 21.665 10.445 -35.502 1.00 90.25 344 VAL A N 1
ATOM 2765 C CA . VAL A 1 344 ? 23.005 10.531 -36.104 1.00 90.25 344 VAL A CA 1
ATOM 2766 C C . VAL A 1 344 ? 24.081 10.689 -35.029 1.00 90.25 344 VAL A C 1
ATOM 2768 O O . VAL A 1 344 ? 24.994 9.878 -34.977 1.00 90.25 344 VAL A O 1
ATOM 2771 N N . LEU A 1 345 ? 23.936 11.652 -34.110 1.00 91.50 345 LEU A N 1
ATOM 2772 C CA . LEU A 1 345 ? 24.910 11.861 -33.029 1.00 91.50 345 LEU A CA 1
ATOM 2773 C C . LEU A 1 345 ? 25.102 10.625 -32.150 1.00 91.50 345 LEU A C 1
ATOM 2775 O O . LEU A 1 345 ? 26.213 10.353 -31.716 1.00 91.50 345 LEU A O 1
ATOM 2779 N N . PHE A 1 346 ? 24.020 9.912 -31.849 1.00 90.69 346 PHE A N 1
ATOM 2780 C CA . PHE A 1 346 ? 24.049 8.713 -31.027 1.00 90.69 346 PHE A CA 1
ATOM 2781 C C . PHE A 1 346 ? 24.756 7.563 -31.741 1.00 90.69 346 PHE A C 1
ATOM 2783 O O . PHE A 1 346 ? 25.604 6.918 -31.135 1.00 90.69 346 PHE A O 1
ATOM 2790 N N . LEU A 1 347 ? 24.445 7.327 -33.018 1.00 87.75 347 LEU A N 1
ATOM 2791 C CA . LEU A 1 347 ? 25.091 6.279 -33.810 1.00 87.75 347 LEU A CA 1
ATOM 2792 C C . LEU A 1 347 ? 26.573 6.594 -34.062 1.00 87.75 347 LEU A C 1
ATOM 2794 O O . LEU A 1 347 ? 27.408 5.723 -33.855 1.00 87.75 347 LEU A O 1
ATOM 2798 N N . ASP A 1 348 ? 26.914 7.841 -34.396 1.00 86.62 348 ASP A N 1
ATOM 2799 C CA . ASP A 1 348 ? 28.309 8.280 -34.555 1.00 86.62 348 ASP A CA 1
ATOM 2800 C C . ASP A 1 348 ? 29.086 8.166 -33.229 1.00 86.62 348 ASP A C 1
ATOM 2802 O O . ASP A 1 348 ? 30.271 7.816 -33.192 1.00 86.62 348 ASP A O 1
ATOM 2806 N N . PHE A 1 349 ? 28.416 8.439 -32.105 1.00 86.50 349 PHE A N 1
ATOM 2807 C CA . PHE A 1 349 ? 28.986 8.219 -30.782 1.00 86.50 349 PHE A CA 1
ATOM 2808 C C . PHE A 1 349 ? 29.225 6.735 -30.512 1.00 86.50 349 PHE A C 1
ATOM 2810 O O . PHE A 1 349 ? 30.304 6.407 -30.044 1.00 86.50 349 PHE A O 1
ATOM 2817 N N . LEU A 1 350 ? 28.287 5.842 -30.849 1.00 80.69 350 LEU A N 1
ATOM 2818 C CA . LEU A 1 350 ? 28.487 4.394 -30.724 1.00 80.69 350 LEU A CA 1
ATOM 2819 C C . LEU A 1 350 ? 29.627 3.874 -31.616 1.00 80.69 350 LEU A C 1
ATOM 2821 O O . LEU A 1 350 ? 30.382 3.017 -31.167 1.00 80.69 350 LEU A O 1
ATOM 2825 N N . ASP A 1 351 ? 29.794 4.419 -32.825 1.00 74.06 351 ASP A N 1
ATOM 2826 C CA . ASP A 1 351 ? 30.888 4.067 -33.745 1.00 74.06 351 ASP A CA 1
ATOM 2827 C C . ASP A 1 351 ? 32.264 4.499 -33.199 1.00 74.06 351 ASP A C 1
ATOM 2829 O O . ASP A 1 351 ? 33.269 3.808 -33.368 1.00 74.06 351 ASP A O 1
ATOM 2833 N N . SER A 1 352 ? 32.319 5.654 -32.530 1.00 70.25 352 SER A N 1
ATOM 2834 C CA . SER A 1 352 ? 33.537 6.167 -31.881 1.00 70.25 352 SER A CA 1
ATOM 2835 C C . SER A 1 352 ? 33.750 5.624 -30.462 1.00 70.25 352 SER A C 1
ATOM 2837 O O . SER A 1 352 ? 34.814 5.834 -29.867 1.00 70.25 352 SER A O 1
ATOM 2839 N N . PHE A 1 353 ? 32.771 4.893 -29.925 1.00 66.19 353 PHE A N 1
ATOM 2840 C CA . PHE A 1 353 ? 32.803 4.304 -28.595 1.00 66.19 353 PHE A CA 1
ATOM 2841 C C . PHE A 1 353 ? 33.714 3.071 -28.573 1.00 66.19 353 PHE A C 1
ATOM 2843 O O . PHE A 1 353 ? 33.296 1.942 -28.832 1.00 66.19 353 PHE A O 1
ATOM 2850 N N . LYS A 1 354 ? 34.990 3.264 -28.224 1.00 56.78 354 LYS A N 1
ATOM 2851 C CA . LYS A 1 354 ? 35.881 2.142 -27.908 1.00 56.78 354 LYS A CA 1
ATOM 2852 C C . LYS A 1 354 ? 35.427 1.493 -26.600 1.00 56.78 354 LYS A C 1
ATOM 2854 O O . LYS A 1 354 ? 35.560 2.096 -25.540 1.00 56.78 354 LYS A O 1
ATOM 2859 N N . PHE A 1 355 ? 34.977 0.241 -26.650 1.00 54.00 355 PHE A N 1
ATOM 2860 C CA . PHE A 1 355 ? 34.733 -0.618 -25.477 1.00 54.00 355 PHE A CA 1
ATOM 2861 C C . PHE A 1 355 ? 36.033 -1.009 -24.721 1.00 54.00 355 PHE A C 1
ATOM 2863 O O . PHE A 1 355 ? 36.088 -2.042 -24.061 1.00 54.00 355 PHE A O 1
ATOM 2870 N N . ASP A 1 356 ? 37.087 -0.191 -24.791 1.00 41.34 356 ASP A N 1
ATOM 2871 C CA . ASP A 1 356 ? 38.432 -0.478 -24.263 1.00 41.34 356 ASP A CA 1
ATOM 2872 C C . ASP A 1 356 ? 38.597 -0.145 -22.765 1.00 41.34 356 ASP A C 1
ATOM 2874 O O . ASP A 1 356 ? 39.712 -0.086 -22.249 1.00 41.34 356 ASP A O 1
ATOM 2878 N N . SER A 1 357 ? 37.508 0.064 -22.024 1.00 38.97 357 SER A N 1
ATOM 2879 C CA . SER A 1 357 ? 37.576 0.405 -20.596 1.00 38.97 357 SER A CA 1
ATOM 2880 C C . SER A 1 357 ? 36.455 -0.197 -19.747 1.00 38.97 357 SER A C 1
ATOM 2882 O O . SER A 1 357 ? 35.988 0.419 -18.792 1.00 38.97 357 SER A O 1
ATOM 2884 N N . ILE A 1 358 ? 36.083 -1.451 -20.013 1.00 39.66 358 ILE A N 1
ATOM 2885 C CA . ILE A 1 358 ? 35.655 -2.324 -18.913 1.00 39.66 358 ILE A CA 1
ATOM 2886 C C . ILE A 1 358 ? 36.950 -2.854 -18.302 1.00 39.66 358 ILE A C 1
ATOM 2888 O O . ILE A 1 358 ? 37.538 -3.794 -18.831 1.00 39.66 358 ILE A O 1
ATOM 2892 N N . GLN A 1 359 ? 37.451 -2.224 -17.236 1.00 34.41 359 GLN A N 1
ATOM 2893 C CA . GLN A 1 359 ? 38.477 -2.880 -16.430 1.00 34.41 359 GLN A CA 1
ATOM 2894 C C . GLN A 1 359 ? 37.836 -4.130 -15.814 1.00 34.41 359 GLN A C 1
ATOM 2896 O O . GLN A 1 359 ? 36.861 -3.985 -15.076 1.00 34.41 359 GLN A O 1
ATOM 2901 N N . PRO A 1 360 ? 38.325 -5.350 -16.105 1.00 35.03 360 PRO A N 1
ATOM 2902 C CA . PRO A 1 360 ? 37.941 -6.497 -15.310 1.00 35.03 360 PRO A CA 1
ATOM 2903 C C . PRO A 1 360 ? 38.541 -6.274 -13.926 1.00 35.03 360 PRO A C 1
ATOM 2905 O O . PRO A 1 360 ? 39.763 -6.296 -13.749 1.00 35.03 360 PRO A O 1
ATOM 2908 N N . ASP A 1 361 ? 37.679 -6.001 -12.957 1.00 31.81 361 ASP A N 1
ATOM 2909 C CA . ASP A 1 361 ? 38.078 -5.997 -11.563 1.00 31.81 361 ASP A CA 1
ATOM 2910 C C . ASP A 1 361 ? 38.677 -7.377 -11.242 1.00 31.81 361 ASP A C 1
ATOM 2912 O O . ASP A 1 361 ? 38.049 -8.403 -11.486 1.00 31.81 361 ASP A O 1
ATOM 2916 N N . LYS A 1 362 ? 39.939 -7.364 -10.794 1.00 35.62 362 LYS A N 1
ATOM 2917 C CA . LYS A 1 362 ? 40.786 -8.471 -10.307 1.00 35.62 362 LYS A CA 1
ATOM 2918 C C . LYS A 1 362 ? 40.619 -9.841 -10.991 1.00 35.62 362 LYS A C 1
ATOM 2920 O O . LYS A 1 362 ? 39.661 -10.566 -10.760 1.00 35.62 362 LYS A O 1
ATOM 2925 N N . LYS A 1 363 ? 41.690 -10.296 -11.664 1.00 36.97 363 LYS A N 1
ATOM 2926 C CA . LYS A 1 363 ? 41.951 -11.724 -11.945 1.00 36.97 363 LYS A CA 1
ATOM 2927 C C . LYS A 1 363 ? 41.744 -12.564 -10.673 1.00 36.97 363 LYS A C 1
ATOM 2929 O O . LYS A 1 363 ? 42.650 -12.660 -9.847 1.00 36.97 363 LYS A O 1
ATOM 2934 N N . ILE A 1 364 ? 40.581 -13.192 -10.540 1.00 40.25 364 ILE A N 1
ATOM 2935 C CA . ILE A 1 364 ? 40.378 -14.348 -9.669 1.00 40.25 364 ILE A CA 1
ATOM 2936 C C . ILE A 1 364 ? 40.684 -15.579 -10.524 1.00 40.25 364 ILE A C 1
ATOM 2938 O O . ILE A 1 364 ? 40.300 -15.670 -11.688 1.00 40.25 364 ILE A O 1
ATOM 2942 N N . ASN A 1 365 ? 41.481 -16.484 -9.973 1.00 47.22 365 ASN A N 1
ATOM 2943 C CA . ASN A 1 365 ? 42.028 -17.645 -10.660 1.00 47.22 365 ASN A CA 1
ATOM 2944 C C . ASN A 1 365 ? 40.894 -18.643 -11.004 1.00 47.22 365 ASN A C 1
ATOM 2946 O O . ASN A 1 365 ? 40.497 -19.446 -10.166 1.00 47.22 365 ASN A O 1
ATOM 2950 N N . GLU A 1 366 ? 40.365 -18.592 -12.233 1.00 50.59 366 GLU A N 1
ATOM 2951 C CA . GLU A 1 366 ? 39.197 -19.349 -12.749 1.00 50.59 366 GLU A CA 1
ATOM 2952 C C . GLU A 1 366 ? 39.236 -20.867 -12.460 1.00 50.59 366 GLU A C 1
ATOM 2954 O O . GLU A 1 366 ? 38.206 -21.517 -12.243 1.00 50.59 366 GLU A O 1
ATOM 2959 N N . LYS A 1 367 ? 40.443 -21.446 -12.409 1.00 53.09 367 LYS A N 1
ATOM 2960 C CA . LYS A 1 367 ? 40.662 -22.865 -12.089 1.00 53.09 367 LYS A CA 1
ATOM 2961 C C . LYS A 1 367 ? 40.360 -23.217 -10.628 1.00 53.09 367 LYS A C 1
ATOM 2963 O O . LYS A 1 367 ? 39.919 -24.338 -10.378 1.00 53.09 367 LYS A O 1
ATOM 2968 N N . ASP A 1 368 ? 40.573 -22.290 -9.695 1.00 57.97 368 ASP A N 1
ATOM 2969 C CA . ASP A 1 368 ? 40.258 -22.484 -8.273 1.00 57.97 368 ASP A CA 1
ATOM 2970 C C . ASP A 1 368 ? 38.758 -22.314 -8.018 1.00 57.97 368 ASP A C 1
ATOM 2972 O O . ASP A 1 368 ? 38.136 -23.166 -7.385 1.00 57.97 368 ASP A O 1
ATOM 2976 N N . SER A 1 369 ? 38.137 -21.288 -8.611 1.00 63.97 369 SER A N 1
ATOM 2977 C CA . SER A 1 369 ? 36.701 -21.016 -8.459 1.00 63.97 369 SER A CA 1
ATOM 2978 C C . SER A 1 369 ? 35.833 -22.165 -8.975 1.00 63.97 369 SER A C 1
ATOM 2980 O O . SER A 1 369 ? 34.879 -22.565 -8.317 1.00 63.97 369 SER A O 1
ATOM 2982 N N . THR A 1 370 ? 36.190 -22.770 -10.113 1.00 74.12 370 THR A N 1
ATOM 2983 C CA . THR A 1 370 ? 35.431 -23.905 -10.672 1.00 74.12 370 THR A CA 1
ATOM 2984 C C . THR A 1 370 ? 35.502 -25.149 -9.774 1.00 74.12 370 THR A C 1
ATOM 2986 O O . THR A 1 370 ? 34.549 -25.929 -9.688 1.00 74.12 370 THR A O 1
ATOM 2989 N N . LYS A 1 371 ? 36.636 -25.353 -9.094 1.00 79.62 371 LYS A N 1
ATOM 2990 C CA . LYS A 1 371 ? 36.842 -26.468 -8.165 1.00 79.62 371 LYS A CA 1
ATOM 2991 C C . LYS A 1 371 ? 36.071 -26.247 -6.863 1.00 79.62 371 LYS A C 1
ATOM 2993 O O . LYS A 1 371 ? 35.438 -27.188 -6.383 1.00 79.62 371 LYS A O 1
ATOM 2998 N N . GLU A 1 372 ? 36.059 -25.018 -6.354 1.00 81.38 372 GLU A N 1
ATOM 2999 C CA . GLU A 1 372 ? 35.339 -24.670 -5.128 1.00 81.38 372 GLU A CA 1
ATOM 3000 C C . GLU A 1 372 ? 33.816 -24.642 -5.332 1.00 81.38 372 GLU A C 1
ATOM 3002 O O . GLU A 1 372 ? 33.088 -25.175 -4.502 1.00 81.38 372 GLU A O 1
ATOM 3007 N N . ILE A 1 373 ? 33.320 -24.178 -6.488 1.00 81.19 373 ILE A N 1
ATOM 3008 C CA . ILE A 1 373 ? 31.896 -24.278 -6.869 1.00 81.19 373 ILE A CA 1
ATOM 3009 C C . ILE A 1 373 ? 31.432 -25.740 -6.861 1.00 81.19 373 ILE A C 1
ATOM 3011 O O . ILE A 1 373 ? 30.405 -26.065 -6.265 1.00 81.19 373 ILE A O 1
ATOM 3015 N N . LYS A 1 374 ? 32.201 -26.648 -7.482 1.00 87.31 374 LYS A N 1
ATOM 3016 C CA . LYS A 1 374 ? 31.884 -28.087 -7.468 1.00 87.31 374 LYS A CA 1
ATOM 3017 C C . LYS A 1 374 ? 31.899 -28.666 -6.055 1.00 87.31 374 LYS A C 1
ATOM 3019 O O . LYS A 1 374 ? 31.073 -29.520 -5.741 1.00 87.31 374 LYS A O 1
ATOM 3024 N N . ARG A 1 375 ? 32.832 -28.221 -5.211 1.00 90.44 375 ARG A N 1
ATOM 3025 C CA . ARG A 1 375 ? 32.935 -28.658 -3.817 1.00 90.44 375 ARG A CA 1
ATOM 3026 C C . ARG A 1 375 ? 31.732 -28.194 -2.991 1.00 90.44 375 ARG A C 1
ATOM 3028 O O . ARG A 1 375 ? 31.106 -29.033 -2.351 1.00 90.44 375 ARG A O 1
ATOM 3035 N N . LEU A 1 376 ? 31.386 -26.908 -3.046 1.00 88.31 376 LEU A N 1
ATOM 3036 C CA . LEU A 1 376 ? 30.257 -26.321 -2.315 1.00 88.31 376 LEU A CA 1
ATOM 3037 C C . LEU A 1 376 ? 28.916 -26.897 -2.778 1.00 88.31 376 LEU A C 1
ATOM 3039 O O . LEU A 1 376 ? 28.103 -27.274 -1.938 1.00 88.31 376 LEU A O 1
ATOM 3043 N N . SER A 1 377 ? 28.713 -27.054 -4.093 1.00 86.56 377 SER A N 1
ATOM 3044 C CA . SER A 1 377 ? 27.522 -27.719 -4.644 1.00 86.56 377 SER A CA 1
ATOM 3045 C C . SER A 1 377 ? 27.368 -29.128 -4.075 1.00 86.56 377 SER A C 1
ATOM 3047 O O . SER A 1 377 ? 26.306 -29.473 -3.571 1.00 86.56 377 SER A O 1
ATOM 3049 N N . LYS A 1 378 ? 28.452 -29.916 -4.061 1.00 93.81 378 LYS A N 1
ATOM 3050 C CA . LYS A 1 378 ? 28.431 -31.275 -3.509 1.00 93.81 378 LYS A CA 1
ATOM 3051 C C . LYS A 1 378 ? 28.089 -31.294 -2.013 1.00 93.81 378 LYS A C 1
ATOM 3053 O O . LYS A 1 378 ? 27.325 -32.146 -1.577 1.00 93.81 378 LYS A O 1
ATOM 3058 N N . MET A 1 379 ? 28.635 -30.364 -1.227 1.00 90.75 379 MET A N 1
ATOM 3059 C CA . MET A 1 379 ? 28.351 -30.267 0.212 1.00 90.75 379 MET A CA 1
ATOM 3060 C C . MET A 1 379 ? 26.887 -29.896 0.491 1.00 90.75 379 MET A C 1
ATOM 3062 O O . MET A 1 379 ? 26.283 -30.432 1.420 1.00 90.75 379 MET A O 1
ATOM 3066 N N . ILE A 1 380 ? 26.303 -29.020 -0.332 1.00 87.88 380 ILE A N 1
ATOM 3067 C CA . ILE A 1 380 ? 24.878 -28.671 -0.268 1.00 87.88 380 ILE A CA 1
ATOM 3068 C C . ILE A 1 380 ? 24.012 -29.886 -0.626 1.00 87.88 380 ILE A C 1
ATOM 3070 O O . ILE A 1 380 ? 23.088 -30.200 0.122 1.00 87.88 380 ILE A O 1
ATOM 3074 N N . ASP A 1 381 ? 24.342 -30.610 -1.698 1.00 89.12 381 ASP A N 1
ATOM 3075 C CA . ASP A 1 381 ? 23.608 -31.813 -2.114 1.00 89.12 381 ASP A CA 1
ATOM 3076 C C . ASP A 1 381 ? 23.636 -32.907 -1.027 1.00 89.12 381 ASP A C 1
ATOM 3078 O O . ASP A 1 381 ? 22.625 -33.558 -0.753 1.00 89.12 381 ASP A O 1
ATOM 3082 N N . GLU A 1 382 ? 24.781 -33.094 -0.360 1.00 92.12 382 GLU A N 1
ATOM 3083 C CA . GLU A 1 382 ? 24.933 -34.034 0.758 1.00 92.12 382 GLU A CA 1
ATOM 3084 C C . GLU A 1 382 ? 24.072 -33.637 1.972 1.00 92.12 382 GLU A C 1
AT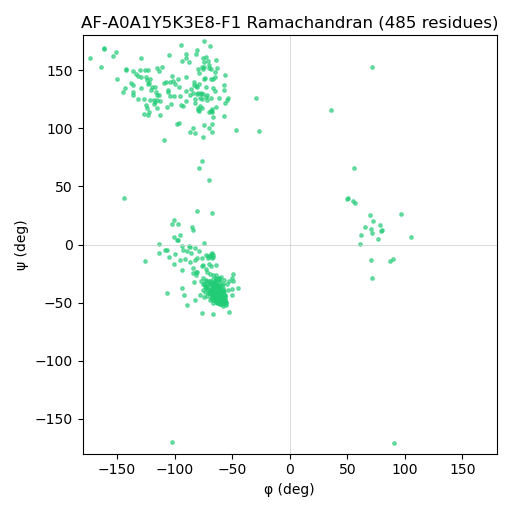OM 3086 O O . GLU A 1 382 ? 23.427 -34.499 2.581 1.00 92.12 382 GLU A O 1
ATOM 3091 N N . ALA A 1 383 ? 24.014 -32.345 2.312 1.00 86.50 383 ALA A N 1
ATOM 3092 C CA . ALA A 1 383 ? 23.168 -31.830 3.391 1.00 86.50 383 ALA A CA 1
ATOM 3093 C C . ALA A 1 383 ? 21.669 -31.937 3.055 1.00 86.50 383 ALA A C 1
ATOM 3095 O O . ALA A 1 383 ? 20.862 -32.353 3.891 1.00 86.50 383 ALA A O 1
ATOM 3096 N N . GLU A 1 384 ? 21.273 -31.648 1.814 1.00 84.94 384 GLU A N 1
ATOM 3097 C CA . GLU A 1 384 ? 19.897 -31.849 1.348 1.00 84.94 384 GLU A CA 1
ATOM 3098 C C . GLU A 1 384 ? 19.484 -33.322 1.386 1.00 84.94 384 GLU A C 1
ATOM 3100 O O . GLU A 1 384 ? 18.357 -33.650 1.775 1.00 84.94 384 GLU A O 1
ATOM 3105 N N . LEU A 1 385 ? 20.394 -34.228 1.019 1.00 88.06 385 LEU A N 1
ATOM 3106 C CA . LEU A 1 385 ? 20.151 -35.663 1.095 1.00 88.06 385 LEU A CA 1
ATOM 3107 C C . LEU A 1 385 ? 19.936 -36.117 2.545 1.00 88.06 385 LEU A C 1
ATOM 3109 O O . LEU A 1 385 ? 19.016 -36.894 2.809 1.00 88.06 385 LEU A O 1
ATOM 3113 N N . LYS A 1 386 ? 20.721 -35.601 3.499 1.00 88.25 386 LYS A N 1
ATOM 3114 C CA . LYS A 1 386 ? 20.509 -35.854 4.933 1.00 88.25 386 LYS A CA 1
ATOM 3115 C C . LYS A 1 386 ? 19.150 -35.351 5.407 1.00 88.25 386 LYS A C 1
ATOM 3117 O O . LYS A 1 386 ? 18.415 -36.129 6.006 1.00 88.25 386 LYS A O 1
ATOM 3122 N N . ARG A 1 387 ? 18.757 -34.119 5.062 1.00 86.81 387 ARG A N 1
ATOM 3123 C CA . ARG A 1 387 ? 17.428 -33.572 5.405 1.00 86.81 387 ARG A CA 1
ATOM 3124 C C . ARG A 1 387 ? 16.288 -34.422 4.837 1.00 86.81 387 ARG A C 1
ATOM 3126 O O . ARG A 1 387 ? 15.321 -34.717 5.543 1.00 86.81 387 ARG A O 1
ATOM 3133 N N . LYS A 1 388 ? 16.418 -34.907 3.594 1.00 83.62 388 LYS A N 1
ATOM 3134 C CA . LYS A 1 388 ? 15.468 -35.866 2.995 1.00 83.62 388 LYS A CA 1
ATOM 3135 C C . LYS A 1 388 ? 15.421 -37.185 3.773 1.00 83.62 388 LYS A C 1
ATOM 3137 O O . LYS A 1 388 ? 14.338 -37.731 3.981 1.00 83.62 388 LYS A O 1
ATOM 3142 N N . ASN A 1 389 ? 16.565 -37.689 4.233 1.00 86.19 389 ASN A N 1
ATOM 3143 C CA . ASN A 1 389 ? 16.631 -38.904 5.046 1.00 86.19 389 ASN A CA 1
ATOM 3144 C C . ASN A 1 389 ? 16.021 -38.708 6.442 1.00 86.19 389 ASN A C 1
ATOM 3146 O O . ASN A 1 389 ? 15.282 -39.583 6.884 1.00 86.19 389 ASN A O 1
ATOM 3150 N N . TYR A 1 390 ? 16.241 -37.564 7.097 1.00 84.06 390 TYR A N 1
ATOM 3151 C CA . TYR A 1 390 ? 15.599 -37.225 8.375 1.00 84.06 390 TYR A CA 1
ATOM 3152 C C . TYR A 1 390 ? 14.081 -37.131 8.228 1.00 84.06 390 TYR A C 1
ATOM 3154 O O . TYR A 1 390 ? 13.349 -37.705 9.026 1.00 84.06 390 TYR A O 1
ATOM 3162 N N . THR A 1 391 ? 13.607 -36.514 7.143 1.00 78.75 391 THR A N 1
ATOM 3163 C CA . THR A 1 391 ? 12.173 -36.434 6.822 1.00 78.75 391 THR A CA 1
ATOM 3164 C C . THR A 1 391 ? 11.562 -37.829 6.640 1.00 78.75 391 THR A C 1
ATOM 3166 O O . THR A 1 391 ? 10.498 -38.126 7.178 1.00 78.75 391 THR A O 1
ATOM 3169 N N . ARG A 1 392 ? 12.256 -38.733 5.934 1.00 81.06 392 ARG A N 1
ATOM 3170 C CA . ARG A 1 392 ? 11.831 -40.138 5.783 1.00 81.06 392 ARG A CA 1
ATOM 3171 C C . ARG A 1 392 ? 11.884 -40.915 7.104 1.00 81.06 392 ARG A C 1
ATOM 3173 O O . ARG A 1 392 ? 11.029 -41.766 7.345 1.00 81.06 392 ARG A O 1
ATOM 3180 N N . ALA A 1 393 ? 12.874 -40.650 7.954 1.00 75.56 393 ALA A N 1
ATOM 3181 C CA . ALA A 1 393 ? 12.998 -41.275 9.269 1.00 75.56 393 ALA A CA 1
ATOM 3182 C C . ALA A 1 393 ? 11.874 -40.824 10.218 1.00 75.56 393 ALA A C 1
ATOM 3184 O O . ALA A 1 393 ? 11.282 -41.670 10.883 1.00 75.56 393 ALA A O 1
ATOM 3185 N N . MET A 1 394 ? 11.512 -39.536 10.200 1.00 78.69 394 MET A N 1
ATOM 3186 C CA . MET A 1 394 ? 10.362 -38.995 10.932 1.00 78.69 394 MET A CA 1
ATOM 3187 C C . MET A 1 394 ? 9.052 -39.608 10.420 1.00 78.69 394 MET A C 1
ATOM 3189 O O . MET A 1 394 ? 8.301 -40.194 11.195 1.00 78.69 394 MET A O 1
ATOM 3193 N N . GLY A 1 395 ? 8.830 -39.611 9.100 1.00 70.12 395 GLY A N 1
ATOM 3194 C CA . GLY A 1 395 ? 7.627 -40.197 8.494 1.00 70.12 395 GLY A CA 1
ATOM 3195 C C . GLY A 1 395 ? 7.475 -41.712 8.692 1.00 70.12 395 GLY A C 1
ATOM 3196 O O . GLY A 1 395 ? 6.380 -42.241 8.538 1.00 70.12 395 GLY A O 1
ATOM 3197 N N . SER A 1 396 ? 8.553 -42.418 9.051 1.00 77.38 396 SER A N 1
ATOM 3198 C CA . SER A 1 396 ? 8.530 -43.846 9.410 1.00 77.38 396 SER A CA 1
ATOM 3199 C C . SER A 1 396 ? 8.550 -44.104 10.922 1.00 77.38 396 SER A C 1
ATOM 3201 O O . SER A 1 396 ? 8.668 -45.258 11.333 1.00 77.38 396 SER A O 1
ATOM 3203 N N . GLY A 1 397 ? 8.449 -43.055 11.749 1.00 80.00 397 GLY A N 1
ATOM 3204 C CA . GLY A 1 397 ? 8.432 -43.144 13.214 1.00 80.00 397 GLY A CA 1
ATOM 3205 C C . GLY A 1 397 ? 9.770 -43.540 13.847 1.00 80.00 397 GLY A C 1
ATOM 3206 O O . GLY A 1 397 ? 9.811 -43.911 15.015 1.00 80.00 397 GLY A O 1
ATOM 3207 N N . LYS A 1 398 ? 10.871 -43.496 13.087 1.00 81.25 398 LYS A N 1
ATOM 3208 C CA . LYS A 1 398 ? 12.223 -43.871 13.544 1.00 81.25 398 LYS A CA 1
ATOM 3209 C C . LYS A 1 398 ? 13.002 -42.706 14.154 1.00 81.25 398 LYS A C 1
ATOM 3211 O O . LYS A 1 398 ? 14.122 -42.911 14.615 1.00 81.25 398 LYS A O 1
ATOM 3216 N N . LEU A 1 399 ? 12.444 -41.499 14.105 1.00 75.81 399 LEU A N 1
ATOM 3217 C CA . LEU A 1 399 ? 13.062 -40.273 14.590 1.00 75.81 399 LEU A CA 1
ATOM 3218 C C . LEU A 1 399 ? 12.022 -39.462 15.361 1.00 75.81 399 LEU A C 1
ATOM 3220 O O . LEU A 1 399 ? 10.925 -39.228 14.857 1.00 75.81 399 LEU A O 1
ATOM 3224 N N . ASP A 1 400 ? 12.382 -39.066 16.576 1.00 86.38 400 ASP A N 1
ATOM 3225 C CA . ASP A 1 400 ? 11.567 -38.197 17.419 1.00 86.38 400 ASP A CA 1
ATOM 3226 C C . ASP A 1 400 ? 11.473 -36.772 16.834 1.00 86.38 400 ASP A C 1
ATOM 3228 O O . ASP A 1 400 ? 12.390 -36.320 16.148 1.00 86.38 400 ASP A O 1
ATOM 3232 N N . TYR A 1 401 ? 10.364 -36.071 17.098 1.00 69.62 401 TYR A N 1
ATOM 3233 C CA . TYR A 1 401 ? 10.090 -34.750 16.522 1.00 69.62 401 TYR A CA 1
ATOM 3234 C C . TYR A 1 401 ? 11.088 -33.683 16.988 1.00 69.62 401 TYR A C 1
ATOM 3236 O O . TYR A 1 401 ? 11.595 -32.925 16.163 1.00 69.62 401 TYR A O 1
ATOM 3244 N N . THR A 1 402 ? 11.422 -33.656 18.281 1.00 76.00 402 THR A N 1
ATOM 3245 C CA . THR A 1 402 ? 12.400 -32.702 18.825 1.00 76.00 402 THR A CA 1
ATOM 3246 C C . THR A 1 402 ? 13.790 -32.935 18.237 1.00 76.00 402 THR A C 1
ATOM 3248 O O . THR A 1 402 ? 14.440 -31.996 17.783 1.00 76.00 402 THR A O 1
ATOM 3251 N N . LEU A 1 403 ? 14.211 -34.197 18.127 1.00 77.50 403 LEU A N 1
ATOM 3252 C CA . LEU A 1 403 ? 15.481 -34.545 17.483 1.00 77.50 403 LEU A CA 1
ATOM 3253 C C . LEU A 1 403 ? 15.472 -34.261 15.966 1.00 77.50 403 LEU A C 1
ATOM 3255 O O . LEU A 1 403 ? 16.498 -33.906 15.387 1.00 77.50 403 LEU A O 1
ATOM 3259 N N . TYR A 1 404 ? 14.323 -34.408 15.303 1.00 79.81 404 TYR A N 1
ATOM 3260 C CA . TYR A 1 404 ? 14.148 -34.050 13.896 1.00 79.81 404 TYR A CA 1
ATOM 3261 C C . TYR A 1 404 ? 14.332 -32.547 13.660 1.00 79.81 404 TYR A C 1
ATOM 3263 O O . TYR A 1 404 ? 15.046 -32.180 12.726 1.00 79.81 404 TYR A O 1
ATOM 3271 N N . GLU A 1 405 ? 13.734 -31.693 14.495 1.00 72.12 405 GLU A N 1
ATOM 3272 C CA . GLU A 1 405 ? 13.915 -30.239 14.406 1.00 72.12 405 GLU A CA 1
ATOM 3273 C C . GLU A 1 405 ? 15.387 -29.849 14.591 1.00 72.12 405 GLU A C 1
ATOM 3275 O O . GLU A 1 405 ? 15.935 -29.141 13.747 1.00 72.12 405 GLU A O 1
ATOM 3280 N N . GLU A 1 406 ? 16.066 -30.390 15.609 1.00 81.25 406 GLU A N 1
ATOM 3281 C CA . GLU A 1 406 ? 17.488 -30.115 15.865 1.00 81.25 406 GLU A CA 1
ATOM 3282 C C . GLU A 1 406 ? 18.387 -30.494 14.676 1.00 81.25 406 GLU A C 1
ATOM 3284 O O . GLU A 1 406 ? 19.219 -29.696 14.238 1.00 81.25 406 GLU A O 1
ATOM 3289 N N . LEU A 1 407 ? 18.194 -31.688 14.104 1.00 83.00 407 LEU A N 1
ATOM 3290 C CA . LEU A 1 407 ? 18.971 -32.171 12.957 1.00 83.00 407 LEU A CA 1
ATOM 3291 C C . LEU A 1 407 ? 18.670 -31.392 11.666 1.00 83.00 407 LEU A C 1
ATOM 3293 O O . LEU A 1 407 ? 19.557 -31.200 10.827 1.00 83.00 407 LEU A O 1
ATOM 3297 N N . MET A 1 408 ? 17.422 -30.950 11.480 1.00 76.38 408 MET A N 1
ATOM 3298 C CA . MET A 1 408 ? 17.022 -30.125 10.338 1.00 76.38 408 MET A CA 1
ATOM 3299 C C . MET A 1 408 ? 17.627 -28.725 10.418 1.00 76.38 408 MET A C 1
ATOM 3301 O O . MET A 1 408 ? 18.120 -28.224 9.401 1.00 76.38 408 MET A O 1
ATOM 3305 N N . ASP A 1 409 ? 17.633 -28.132 11.609 1.00 78.31 409 ASP A N 1
ATOM 3306 C CA . ASP A 1 409 ? 18.243 -26.834 11.881 1.00 78.31 409 ASP A CA 1
ATOM 3307 C C . ASP A 1 409 ? 19.764 -26.879 11.745 1.00 78.31 409 ASP A C 1
ATOM 3309 O O . ASP A 1 409 ? 20.358 -25.968 11.166 1.00 78.31 409 ASP A O 1
ATOM 3313 N N . GLU A 1 410 ? 20.413 -27.938 12.231 1.00 86.00 410 GLU A N 1
ATOM 3314 C CA . GLU A 1 410 ? 21.862 -28.101 12.123 1.00 86.00 410 GLU A CA 1
ATOM 3315 C C . GLU A 1 410 ? 22.318 -28.134 10.654 1.00 86.00 410 GLU A C 1
ATOM 3317 O O . GLU A 1 410 ? 23.243 -27.413 10.265 1.00 86.00 410 GLU A O 1
ATOM 3322 N N . GLU A 1 411 ? 21.650 -28.922 9.805 1.00 83.50 411 GLU A N 1
ATOM 3323 C CA . GLU A 1 411 ? 21.971 -28.979 8.375 1.00 83.50 411 GLU A CA 1
ATOM 3324 C C . GLU A 1 411 ? 21.575 -27.682 7.646 1.00 83.50 411 GLU A C 1
ATOM 3326 O O . GLU A 1 411 ? 22.294 -27.243 6.745 1.00 83.50 411 GLU A O 1
ATOM 3331 N N . ALA A 1 412 ? 20.488 -27.012 8.051 1.00 75.69 412 ALA A N 1
ATOM 3332 C CA . ALA A 1 412 ? 20.121 -25.701 7.512 1.00 75.69 412 ALA A CA 1
ATOM 3333 C C . ALA A 1 412 ? 21.189 -24.635 7.815 1.00 75.69 412 ALA A C 1
ATOM 3335 O O . ALA A 1 412 ? 21.615 -23.928 6.900 1.00 75.69 412 ALA A O 1
ATOM 3336 N N . ARG A 1 413 ? 21.694 -24.574 9.055 1.00 84.69 413 ARG A N 1
ATOM 3337 C CA . ARG A 1 413 ? 22.758 -23.638 9.464 1.00 84.69 413 ARG A CA 1
ATOM 3338 C C . ARG A 1 413 ? 24.054 -23.846 8.688 1.00 84.69 413 ARG A C 1
ATOM 3340 O O . ARG A 1 413 ? 24.704 -22.864 8.347 1.00 84.69 413 ARG A O 1
ATOM 3347 N N . LYS A 1 414 ? 24.421 -25.095 8.376 1.00 85.00 414 LYS A N 1
ATOM 3348 C CA . LYS A 1 414 ? 25.601 -25.408 7.546 1.00 85.00 414 LYS A CA 1
ATOM 3349 C C . LYS A 1 414 ? 25.437 -24.924 6.102 1.00 85.00 414 LYS A C 1
ATOM 3351 O O . LYS A 1 414 ? 26.383 -24.403 5.524 1.00 85.00 414 LYS A O 1
ATOM 3356 N N . MET A 1 415 ? 24.239 -25.062 5.530 1.00 82.69 415 MET A N 1
ATOM 3357 C CA . MET A 1 415 ? 23.979 -24.697 4.133 1.00 82.69 415 MET A CA 1
ATOM 3358 C C . MET A 1 415 ? 23.932 -23.190 3.873 1.00 82.69 415 MET A C 1
ATOM 3360 O O . MET A 1 415 ? 24.262 -22.786 2.762 1.00 82.69 415 MET A O 1
ATOM 3364 N N . ILE A 1 416 ? 23.520 -22.368 4.843 1.00 77.31 416 ILE A N 1
ATOM 3365 C CA . ILE A 1 416 ? 23.421 -20.904 4.680 1.00 77.31 416 ILE A CA 1
ATOM 3366 C C . ILE A 1 416 ? 24.741 -20.291 4.167 1.00 77.31 416 ILE A C 1
ATOM 3368 O O . ILE A 1 416 ? 24.732 -19.738 3.065 1.00 77.31 416 ILE A O 1
ATOM 3372 N N . PRO A 1 417 ? 25.891 -20.442 4.858 1.00 85.31 417 PRO A N 1
ATOM 3373 C CA . PRO A 1 417 ? 27.149 -19.865 4.388 1.00 85.31 417 PRO A CA 1
ATOM 3374 C C . PRO A 1 417 ? 27.618 -20.486 3.065 1.00 85.31 417 PRO A C 1
ATOM 3376 O O . PRO A 1 417 ? 28.147 -19.775 2.215 1.00 85.31 417 PRO A O 1
ATOM 3379 N N . TRP A 1 418 ? 27.372 -21.783 2.837 1.00 88.75 418 TRP A N 1
ATOM 3380 C CA . TRP A 1 418 ? 27.741 -22.437 1.575 1.00 88.75 418 TRP A CA 1
ATOM 3381 C C . TRP A 1 418 ? 26.943 -21.907 0.386 1.00 88.75 418 TRP A C 1
ATOM 3383 O O . TRP A 1 418 ? 27.506 -21.745 -0.690 1.00 88.75 418 TRP A O 1
ATOM 3393 N N . ARG A 1 419 ? 25.647 -21.621 0.559 1.00 82.00 419 ARG A N 1
ATOM 3394 C CA . ARG A 1 419 ? 24.795 -21.045 -0.494 1.00 82.00 419 ARG A CA 1
ATOM 3395 C C . ARG A 1 419 ? 25.157 -19.597 -0.775 1.00 82.00 419 ARG A C 1
ATOM 3397 O O . ARG A 1 419 ? 25.184 -19.205 -1.938 1.00 82.00 419 ARG A O 1
ATOM 3404 N N . GLU A 1 420 ? 25.471 -18.821 0.258 1.00 78.56 420 GLU A N 1
ATOM 3405 C CA . GLU A 1 420 ? 25.972 -17.456 0.087 1.00 78.56 420 GLU A CA 1
ATOM 3406 C C . GLU A 1 420 ? 27.305 -17.434 -0.669 1.00 78.56 420 GLU A C 1
ATOM 3408 O O . GLU A 1 420 ? 27.482 -16.638 -1.590 1.00 78.56 420 GLU A O 1
ATOM 3413 N N . GLU A 1 421 ? 28.239 -18.316 -0.314 1.00 83.62 421 GLU A N 1
ATOM 3414 C CA . GLU A 1 421 ? 29.544 -18.421 -0.968 1.00 83.62 421 GLU A CA 1
ATOM 3415 C C . GLU A 1 421 ? 29.434 -18.975 -2.395 1.00 83.62 421 GLU A C 1
ATOM 3417 O O . GLU A 1 421 ? 30.044 -18.428 -3.315 1.00 83.62 421 GLU A O 1
ATOM 3422 N N . LEU A 1 422 ? 28.584 -19.985 -2.614 1.00 82.19 422 LEU A N 1
ATOM 3423 C CA . LEU A 1 422 ? 28.274 -20.515 -3.940 1.00 82.19 422 LEU A CA 1
ATOM 3424 C C . LEU A 1 422 ? 27.645 -19.438 -4.827 1.00 82.19 422 LEU A C 1
ATOM 3426 O O . LEU A 1 422 ? 28.069 -19.290 -5.967 1.00 82.19 422 LEU A O 1
ATOM 3430 N N . SER A 1 423 ? 26.699 -18.654 -4.305 1.00 75.62 423 SER A N 1
ATOM 3431 C CA . SER A 1 423 ? 26.070 -17.538 -5.021 1.00 75.62 423 SER A CA 1
ATOM 3432 C C . SER A 1 423 ? 27.090 -16.459 -5.388 1.00 75.62 423 SER A C 1
ATOM 3434 O O . SER A 1 423 ? 27.139 -16.034 -6.538 1.00 75.62 423 SER A O 1
ATOM 3436 N N . LYS A 1 424 ? 27.992 -16.082 -4.470 1.00 78.75 424 LYS A N 1
ATOM 3437 C CA . LYS A 1 424 ? 29.094 -15.140 -4.751 1.00 78.75 424 LYS A CA 1
ATOM 3438 C C . LYS A 1 424 ? 30.030 -15.665 -5.846 1.00 78.75 424 LYS A C 1
ATOM 3440 O O . LYS A 1 424 ? 30.363 -14.935 -6.780 1.00 78.75 424 LYS A O 1
ATOM 3445 N N . LEU A 1 425 ? 30.428 -16.936 -5.765 1.00 77.06 425 LEU A N 1
ATOM 3446 C CA . LEU A 1 425 ? 31.301 -17.572 -6.756 1.00 77.06 425 LEU A CA 1
ATOM 3447 C C . LEU A 1 425 ? 30.600 -17.747 -8.111 1.00 77.06 425 LEU A C 1
ATOM 3449 O O . LEU A 1 425 ? 31.214 -17.506 -9.151 1.00 77.06 425 LEU A O 1
ATOM 3453 N N . GLN A 1 426 ? 29.313 -18.092 -8.121 1.00 70.38 426 GLN A N 1
ATOM 3454 C CA . GLN A 1 426 ? 28.494 -18.187 -9.328 1.00 70.38 426 GLN A CA 1
ATOM 3455 C C . GLN A 1 426 ? 28.264 -16.817 -9.955 1.00 70.38 426 GLN A C 1
ATOM 3457 O O . GLN A 1 426 ? 28.443 -16.689 -11.155 1.00 70.38 426 GLN A O 1
ATOM 3462 N N . GLN A 1 427 ? 27.979 -15.766 -9.188 1.00 63.25 427 GLN A N 1
ATOM 3463 C CA . GLN A 1 427 ? 27.895 -14.394 -9.705 1.00 63.25 427 GLN A CA 1
ATOM 3464 C C . GLN A 1 427 ? 29.229 -13.932 -10.307 1.00 63.25 427 GLN A C 1
ATOM 3466 O O . GLN A 1 427 ? 29.236 -13.282 -11.351 1.00 63.25 427 GLN A O 1
ATOM 3471 N N . SER A 1 428 ? 30.361 -14.344 -9.720 1.00 58.66 428 SER A N 1
ATOM 3472 C CA . SER A 1 428 ? 31.693 -14.061 -10.274 1.00 58.66 428 SER A CA 1
ATOM 3473 C C . SER A 1 428 ? 32.033 -14.858 -11.546 1.00 58.66 428 SER A C 1
ATOM 3475 O O . SER A 1 428 ? 32.842 -14.399 -12.345 1.00 58.66 428 SER A O 1
ATOM 3477 N N . THR A 1 429 ? 31.401 -16.020 -11.769 1.00 53.88 429 THR A N 1
ATOM 3478 C CA . THR A 1 429 ? 31.597 -16.868 -12.968 1.00 53.88 429 THR A CA 1
ATOM 3479 C C . THR A 1 429 ? 30.495 -16.710 -14.024 1.00 53.88 429 THR A C 1
ATOM 3481 O O . THR A 1 429 ? 30.708 -17.068 -15.177 1.00 53.88 429 THR A O 1
ATOM 3484 N N . SER A 1 430 ? 29.342 -16.135 -13.661 1.00 39.94 430 SER A N 1
ATOM 3485 C CA . SER A 1 430 ? 28.169 -15.915 -14.529 1.00 39.94 430 SER A CA 1
ATOM 3486 C C . SER A 1 430 ? 28.129 -14.515 -15.147 1.00 39.94 430 SER A C 1
ATOM 3488 O O . SER A 1 430 ? 27.149 -14.150 -15.798 1.00 39.94 430 SER A O 1
ATOM 3490 N N . GLY A 1 431 ? 29.194 -13.723 -14.982 1.00 36.19 431 GLY A N 1
ATOM 3491 C CA . GLY A 1 431 ? 29.422 -12.559 -15.832 1.00 36.19 431 GLY A CA 1
ATOM 3492 C C . GLY A 1 431 ? 29.451 -12.986 -17.308 1.00 36.19 431 GLY A C 1
ATOM 3493 O O . GLY A 1 431 ? 29.874 -14.103 -17.613 1.00 36.19 431 GLY A O 1
ATOM 3494 N N . PRO A 1 432 ? 28.972 -12.145 -18.244 1.00 33.00 432 PRO A N 1
ATOM 3495 C CA . PRO A 1 432 ? 28.870 -12.518 -19.648 1.00 33.00 432 PRO A CA 1
ATOM 3496 C C . PRO A 1 432 ? 30.225 -13.013 -20.152 1.00 33.00 432 PRO A C 1
ATOM 3498 O O . PRO A 1 432 ? 31.221 -12.301 -20.032 1.00 33.00 432 PRO A O 1
ATOM 3501 N N . SER A 1 433 ? 30.221 -14.223 -20.721 1.00 32.97 433 SER A N 1
ATOM 3502 C CA . SER A 1 433 ? 31.333 -14.856 -21.433 1.00 32.97 433 SER A CA 1
ATOM 3503 C C . SER A 1 433 ? 32.235 -13.815 -22.088 1.00 32.97 433 SER A C 1
ATOM 3505 O O . SER A 1 433 ? 31.727 -12.985 -22.849 1.00 32.97 433 SER A O 1
ATOM 3507 N N . VAL A 1 434 ? 33.535 -13.880 -21.789 1.00 37.31 434 VAL A N 1
ATOM 3508 C CA . VAL A 1 434 ? 34.632 -13.097 -22.380 1.00 37.31 434 VAL A CA 1
ATOM 3509 C C . VAL A 1 434 ? 34.281 -12.662 -23.809 1.00 37.31 434 VAL A C 1
ATOM 3511 O O . VAL A 1 434 ? 34.369 -13.442 -24.754 1.00 37.31 434 VAL A O 1
ATOM 3514 N N . ARG A 1 435 ? 33.797 -11.421 -23.954 1.00 40.12 435 ARG A N 1
ATOM 3515 C CA . ARG A 1 435 ? 33.390 -10.861 -25.246 1.00 40.12 435 ARG A CA 1
ATOM 3516 C C . ARG A 1 435 ? 34.656 -10.442 -25.969 1.00 40.12 435 ARG A C 1
ATOM 3518 O O . ARG A 1 435 ? 35.351 -9.534 -25.520 1.00 40.12 435 ARG A O 1
ATOM 3525 N N . THR A 1 436 ? 34.959 -11.080 -27.090 1.00 40.03 436 THR A N 1
ATOM 3526 C CA . THR A 1 436 ? 36.024 -10.582 -27.962 1.00 40.03 436 THR A CA 1
ATOM 3527 C C . THR A 1 436 ? 35.556 -9.242 -28.543 1.00 40.03 436 THR A C 1
ATOM 3529 O O . THR A 1 436 ? 34.381 -9.106 -28.885 1.00 40.03 436 THR A O 1
ATOM 3532 N N . ALA A 1 437 ? 36.444 -8.255 -28.711 1.00 38.72 437 ALA A N 1
ATOM 3533 C CA . ALA A 1 437 ? 36.117 -6.943 -29.304 1.00 38.72 437 ALA A CA 1
ATOM 3534 C C . ALA A 1 437 ? 35.349 -7.044 -30.646 1.00 38.72 437 ALA A C 1
ATOM 3536 O O . ALA A 1 437 ? 34.555 -6.173 -31.001 1.00 38.72 437 ALA A O 1
ATOM 3537 N N . LYS A 1 438 ? 35.529 -8.164 -31.357 1.00 37.16 438 LYS A N 1
ATOM 3538 C CA . LYS A 1 438 ? 34.852 -8.513 -32.609 1.00 37.16 438 LYS A CA 1
ATOM 3539 C C . LYS A 1 438 ? 33.336 -8.734 -32.458 1.00 37.16 438 LYS A C 1
ATOM 3541 O O . LYS A 1 438 ? 32.585 -8.288 -33.319 1.00 37.16 438 LYS A O 1
ATOM 3546 N N . ASP A 1 439 ? 32.879 -9.339 -31.360 1.00 39.47 439 ASP A N 1
ATOM 3547 C CA . ASP A 1 439 ? 31.452 -9.625 -31.115 1.00 39.47 439 ASP A CA 1
ATOM 3548 C C . ASP A 1 439 ? 30.668 -8.366 -30.723 1.00 39.47 439 ASP A C 1
ATOM 3550 O O . ASP A 1 439 ? 29.469 -8.250 -30.979 1.00 39.47 439 ASP A O 1
ATOM 3554 N N . ILE A 1 440 ? 31.347 -7.405 -30.094 1.00 45.66 440 ILE A N 1
ATOM 3555 C CA . ILE A 1 440 ? 30.774 -6.107 -29.729 1.00 45.66 440 ILE A CA 1
ATOM 3556 C C . ILE A 1 440 ? 30.630 -5.232 -30.979 1.00 45.66 440 ILE A C 1
ATOM 3558 O O . ILE A 1 440 ? 29.553 -4.683 -31.200 1.00 45.66 440 ILE A O 1
ATOM 3562 N N . SER A 1 441 ? 31.658 -5.186 -31.837 1.00 48.66 441 SER A N 1
ATOM 3563 C CA . SER A 1 441 ? 31.597 -4.484 -33.129 1.00 48.66 441 SER A CA 1
ATOM 3564 C C . SER A 1 441 ? 30.444 -5.000 -33.995 1.00 48.66 441 SER A C 1
ATOM 3566 O O . SER A 1 441 ? 29.629 -4.212 -34.459 1.00 48.66 441 SER A O 1
ATOM 3568 N N . GLN A 1 442 ? 30.290 -6.325 -34.120 1.00 52.97 442 GLN A N 1
ATOM 3569 C CA . GLN A 1 442 ? 29.205 -6.928 -34.906 1.00 52.97 442 GLN A CA 1
ATOM 3570 C C . GLN A 1 442 ? 27.804 -6.591 -34.369 1.00 52.97 442 GLN A C 1
ATOM 3572 O O . GLN A 1 442 ? 26.867 -6.411 -35.147 1.00 52.97 442 GLN A O 1
ATOM 3577 N N . LYS A 1 443 ? 27.642 -6.479 -33.045 1.00 54.81 443 LYS A N 1
ATOM 3578 C CA . LYS A 1 443 ? 26.367 -6.080 -32.426 1.00 54.81 443 LYS A CA 1
ATOM 3579 C C . LYS A 1 443 ? 26.063 -4.592 -32.612 1.00 54.81 443 LYS A C 1
ATOM 3581 O O . LYS A 1 443 ? 24.896 -4.253 -32.795 1.00 54.81 443 LYS A O 1
ATOM 3586 N N . ILE A 1 444 ? 27.079 -3.726 -32.596 1.00 60.88 444 ILE A N 1
ATOM 3587 C CA . ILE A 1 444 ? 26.934 -2.290 -32.891 1.00 60.88 444 ILE A CA 1
ATOM 3588 C C . ILE A 1 444 ? 26.571 -2.086 -34.371 1.00 60.88 444 ILE A C 1
ATOM 3590 O O . ILE A 1 444 ? 25.613 -1.372 -34.666 1.00 60.88 444 ILE A O 1
ATOM 3594 N N . ASP A 1 445 ? 27.231 -2.794 -35.291 1.00 64.06 445 ASP A N 1
ATOM 3595 C CA . ASP A 1 445 ? 26.930 -2.746 -36.730 1.00 64.06 445 ASP A CA 1
ATOM 3596 C C . ASP A 1 445 ? 25.500 -3.227 -37.039 1.00 64.06 445 ASP A C 1
ATOM 3598 O O . ASP A 1 445 ? 24.757 -2.616 -37.820 1.00 64.06 445 ASP A O 1
ATOM 3602 N N . HIS A 1 446 ? 25.074 -4.306 -36.375 1.00 66.19 446 HIS A N 1
ATOM 3603 C CA . HIS A 1 446 ? 23.705 -4.809 -36.462 1.00 66.19 446 HIS A CA 1
ATOM 3604 C C . HIS A 1 446 ? 22.688 -3.812 -35.880 1.00 66.19 446 HIS A C 1
ATOM 3606 O O . HIS A 1 446 ? 21.624 -3.599 -36.468 1.00 66.19 446 HIS A O 1
ATOM 3612 N N . LEU A 1 447 ? 23.014 -3.148 -34.762 1.00 70.56 447 LEU A N 1
ATOM 3613 C CA . LEU A 1 447 ? 22.170 -2.100 -34.185 1.00 70.56 447 LEU A CA 1
ATOM 3614 C C . LEU A 1 447 ? 22.024 -0.910 -35.139 1.00 70.56 447 LEU A C 1
ATOM 3616 O O . LEU A 1 447 ? 20.911 -0.425 -35.317 1.00 70.56 447 LEU A O 1
ATOM 3620 N N . ARG A 1 448 ? 23.105 -0.471 -35.791 1.00 73.75 448 ARG A N 1
ATOM 3621 C CA . ARG A 1 448 ? 23.080 0.636 -36.758 1.00 73.75 448 ARG A CA 1
ATOM 3622 C C . ARG A 1 448 ? 22.191 0.329 -37.958 1.00 73.75 448 ARG A C 1
ATOM 3624 O O . ARG A 1 448 ? 21.395 1.172 -38.366 1.00 73.75 448 ARG A O 1
ATOM 3631 N N . THR A 1 449 ? 22.302 -0.886 -38.490 1.00 75.81 449 THR A N 1
ATOM 3632 C CA . THR A 1 449 ? 21.525 -1.326 -39.656 1.00 75.81 449 THR A CA 1
ATOM 3633 C C . THR A 1 449 ? 20.035 -1.427 -39.323 1.00 75.81 449 THR A C 1
ATOM 3635 O O . THR A 1 449 ? 19.191 -1.047 -40.134 1.00 75.81 449 THR A O 1
ATOM 3638 N N . ASN A 1 450 ? 19.701 -1.858 -38.102 1.00 75.19 450 ASN A N 1
ATOM 3639 C CA . ASN A 1 450 ? 18.314 -2.001 -37.662 1.00 75.19 450 ASN A CA 1
ATOM 3640 C C . ASN A 1 450 ? 17.727 -0.754 -36.988 1.00 75.19 450 ASN A C 1
ATOM 3642 O O . ASN A 1 450 ? 16.507 -0.686 -36.852 1.00 75.19 450 ASN A O 1
ATOM 3646 N N . TRP A 1 451 ? 18.530 0.250 -36.614 1.00 81.00 451 TRP A N 1
ATOM 3647 C CA . TRP A 1 451 ? 18.061 1.471 -35.938 1.00 81.00 451 TRP A CA 1
ATOM 3648 C C . TRP A 1 451 ? 16.873 2.151 -36.638 1.00 81.00 451 TRP A C 1
ATOM 3650 O O . TRP A 1 451 ? 15.906 2.503 -35.955 1.00 81.00 451 TRP A O 1
ATOM 3660 N N . PRO A 1 452 ? 16.859 2.298 -37.982 1.00 81.81 452 PRO A N 1
ATOM 3661 C CA . PRO A 1 452 ? 15.726 2.894 -38.687 1.00 81.81 452 PRO A CA 1
ATOM 3662 C C . PRO A 1 452 ? 14.429 2.084 -38.567 1.00 81.81 452 PRO A C 1
ATOM 3664 O O . PRO A 1 452 ? 13.354 2.681 -38.589 1.00 81.81 452 PRO A O 1
ATOM 3667 N N . ASN A 1 453 ? 14.534 0.762 -38.403 1.00 75.62 453 ASN A N 1
ATOM 3668 C CA . ASN A 1 453 ? 13.407 -0.171 -38.342 1.00 75.62 453 ASN A CA 1
ATOM 3669 C C . ASN A 1 453 ? 12.835 -0.331 -36.928 1.00 75.62 453 ASN A C 1
ATOM 3671 O O . ASN A 1 453 ? 11.728 -0.841 -36.779 1.00 75.62 453 ASN A O 1
ATOM 3675 N N . LEU A 1 454 ? 13.565 0.109 -35.898 1.00 71.75 454 LEU A N 1
ATOM 3676 C CA . LEU A 1 454 ? 13.065 0.116 -34.527 1.00 71.75 454 LEU A CA 1
ATOM 3677 C C . LEU A 1 454 ? 12.021 1.216 -34.343 1.00 71.75 454 LEU A C 1
ATOM 3679 O O . LEU A 1 454 ? 12.245 2.371 -34.733 1.00 71.75 454 LEU A O 1
ATOM 3683 N N . ASP A 1 455 ? 10.919 0.875 -33.681 1.00 71.06 455 ASP A N 1
ATOM 3684 C CA . ASP A 1 455 ? 9.951 1.865 -33.228 1.00 71.06 455 ASP A CA 1
ATOM 3685 C C . ASP A 1 455 ? 10.530 2.741 -32.095 1.00 71.06 455 ASP A C 1
ATOM 3687 O O . ASP A 1 455 ? 11.614 2.504 -31.551 1.00 71.06 455 ASP A O 1
ATOM 3691 N N . ARG A 1 456 ? 9.817 3.810 -31.728 1.00 76.19 456 ARG A N 1
ATOM 3692 C CA . ARG A 1 456 ? 10.312 4.768 -30.725 1.00 76.19 456 ARG A CA 1
ATOM 3693 C C . ARG A 1 456 ? 10.422 4.159 -29.322 1.00 76.19 456 ARG A C 1
ATOM 3695 O O . ARG A 1 456 ? 11.287 4.593 -28.566 1.00 76.19 456 ARG A O 1
ATOM 3702 N N . ALA A 1 457 ? 9.585 3.184 -28.966 1.00 63.97 457 ALA A N 1
ATOM 3703 C CA . ALA A 1 457 ? 9.666 2.504 -27.674 1.00 63.97 457 ALA A CA 1
ATOM 3704 C C . ALA A 1 457 ? 10.891 1.581 -27.627 1.00 63.97 457 ALA A C 1
ATOM 3706 O O . ALA A 1 457 ? 11.676 1.656 -26.687 1.00 63.97 457 ALA A O 1
ATOM 3707 N N . GLN A 1 458 ? 11.128 0.815 -28.690 1.00 62.31 458 GLN A N 1
ATOM 3708 C CA . GLN A 1 458 ? 12.302 -0.042 -28.843 1.00 62.31 458 GLN A CA 1
ATOM 3709 C C . GLN A 1 458 ? 13.606 0.765 -28.811 1.00 62.31 458 GLN A C 1
ATOM 3711 O O . GLN A 1 458 ? 14.528 0.417 -28.075 1.00 62.31 458 GLN A O 1
ATOM 3716 N N . ARG A 1 459 ? 13.683 1.891 -29.535 1.00 76.69 459 ARG A N 1
ATOM 3717 C CA . ARG A 1 459 ? 14.856 2.788 -29.471 1.00 76.69 459 ARG A CA 1
ATOM 3718 C C . ARG A 1 459 ? 15.080 3.322 -28.063 1.00 76.69 459 ARG A C 1
ATOM 3720 O O . ARG A 1 459 ? 16.209 3.334 -27.584 1.00 76.69 459 ARG A O 1
ATOM 3727 N N . LYS A 1 460 ? 14.005 3.750 -27.393 1.00 77.06 460 LYS A N 1
ATOM 3728 C CA . LYS A 1 460 ? 14.062 4.235 -26.011 1.00 77.06 460 LYS A CA 1
ATOM 3729 C C . LYS A 1 460 ? 14.624 3.171 -25.077 1.00 77.06 460 LYS A C 1
ATOM 3731 O O . LYS A 1 460 ? 15.528 3.475 -24.307 1.00 77.06 460 LYS A O 1
ATOM 3736 N N . PHE A 1 461 ? 14.118 1.944 -25.182 1.00 64.94 461 PHE A N 1
ATOM 3737 C CA . PHE A 1 461 ? 14.587 0.805 -24.405 1.00 64.94 461 PHE A CA 1
ATOM 3738 C C . PHE A 1 461 ? 16.088 0.572 -24.613 1.00 64.94 461 PHE A C 1
ATOM 3740 O O . PHE A 1 461 ? 16.838 0.563 -23.642 1.00 64.94 461 PHE A O 1
ATOM 3747 N N . VAL A 1 462 ? 16.556 0.503 -25.865 1.00 72.62 462 VAL A N 1
ATOM 3748 C CA . VAL A 1 462 ? 17.987 0.316 -26.166 1.00 72.62 462 VAL A CA 1
ATOM 3749 C C . VAL A 1 462 ? 18.851 1.423 -25.554 1.00 72.62 462 VAL A C 1
ATOM 3751 O O . VAL A 1 462 ? 19.853 1.130 -24.908 1.00 72.62 462 VAL A O 1
ATOM 3754 N N . ILE A 1 463 ? 18.464 2.694 -25.708 1.00 79.38 463 ILE A N 1
ATOM 3755 C CA . ILE A 1 463 ? 19.220 3.826 -25.139 1.00 79.38 463 ILE A CA 1
ATOM 3756 C C . ILE A 1 463 ? 19.288 3.708 -23.615 1.00 79.38 463 ILE A C 1
ATOM 3758 O O . ILE A 1 463 ? 20.347 3.911 -23.028 1.00 79.38 463 ILE A O 1
ATOM 3762 N N . GLN A 1 464 ? 18.166 3.366 -22.983 1.00 71.81 464 GLN A N 1
ATOM 3763 C CA . GLN A 1 464 ? 18.032 3.260 -21.533 1.00 71.81 464 GLN A CA 1
ATOM 3764 C C . GLN A 1 464 ? 18.798 2.086 -20.916 1.00 71.81 464 GLN A C 1
ATOM 3766 O O . GLN A 1 464 ? 19.133 2.180 -19.735 1.00 71.81 464 GLN A O 1
ATOM 3771 N N . GLN A 1 465 ? 19.052 1.030 -21.695 1.00 65.88 465 GLN A N 1
ATOM 3772 C CA . GLN A 1 465 ? 19.876 -0.125 -21.319 1.00 65.88 465 GLN A CA 1
ATOM 3773 C C . GLN A 1 465 ? 21.378 0.138 -21.478 1.00 65.88 465 GLN A C 1
ATOM 3775 O O . GLN A 1 465 ? 22.187 -0.527 -20.844 1.00 65.88 465 GLN A O 1
ATOM 3780 N N . LEU A 1 466 ? 21.766 1.083 -22.337 1.00 73.12 466 LEU A N 1
ATOM 3781 C CA . LEU A 1 466 ? 23.173 1.424 -22.552 1.00 73.12 466 LEU A CA 1
ATOM 3782 C C . LEU A 1 466 ? 23.628 2.584 -21.662 1.00 73.12 466 LEU A C 1
ATOM 3784 O O . LEU A 1 466 ? 24.762 2.586 -21.186 1.00 73.12 466 LEU A O 1
ATOM 3788 N N . PHE A 1 467 ? 22.761 3.574 -21.436 1.00 78.12 467 PHE A N 1
ATOM 3789 C CA . PHE A 1 467 ? 23.136 4.819 -20.777 1.00 78.12 467 PHE A CA 1
ATOM 3790 C C . PHE A 1 467 ? 22.109 5.277 -19.742 1.00 78.12 467 PHE A C 1
ATOM 3792 O O . PHE A 1 467 ? 20.920 5.438 -20.023 1.00 78.12 467 PHE A O 1
ATOM 3799 N N . ASP A 1 468 ? 22.619 5.612 -18.561 1.00 76.88 468 ASP A N 1
ATOM 3800 C CA . ASP A 1 468 ? 21.925 6.393 -17.543 1.00 76.88 468 ASP A CA 1
ATOM 3801 C C . ASP A 1 468 ? 21.872 7.880 -17.921 1.00 76.88 468 ASP A C 1
ATOM 3803 O O . ASP A 1 468 ? 20.874 8.564 -17.681 1.00 76.88 468 ASP A O 1
ATOM 3807 N N . VAL A 1 469 ? 22.964 8.396 -18.498 1.00 85.94 469 VAL A N 1
ATOM 3808 C CA . VAL A 1 469 ? 23.117 9.809 -18.865 1.00 85.94 469 VAL A CA 1
ATOM 3809 C C . VAL A 1 469 ? 23.893 9.931 -20.173 1.00 85.94 469 VAL A C 1
ATOM 3811 O O . VAL A 1 469 ? 24.951 9.331 -20.322 1.00 85.94 469 VAL A O 1
ATOM 3814 N N . LEU A 1 470 ? 23.416 10.775 -21.088 1.00 91.38 470 LEU A N 1
ATOM 3815 C CA . LEU A 1 470 ? 24.161 11.254 -22.256 1.00 91.38 470 LEU A CA 1
ATOM 3816 C C . LEU A 1 470 ? 24.187 12.782 -22.234 1.00 91.38 470 LEU A C 1
ATOM 3818 O O . LEU A 1 470 ? 23.146 13.429 -22.300 1.00 91.38 470 LEU A O 1
ATOM 3822 N N . VAL A 1 471 ? 25.364 13.384 -22.129 1.00 93.06 471 VAL A N 1
ATOM 3823 C CA . VAL A 1 471 ? 25.523 14.840 -22.087 1.00 93.06 471 VAL A CA 1
ATOM 3824 C C . VAL A 1 471 ? 25.764 15.349 -23.498 1.00 93.06 471 VAL A C 1
ATOM 3826 O O . VAL A 1 471 ? 26.763 14.991 -24.114 1.00 93.06 471 VAL A O 1
ATOM 3829 N N . ILE A 1 472 ? 24.876 16.211 -23.996 1.00 94.88 472 ILE A N 1
ATOM 3830 C CA . ILE A 1 472 ? 25.057 16.894 -25.282 1.00 94.88 472 ILE A CA 1
ATOM 3831 C C . ILE A 1 472 ? 25.383 18.368 -25.077 1.00 94.88 472 ILE A C 1
ATOM 3833 O O . ILE A 1 472 ? 24.777 19.039 -24.235 1.00 94.88 472 ILE A O 1
ATOM 3837 N N . LYS A 1 473 ? 26.299 18.899 -25.883 1.00 93.44 473 LYS A N 1
ATOM 3838 C CA . LYS A 1 473 ? 26.632 20.326 -25.911 1.00 93.44 473 LYS A CA 1
ATOM 3839 C C . LYS A 1 473 ? 26.660 20.831 -27.348 1.00 93.44 473 LYS A C 1
ATOM 3841 O O . LYS A 1 473 ? 27.042 20.099 -28.260 1.00 93.44 473 LYS A O 1
ATOM 3846 N N . LYS A 1 474 ? 26.232 22.079 -27.533 1.00 92.38 474 LYS A N 1
ATOM 3847 C CA . LYS A 1 474 ? 26.316 22.787 -28.806 1.00 92.38 474 LYS A CA 1
ATOM 3848 C C . LYS A 1 474 ? 27.477 23.776 -28.744 1.00 92.38 474 LYS A C 1
ATOM 3850 O O . LYS A 1 474 ? 27.463 24.667 -27.903 1.00 92.38 474 LYS A O 1
ATOM 3855 N N . THR A 1 475 ? 28.445 23.633 -29.640 1.00 87.00 475 THR A N 1
ATOM 3856 C CA . THR A 1 475 ? 29.591 24.542 -29.777 1.00 87.00 475 THR A CA 1
ATOM 3857 C C . THR A 1 475 ? 29.650 24.996 -31.231 1.00 87.00 475 THR A C 1
ATOM 3859 O O . THR A 1 475 ? 29.600 24.163 -32.133 1.00 87.00 475 THR A O 1
ATOM 3862 N N . ASP A 1 476 ? 29.655 26.309 -31.471 1.00 85.12 476 ASP A N 1
ATOM 3863 C CA . ASP A 1 476 ? 29.751 26.913 -32.813 1.00 85.12 476 ASP A CA 1
ATOM 3864 C C . ASP A 1 476 ? 28.758 26.346 -33.845 1.00 85.12 476 ASP A C 1
ATOM 3866 O O . ASP A 1 476 ? 29.067 26.118 -35.011 1.00 85.12 476 ASP A O 1
ATOM 3870 N N . GLY A 1 477 ? 27.524 26.073 -33.406 1.00 81.75 477 GLY A N 1
ATOM 3871 C CA . GLY A 1 477 ? 26.468 25.537 -34.274 1.00 81.75 477 GLY A CA 1
ATOM 3872 C C . GLY A 1 477 ? 26.440 24.010 -34.396 1.00 81.75 477 GLY A C 1
ATOM 3873 O O . GLY A 1 477 ? 25.407 23.468 -34.802 1.00 81.75 477 GLY A O 1
ATOM 3874 N N . THR A 1 478 ? 27.500 23.325 -33.969 1.00 87.88 478 THR A N 1
ATOM 3875 C CA . THR A 1 478 ? 27.654 21.869 -34.060 1.00 87.88 478 THR A CA 1
ATOM 3876 C C . THR A 1 478 ? 27.332 21.209 -32.724 1.00 87.88 478 THR A C 1
ATOM 3878 O O . THR A 1 478 ? 27.688 21.712 -31.661 1.00 87.88 478 THR A O 1
ATOM 3881 N N . TRP A 1 479 ? 26.614 20.091 -32.768 1.00 92.56 479 TRP A N 1
ATOM 3882 C CA . TRP A 1 479 ? 26.273 19.312 -31.581 1.00 92.56 479 TRP A CA 1
ATOM 3883 C C . TRP A 1 479 ? 27.258 18.164 -31.403 1.00 92.56 479 TRP A C 1
ATOM 3885 O O . TRP A 1 479 ? 27.645 17.541 -32.385 1.00 92.56 479 TRP A O 1
ATOM 3895 N N . ALA A 1 480 ? 27.609 17.861 -30.157 1.00 92.12 480 ALA A N 1
ATOM 3896 C CA . ALA A 1 480 ? 28.415 16.699 -29.808 1.00 92.12 480 ALA A CA 1
ATOM 3897 C C . ALA A 1 480 ? 27.929 16.082 -28.492 1.00 92.12 480 ALA A C 1
ATOM 3899 O O . ALA A 1 480 ? 27.426 16.793 -27.614 1.00 92.12 480 ALA A O 1
ATOM 3900 N N . ILE A 1 481 ? 28.105 14.766 -28.348 1.00 91.94 481 ILE A N 1
ATOM 3901 C CA . ILE A 1 481 ? 28.024 14.092 -27.048 1.00 91.94 481 ILE A CA 1
ATOM 3902 C C . ILE A 1 481 ? 29.365 14.322 -26.342 1.00 91.94 481 ILE A C 1
ATOM 3904 O O . ILE A 1 481 ? 30.409 13.907 -26.834 1.00 91.94 481 ILE A O 1
ATOM 3908 N N . THR A 1 482 ? 29.346 15.031 -25.214 1.00 90.81 482 THR A N 1
ATOM 3909 C CA . THR A 1 482 ? 30.549 15.457 -24.475 1.00 90.81 482 THR A CA 1
ATOM 3910 C C . THR A 1 482 ? 30.781 14.674 -23.186 1.00 90.81 482 THR A C 1
ATOM 3912 O O . THR A 1 482 ? 31.767 14.906 -22.496 1.00 90.81 482 THR A O 1
ATOM 3915 N N . GLY A 1 483 ? 29.862 13.786 -22.817 1.00 88.00 483 GLY A N 1
ATOM 3916 C CA . GLY A 1 483 ? 29.971 12.964 -21.618 1.00 88.00 483 GLY A CA 1
ATOM 3917 C C . GLY A 1 483 ? 28.847 11.944 -21.541 1.00 88.00 483 GLY A C 1
ATOM 3918 O O . GLY A 1 483 ? 27.817 12.096 -22.197 1.00 88.00 483 GLY A O 1
ATOM 3919 N N . TYR A 1 484 ? 29.038 10.902 -20.741 1.00 88.25 484 TYR A N 1
ATOM 3920 C CA . TYR A 1 484 ? 28.047 9.851 -20.555 1.00 88.25 484 TYR A CA 1
ATOM 3921 C C . TYR A 1 484 ? 28.197 9.181 -19.187 1.00 88.25 484 TYR A C 1
ATOM 3923 O O . TYR A 1 484 ? 29.238 9.284 -18.540 1.00 88.25 484 TYR A O 1
ATOM 3931 N N . LYS A 1 485 ? 27.147 8.479 -18.767 1.00 80.00 485 LYS A N 1
ATOM 3932 C CA . LYS A 1 485 ? 27.150 7.514 -17.667 1.00 80.00 485 LYS A CA 1
ATOM 3933 C C . LYS A 1 485 ? 26.466 6.246 -18.177 1.00 80.00 485 LYS A C 1
ATOM 3935 O O . LYS A 1 485 ? 25.353 6.346 -18.693 1.00 80.00 485 LYS A O 1
ATOM 3940 N N . LEU A 1 486 ? 27.137 5.100 -18.075 1.00 75.69 486 LEU A N 1
ATOM 3941 C CA . LEU A 1 486 ? 26.569 3.799 -18.453 1.00 75.69 486 LEU A CA 1
ATOM 3942 C C . LEU A 1 486 ? 25.474 3.376 -17.459 1.00 75.69 486 LEU A C 1
ATOM 3944 O O . LEU A 1 486 ? 25.486 3.845 -16.317 1.00 75.69 486 LEU A O 1
ATOM 3948 N N . ALA A 1 487 ? 24.513 2.586 -17.944 1.00 58.41 487 ALA A N 1
ATOM 3949 C CA . ALA A 1 487 ? 23.388 2.060 -17.162 1.00 58.41 487 ALA A CA 1
ATOM 3950 C C . ALA A 1 487 ? 23.789 0.919 -16.215 1.00 58.41 487 ALA A C 1
ATOM 3952 O O . ALA A 1 487 ? 24.805 0.243 -16.504 1.00 58.41 487 ALA A O 1
#

Mean predicted aligned error: 18.93 Å

Foldseek 3Di:
DDDDDDPLQAAEEEEEFEDAPVRVVPPVCDSVNFVVVQVVVCVVVRHHHPYYQYFYNDAQADQPTDSSVVVLVCLVVVVHQEYETQAPCSNHPQLLRSLVVVVSCVVSNHWYAHNVVRATCVDPVNVVVSVVSVVVNVVVVVVVVVVVVVVCLVCVQVQFAPDLDDQFQWHADPPGRATAGDNVRLVLLVVLLVCLLLQAALQRSQVVCVVVCNADPVRHGRDSVSSVCSLQDCVLQQWHWDDDPVDDPVSIGIGHNSYDHSDHPVSSVSSVVSSVLVVVAPADPQQSLAQCFSAEAAPPPRHTWGWDFDQDPPRDTFIKTDGPQCDPPRGDPQGIGGSVLVLVQVLVCLVVDDPPPPPPDDDDPPVVLVVLLVVLVVLLVVLVVVLVVLVVCVVVVNDDPVRSVVSNVVSVVVNVVSVVVSVVSCVVVVDPDDDDSVNSVVVSVVCNVCVVVDRSSNSNSVSVQFFSHFYWGADPNDIHGPDTHGD

Secondary structure (DSSP, 8-state):
---------PPEEEEEEEE-HHHHHHT---HHHHHHHHHHHHHHTTPEEEEEEEEET--TT-S--HHHHHHHHHHHTT--SEEEESSGGGT-S-HHHHHHHHHHHHHTTPEEEETTTTEETTSHHHHHHHHHHHHHHHHHHHHHHHHHHHHHHHHHHTT--S-S-PPTTEEE-TTT--EEE-HHHHHHHHHHHHHHHTT--HHHHHHHHHHTT---TTSS---HHHHHHHTT-GGGGT-EEES-TTS-GGG-EEESSSS--SS-HHHHHHHHHHHHHHHSS---GGGGG-TTTTTEEETTT-PBEEEEEEEPTTS-EEEEEEETT--SSS---S-EEEHHHHHHHHHHHHHH---TT--------HHHHHHHHHHHHHHHHHHHHHHHHHHHHHHTT-S-HHHHHHHHHHHHHHHHHHHHHHHHHHHHH-S-----HHHHHHHHHHHHHHGGGS-HHHHHHHHHHHEEEEEEEEETTEEEEEEEEE-

Nearest PDB structures (foldseek):
  3bvp-assembly1_A-2  TM=9.263E-01  e=3.747E-13  unclassified
  3bvp-assembly1_B-2  TM=9.413E-01  e=9.546E-13  unclassified
  3g13-assembly1_A  TM=8.565E-01  e=2.374E-08  Clostridioides difficile 630
  3guv-assembly1_A-2  TM=8.334E-01  e=2.247E-08  Streptococcus pneumoniae SP19-BS75
  3g13-assembly1_B  TM=7.860E-01  e=7.596E-07  Clostridioides difficile 630

Solvent-accessible surface area (backbone atoms only — not comparable to full-atom values): 27035 Å² total; per-residue (Å²): 138,82,83,77,78,78,77,88,70,52,51,28,23,32,35,48,39,54,40,27,67,71,46,63,76,71,66,75,74,49,65,63,61,40,45,54,53,28,52,50,51,38,52,77,72,59,34,34,80,66,50,78,31,65,39,76,64,46,69,36,78,57,76,92,42,75,31,57,48,49,50,52,51,40,44,73,72,61,66,42,40,30,42,31,24,46,40,64,59,51,75,32,71,37,54,57,61,45,42,52,52,49,56,50,27,59,79,66,64,36,39,47,34,22,62,74,76,70,34,35,50,86,41,73,68,26,42,50,52,53,52,51,46,43,51,52,29,52,50,49,53,51,53,50,51,50,52,51,50,52,52,47,48,56,37,32,74,70,36,40,54,91,53,82,77,60,59,82,28,37,44,60,43,89,88,67,36,49,56,46,80,31,67,80,46,29,54,54,49,47,50,51,52,51,44,43,56,44,51,49,38,46,58,55,54,18,50,50,41,43,75,72,65,51,62,32,93,86,71,44,76,49,47,40,65,58,50,55,54,54,59,70,44,55,50,43,54,6,18,35,72,38,77,57,95,85,49,61,74,92,69,48,42,76,26,69,82,54,34,80,51,75,44,54,66,69,61,45,52,46,30,45,52,55,50,52,53,54,70,80,35,92,74,57,86,60,21,50,75,31,41,55,34,76,27,31,26,32,6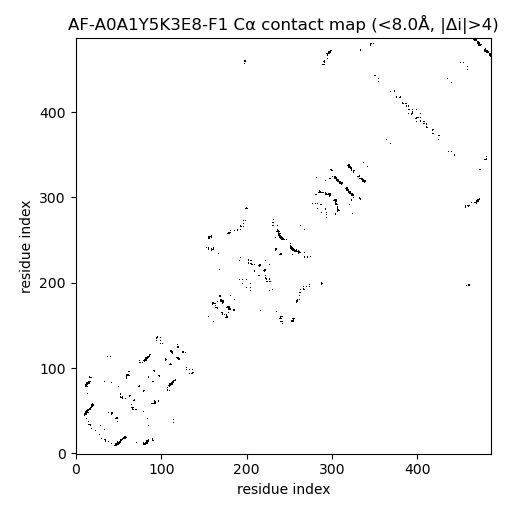2,84,79,65,36,46,26,35,30,43,78,41,74,45,97,84,79,48,72,43,60,28,34,34,43,69,38,57,39,98,70,80,57,48,80,80,53,70,47,44,49,72,59,49,53,50,53,51,51,55,46,56,74,68,52,72,84,86,72,75,74,78,79,71,94,68,64,64,74,58,54,58,51,48,45,54,50,42,51,51,54,46,53,54,40,52,51,48,48,52,48,51,52,53,31,40,76,67,70,75,41,56,68,70,61,46,53,54,56,47,49,54,44,50,62,59,39,52,62,44,51,54,51,39,50,53,50,44,58,70,66,65,52,79,73,88,73,53,74,67,61,55,50,53,52,52,55,51,45,63,72,44,49,84,76,47,51,51,52,57,46,21,35,54,47,54,66,54,25,54,32,36,24,37,38,67,56,97,90,44,76,45,78,79,47,72,38,71,88

Radius of gyration: 38.14 Å; Cα contacts (8 Å, |Δi|>4): 673; chains: 1; bounding box: 84×89×95 Å

Sequence (487 aa):
MVVKVKSDLQLPAASYERVSSDEQAREGFSLEVQAEKNIKHINDQGWSLYDRYIDAGKSAKNLNRPDMKRLLSDIDAGNIKVVVVHKLDRLTRNVGDLHELLSVFERKEIKLVSISENIDTSSAMGRMFVYMLGIFAQWYRENLSEEVIKGQRKRAESGLRNSSKRPYGYNVNKEDLSLYINEEEAVIVRRIFDQYTTGWGKIKISQELNNEGIPSMLGGLWYESVIGDMVINPSYIGATHWKEKSDDESERIIVHDTHEAIVTMEIWEEAQKVSKRRLEGYLSKSSYDFPYATVVKCGECGRSYHGKMTTEKGDTKRPRYRCSGNRRVDPCYAGDIGEKKLDVLFLDFLDSFKFDSIQPDKKINEKDSTKEIKRLSKMIDEAELKRKNYTRAMGSGKLDYTLYEELMDEEARKMIPWREELSKLQQSTSGPSVRTAKDISQKIDHLRTNWPNLDRAQRKFVIQQLFDVLVIKKTDGTWAITGYKLA

pLDDT: mean 79.93, std 15.33, range [31.81, 98.06]